Protein AF-0000000075809818 (afdb_homodimer)

Foldseek 3Di:
DPPPDDDPDDDDQLVVLQQPDDDPQAKHFDDWDQDPVGDTDTDIDDFPQAWQLVVCVPPNADDPVLLLQALLLVLVRLVSQVVQQKFQQEDDRNQWGDHPSGTHGDDSPVMHRHDDPDQFFDQDADYDQLQFALCRLVNHGHRSQLRSLSSSLQRSLCNQGVDGQADSVDNVRRSVSLQVFGDDDVVSCDDPQNVVLSRLSSPRPSVSRDGSVVSSPRPSNVPD/DPPPDDDPDDDDQLVVLQQPDDDPQAKHFDDWDQDPVGDTDTDIDDQPQAWQLVVCVPPNADDPVLLLQALLLVLVRLVSQVVQQKFQQEDDRNQWGDHPSGTHGDDSPVMHRHDDPDQFFDQDADYDQLQFALCRLVNHGHRSQLRSLSSSLQSSLCNQGVDGQADSVDNVRRSVSLQVFGDDDPVSCDDPQNVVLSRLSSPNPSVSRDGSVVSSPRPSNVPD

Structure (mmCIF, N/CA/C/O backbone):
data_AF-0000000075809818-model_v1
#
loop_
_entity.id
_entity.type
_entity.pdbx_description
1 polymer 'Testis-specific serine/threonine-protein kinase 3 isoform X2'
#
loop_
_atom_site.group_PDB
_atom_site.id
_atom_site.type_symbol
_atom_site.label_atom_id
_atom_site.label_alt_id
_atom_site.label_comp_id
_atom_site.label_asym_id
_atom_site.label_entity_id
_atom_site.label_seq_id
_atom_site.pdbx_PDB_ins_code
_atom_site.Cartn_x
_atom_site.Cartn_y
_atom_site.Cartn_z
_atom_site.occupancy
_atom_site.B_iso_or_equiv
_atom_site.auth_seq_id
_atom_site.auth_comp_id
_atom_site.auth_asym_id
_atom_site.auth_atom_id
_atom_site.pdbx_PDB_model_num
ATOM 1 N N . MET A 1 1 ? -6.57 -14.914 -35.719 1 23.2 1 MET A N 1
ATOM 2 C CA . MET A 1 1 ? -6.367 -13.539 -35.25 1 23.2 1 MET A CA 1
ATOM 3 C C . MET A 1 1 ? -7.07 -13.312 -33.906 1 23.2 1 MET A C 1
ATOM 5 O O . MET A 1 1 ? -8.297 -13.258 -33.875 1 23.2 1 MET A O 1
ATOM 9 N N . VAL A 1 2 ? -6.625 -13.93 -32.875 1 33.94 2 VAL A N 1
ATOM 10 C CA . VAL A 1 2 ? -7.414 -13.977 -31.656 1 33.94 2 VAL A CA 1
ATOM 11 C C . VAL A 1 2 ? -7.848 -12.562 -31.266 1 33.94 2 VAL A C 1
ATOM 13 O O . VAL A 1 2 ? -7.016 -11.664 -31.156 1 33.94 2 VAL A O 1
ATOM 16 N N . ARG A 1 3 ? -9 -12.102 -31.594 1 35.56 3 ARG A N 1
ATOM 17 C CA . ARG A 1 3 ? -9.672 -10.828 -31.359 1 35.56 3 ARG A CA 1
ATOM 18 C C . ARG A 1 3 ? -9.523 -10.383 -29.906 1 35.56 3 ARG A C 1
ATOM 20 O O . ARG A 1 3 ? -10.102 -10.984 -29 1 35.56 3 ARG A O 1
ATOM 27 N N . THR A 1 4 ? -8.352 -9.867 -29.625 1 44.62 4 THR A N 1
ATOM 28 C CA . THR A 1 4 ? -8.148 -9.352 -28.266 1 44.62 4 THR A CA 1
ATOM 29 C C . THR A 1 4 ? -9.188 -8.289 -27.922 1 44.62 4 THR A C 1
ATOM 31 O O . THR A 1 4 ? -9.273 -7.262 -28.609 1 44.62 4 THR A O 1
ATOM 34 N N . GLU A 1 5 ? -10.352 -8.711 -27.562 1 50.56 5 GLU A N 1
ATOM 35 C CA . GLU A 1 5 ? -11.352 -7.75 -27.094 1 50.56 5 GLU A CA 1
ATOM 36 C C . GLU A 1 5 ? -10.789 -6.844 -26.016 1 50.56 5 GLU A C 1
ATOM 38 O O . GLU A 1 5 ? -9.953 -7.27 -25.203 1 50.56 5 GLU A O 1
ATOM 43 N N . PHE A 1 6 ? -10.727 -5.543 -26.422 1 48.75 6 PHE A N 1
ATOM 44 C CA . PHE A 1 6 ? -10.242 -4.508 -25.516 1 48.75 6 PHE A CA 1
ATOM 45 C C . PHE A 1 6 ? -11.375 -3.975 -24.656 1 48.75 6 PHE A C 1
ATOM 47 O O . PHE A 1 6 ? -12.531 -3.932 -25.078 1 48.75 6 PHE A O 1
ATOM 54 N N . ILE A 1 7 ? -11.203 -4.203 -23.422 1 50.91 7 ILE A N 1
ATOM 55 C CA . ILE A 1 7 ? -12.156 -3.529 -22.547 1 50.91 7 ILE A CA 1
ATOM 56 C C . ILE A 1 7 ? -11.594 -2.168 -22.125 1 50.91 7 ILE A C 1
ATOM 58 O O . ILE A 1 7 ? -10.383 -1.966 -22.109 1 50.91 7 ILE A O 1
ATOM 62 N N . GLN A 1 8 ? -12.492 -1.258 -22.344 1 47.66 8 GLN A N 1
ATOM 63 C CA . GLN A 1 8 ? -12.148 0.049 -21.781 1 47.66 8 GLN A CA 1
ATOM 64 C C . GLN A 1 8 ? -12.117 0.012 -20.266 1 47.66 8 GLN A C 1
ATOM 66 O O . GLN A 1 8 ? -13.094 -0.404 -19.625 1 47.66 8 GLN A O 1
ATOM 71 N N . ARG A 1 9 ? -11.039 -0.321 -19.812 1 52.44 9 ARG A N 1
ATOM 72 C CA . ARG A 1 9 ? -11.031 -0.136 -18.375 1 52.44 9 ARG A CA 1
ATOM 73 C C . ARG A 1 9 ? -10.445 1.218 -17.984 1 52.44 9 ARG A C 1
ATOM 75 O O . ARG A 1 9 ? -9.594 1.753 -18.703 1 52.44 9 ARG A O 1
ATOM 82 N N . PHE A 1 10 ? -11.164 1.821 -17.109 1 46.53 10 PHE A N 1
ATOM 83 C CA . PHE A 1 10 ? -10.805 3.145 -16.609 1 46.53 10 PHE A CA 1
ATOM 84 C C . PHE A 1 10 ? -9.32 3.201 -16.266 1 46.53 10 PHE A C 1
ATOM 86 O O . PHE A 1 10 ? -8.703 2.17 -15.984 1 46.53 10 PHE A O 1
ATOM 93 N N . LEU A 1 11 ? -8.742 4.426 -16.375 1 53.78 11 LEU A N 1
ATOM 94 C CA . LEU A 1 11 ? -7.414 4.934 -16.047 1 53.78 11 LEU A CA 1
ATOM 95 C C . LEU A 1 11 ? -6.867 4.254 -14.797 1 53.78 11 LEU A C 1
ATOM 97 O O . LEU A 1 11 ? -7.633 3.797 -13.945 1 53.78 11 LEU A O 1
ATOM 101 N N . PRO A 1 12 ? -5.469 4.102 -14.914 1 61.84 12 PRO A N 1
ATOM 102 C CA . PRO A 1 12 ? -4.898 3.865 -13.586 1 61.84 12 PRO A CA 1
ATOM 103 C C . PRO A 1 12 ? -5.543 4.73 -12.5 1 61.84 12 PRO A C 1
ATOM 105 O O . PRO A 1 12 ? -5.859 5.898 -12.75 1 61.84 12 PRO A O 1
ATOM 108 N N . ARG A 1 13 ? -5.906 4.039 -11.562 1 65.69 13 ARG A N 1
ATOM 109 C CA . ARG A 1 13 ? -6.625 4.652 -10.453 1 65.69 13 ARG A CA 1
ATOM 110 C C . ARG A 1 13 ? -6.027 6.008 -10.094 1 65.69 13 ARG A C 1
ATOM 112 O O . ARG A 1 13 ? -6.758 6.973 -9.867 1 65.69 13 ARG A O 1
ATOM 119 N N . GLU A 1 14 ? -4.719 6.055 -10.172 1 67.25 14 GLU A N 1
ATOM 120 C CA . GLU A 1 14 ? -4.039 7.281 -9.766 1 67.25 14 GLU A CA 1
ATOM 121 C C . GLU A 1 14 ? -4.34 8.422 -10.734 1 67.25 14 GLU A C 1
ATOM 123 O O . GLU A 1 14 ? -4.562 9.555 -10.312 1 67.25 14 GLU A O 1
ATOM 128 N N . LEU A 1 15 ? -4.352 8.078 -11.961 1 65.38 15 LEU A N 1
ATOM 129 C CA . LEU A 1 15 ? -4.578 9.133 -12.953 1 65.38 15 LEU A CA 1
ATOM 130 C C . LEU A 1 15 ? -6.02 9.617 -12.906 1 65.38 15 LEU A C 1
ATOM 132 O O . LEU A 1 15 ? -6.281 10.812 -13.062 1 65.38 15 LEU A O 1
ATOM 136 N N . GLN A 1 16 ? -6.867 8.727 -12.688 1 67.81 16 GLN A N 1
ATOM 137 C CA . GLN A 1 16 ? -8.266 9.117 -12.578 1 67.81 16 GLN A CA 1
ATOM 138 C C . GLN A 1 16 ? -8.484 10.062 -11.398 1 67.81 16 GLN A C 1
ATOM 140 O O . GLN A 1 16 ? -9.242 11.031 -11.508 1 67.81 16 GLN A O 1
ATOM 145 N N . ILE A 1 17 ? -7.75 9.781 -10.406 1 75.56 17 ILE A N 1
ATOM 146 C CA . ILE A 1 17 ? -7.926 10.531 -9.164 1 75.56 17 ILE A CA 1
ATOM 147 C C . ILE A 1 17 ? -7.328 11.93 -9.32 1 75.56 17 ILE A C 1
ATOM 149 O O . ILE A 1 17 ? -7.996 12.93 -9.062 1 75.56 17 ILE A O 1
ATOM 153 N N . VAL A 1 18 ? -6.141 12.031 -9.844 1 71.5 18 VAL A N 1
ATOM 154 C CA . VAL A 1 18 ? -5.438 13.305 -9.859 1 71.5 18 VAL A CA 1
ATOM 155 C C . VAL A 1 18 ? -6.086 14.242 -10.883 1 71.5 18 VAL A C 1
ATOM 157 O O . VAL A 1 18 ? -6.09 15.461 -10.703 1 71.5 18 VAL A O 1
ATOM 160 N N . ARG A 1 19 ? -6.633 13.641 -11.828 1 70.06 19 ARG A N 1
ATOM 161 C CA . ARG A 1 19 ? -7.246 14.477 -12.859 1 70.06 19 ARG A CA 1
ATOM 162 C C . ARG A 1 19 ? -8.586 15.023 -12.383 1 70.06 19 ARG A C 1
ATOM 164 O O . ARG A 1 19 ? -9.07 16.031 -12.906 1 70.06 19 ARG A O 1
ATOM 171 N N . THR A 1 20 ? -9.102 14.406 -11.438 1 73.94 20 THR A N 1
ATOM 172 C CA . THR A 1 20 ? -10.414 14.844 -10.984 1 73.94 20 THR A CA 1
ATOM 173 C C . THR A 1 20 ? -10.297 15.82 -9.82 1 73.94 20 THR A C 1
ATOM 175 O O . THR A 1 20 ? -11.25 16.531 -9.5 1 73.94 20 THR A O 1
ATOM 178 N N . LEU A 1 21 ? -9.18 15.844 -9.266 1 84.12 21 LEU A N 1
ATOM 179 C CA . LEU A 1 21 ? -9.023 16.688 -8.086 1 84.12 21 LEU A CA 1
ATOM 180 C C . LEU A 1 21 ? -8.562 18.094 -8.469 1 84.12 21 LEU A C 1
ATOM 182 O O . LEU A 1 21 ? -7.598 18.234 -9.227 1 84.12 21 LEU A O 1
ATOM 186 N N . ASP A 1 22 ? -9.383 19.094 -8.078 1 88 22 ASP A N 1
ATOM 187 C CA . ASP A 1 22 ? -9.078 20.5 -8.289 1 88 22 ASP A CA 1
ATOM 188 C C . ASP A 1 22 ? -9.273 21.297 -7.004 1 88 22 ASP A C 1
ATOM 190 O O . ASP A 1 22 ? -10.398 21.703 -6.684 1 88 22 ASP A O 1
ATOM 194 N N . HIS A 1 23 ? -8.219 21.484 -6.363 1 93.19 23 HIS A N 1
ATOM 195 C CA . HIS A 1 23 ? -8.25 22.188 -5.082 1 93.19 23 HIS A CA 1
ATOM 196 C C . HIS A 1 23 ? -6.965 22.969 -4.852 1 93.19 23 HIS A C 1
ATOM 198 O O . HIS A 1 23 ? -5.875 22.5 -5.188 1 93.19 23 HIS A O 1
ATOM 204 N N . LYS A 1 24 ? -7.043 24.094 -4.191 1 93.31 24 LYS A N 1
ATOM 205 C CA . LYS A 1 24 ? -5.918 25 -4.012 1 93.31 24 LYS A CA 1
ATOM 206 C C . LYS A 1 24 ? -4.812 24.359 -3.18 1 93.31 24 LYS A C 1
ATOM 208 O O . LYS A 1 24 ? -3.639 24.703 -3.32 1 93.31 24 LYS A O 1
ATOM 213 N N . ASN A 1 25 ? -5.16 23.406 -2.311 1 95.62 25 ASN A N 1
ATOM 214 C CA . ASN A 1 25 ? -4.184 22.781 -1.424 1 95.62 25 ASN A CA 1
ATOM 215 C C . ASN A 1 25 ? -3.781 21.406 -1.922 1 95.62 25 ASN A C 1
ATOM 217 O O . ASN A 1 25 ? -3.266 20.594 -1.153 1 95.62 25 ASN A O 1
ATOM 221 N N . ILE A 1 26 ? -4.059 21.094 -3.123 1 92.5 26 ILE A N 1
ATOM 222 C CA . ILE A 1 26 ? -3.611 19.875 -3.797 1 92.5 26 ILE A CA 1
ATOM 223 C C . ILE A 1 26 ? -2.793 20.25 -5.031 1 92.5 26 ILE A C 1
ATOM 225 O O . ILE A 1 26 ? -3.182 21.125 -5.805 1 92.5 26 ILE A O 1
ATOM 229 N N . ILE A 1 27 ? -1.669 19.578 -5.105 1 85.25 27 ILE A N 1
ATOM 230 C CA . ILE A 1 27 ? -0.794 19.859 -6.238 1 85.25 27 ILE A CA 1
ATOM 231 C C . ILE A 1 27 ? -1.551 19.625 -7.547 1 85.25 27 ILE A C 1
ATOM 233 O O . ILE A 1 27 ? -2.277 18.641 -7.684 1 85.25 27 ILE A O 1
ATOM 237 N N . GLN A 1 28 ? -1.445 20.516 -8.398 1 77.44 28 GLN A N 1
ATOM 238 C CA . GLN A 1 28 ? -2.168 20.453 -9.664 1 77.44 28 GLN A CA 1
ATOM 239 C C . GLN A 1 28 ? -1.342 19.734 -10.734 1 77.44 28 GLN A C 1
ATOM 241 O O . GLN A 1 28 ? -0.135 19.969 -10.844 1 77.44 28 GLN A O 1
ATOM 246 N N . VAL A 1 29 ? -2.039 18.734 -11.297 1 69.81 29 VAL A N 1
ATOM 247 C CA . VAL A 1 29 ? -1.48 18.125 -12.492 1 69.81 29 VAL A CA 1
ATOM 248 C C . VAL A 1 29 ? -2.072 18.781 -13.742 1 69.81 29 VAL A C 1
ATOM 250 O O . VAL A 1 29 ? -3.287 18.766 -13.945 1 69.81 29 VAL A O 1
ATOM 253 N N . TYR A 1 30 ? -1.343 19.438 -14.469 1 63.91 30 TYR A N 1
ATOM 254 C CA . TYR A 1 30 ? -1.844 20.234 -15.586 1 63.91 30 TYR A CA 1
ATOM 255 C C . TYR A 1 30 ? -2.053 19.375 -16.828 1 63.91 30 TYR A C 1
ATOM 257 O O . TYR A 1 30 ? -3.139 19.359 -17.406 1 63.91 30 TYR A O 1
ATOM 265 N N . GLU A 1 31 ? -0.996 18.891 -17.422 1 62.66 31 GLU A N 1
ATOM 266 C CA . GLU A 1 31 ? -1.158 18.125 -18.656 1 62.66 31 GLU A CA 1
ATOM 267 C C . GLU A 1 31 ? -0.234 16.906 -18.688 1 62.66 31 GLU A C 1
ATOM 269 O O . GLU A 1 31 ? 0.794 16.891 -18 1 62.66 31 GLU A O 1
ATOM 274 N N . MET A 1 32 ? -0.907 15.914 -19.25 1 62.84 32 MET A N 1
ATOM 275 C CA . MET A 1 32 ? -0.076 14.766 -19.609 1 62.84 32 MET A CA 1
ATOM 276 C C . MET A 1 32 ? 0.506 14.93 -21 1 62.84 32 MET A C 1
ATOM 278 O O . MET A 1 32 ? -0.205 15.305 -21.938 1 62.84 32 MET A O 1
ATOM 282 N N . LEU A 1 33 ? 1.806 15.016 -20.953 1 63.53 33 LEU A N 1
ATOM 283 C CA . LEU A 1 33 ? 2.479 15.125 -22.25 1 63.53 33 LEU A CA 1
ATOM 284 C C . LEU A 1 33 ? 3.166 13.812 -22.609 1 63.53 33 LEU A C 1
ATOM 286 O O . LEU A 1 33 ? 3.627 13.086 -21.734 1 63.53 33 LEU A O 1
ATOM 290 N N . GLU A 1 34 ? 2.986 13.453 -23.875 1 61.25 34 GLU A N 1
ATOM 291 C CA . GLU A 1 34 ? 3.709 12.297 -24.391 1 61.25 34 GLU A CA 1
ATOM 292 C C . GLU A 1 34 ? 4.871 12.719 -25.281 1 61.25 34 GLU A C 1
ATOM 294 O O . GLU A 1 34 ? 4.699 13.539 -26.188 1 61.25 34 GLU A O 1
ATOM 299 N N . SER A 1 35 ? 6.016 12.32 -24.75 1 63.16 35 SER A N 1
ATOM 300 C CA . SER A 1 35 ? 7.176 12.594 -25.594 1 63.16 35 SER A CA 1
ATOM 301 C C . SER A 1 35 ? 7.148 11.75 -26.859 1 63.16 35 SER A C 1
ATOM 303 O O . SER A 1 35 ? 6.328 10.836 -26.984 1 63.16 35 SER A O 1
ATOM 305 N N . ALA A 1 36 ? 8.039 12.227 -27.797 1 63.5 36 ALA A N 1
ATOM 306 C CA . ALA A 1 36 ? 8.141 11.539 -29.094 1 63.5 36 ALA A CA 1
ATOM 307 C C . ALA A 1 36 ? 8.523 10.07 -28.891 1 63.5 36 ALA A C 1
ATOM 309 O O . ALA A 1 36 ? 8.117 9.211 -29.672 1 63.5 36 ALA A O 1
ATOM 310 N N . ASP A 1 37 ? 9.219 9.883 -27.844 1 60.34 37 ASP A N 1
ATOM 311 C CA . ASP A 1 37 ? 9.688 8.523 -27.594 1 60.34 37 ASP A CA 1
ATOM 312 C C . ASP A 1 37 ? 8.688 7.738 -26.75 1 60.34 37 ASP A C 1
ATOM 314 O O . ASP A 1 37 ? 8.992 6.645 -26.266 1 60.34 37 ASP A O 1
ATOM 318 N N . GLY A 1 38 ? 7.578 8.336 -26.5 1 56.94 38 GLY A N 1
ATOM 319 C CA . GLY A 1 38 ? 6.496 7.598 -25.859 1 56.94 38 GLY A CA 1
ATOM 320 C C . GLY A 1 38 ? 6.477 7.738 -24.359 1 56.94 38 GLY A C 1
ATOM 321 O O . GLY A 1 38 ? 5.672 7.094 -23.672 1 56.94 38 GLY A O 1
ATOM 322 N N . LYS A 1 39 ? 7.363 8.641 -23.906 1 59.41 39 LYS A N 1
ATOM 323 C CA . LYS A 1 39 ? 7.363 8.875 -22.469 1 59.41 39 LYS A CA 1
ATOM 324 C C . LYS A 1 39 ? 6.277 9.875 -22.078 1 59.41 39 LYS A C 1
ATOM 326 O O . LYS A 1 39 ? 6.047 10.859 -22.797 1 59.41 39 LYS A O 1
ATOM 331 N N . ILE A 1 40 ? 5.461 9.43 -21.109 1 60.81 40 ILE A N 1
ATOM 332 C CA . ILE A 1 40 ? 4.395 10.312 -20.641 1 60.81 40 ILE A CA 1
ATOM 333 C C . ILE A 1 40 ? 4.895 11.141 -19.469 1 60.81 40 ILE A C 1
ATOM 335 O O . ILE A 1 40 ? 5.5 10.609 -18.531 1 60.81 40 ILE A O 1
ATOM 339 N N . TYR A 1 41 ? 4.793 12.453 -19.656 1 63.28 41 TYR A N 1
ATOM 340 C CA . TYR A 1 41 ? 5.191 13.398 -18.609 1 63.28 41 TYR A CA 1
ATOM 341 C C . TYR A 1 41 ? 3.979 14.141 -18.062 1 63.28 41 TYR A C 1
ATOM 343 O O . TYR A 1 41 ? 3.014 14.391 -18.781 1 63.28 41 TYR A O 1
ATOM 351 N N . LEU A 1 42 ? 4.066 14.203 -16.656 1 66.31 42 LEU A N 1
ATOM 352 C CA . LEU A 1 42 ? 3.064 15.047 -16.016 1 66.31 42 LEU A CA 1
ATOM 353 C C . LEU A 1 42 ? 3.633 16.438 -15.719 1 66.31 42 LEU A C 1
ATOM 355 O O . LEU A 1 42 ? 4.77 16.547 -15.25 1 66.31 42 LEU A O 1
ATOM 359 N N . VAL A 1 43 ? 3.031 17.391 -16.25 1 68.31 43 VAL A N 1
ATOM 360 C CA . VAL A 1 43 ? 3.361 18.766 -15.883 1 68.31 43 VAL A CA 1
ATOM 361 C C . VAL A 1 43 ? 2.629 19.141 -14.602 1 68.31 43 VAL A C 1
ATOM 363 O O . VAL A 1 43 ? 1.398 19.094 -14.539 1 68.31 43 VAL A O 1
ATOM 366 N N . MET A 1 44 ? 3.496 19.297 -13.516 1 73.44 44 MET A N 1
ATOM 367 C CA . MET A 1 44 ? 2.871 19.594 -12.227 1 73.44 44 MET A CA 1
ATOM 368 C C . MET A 1 44 ? 3.404 20.906 -11.648 1 73.44 44 MET A C 1
ATOM 370 O O . MET A 1 44 ? 4.449 21.391 -12.07 1 73.44 44 MET A O 1
ATOM 374 N N . GLU A 1 45 ? 2.666 21.422 -10.727 1 73.38 45 GLU A N 1
ATOM 375 C CA . GLU A 1 45 ? 3.039 22.625 -9.984 1 73.38 45 GLU A CA 1
ATOM 376 C C . GLU A 1 45 ? 4.332 22.406 -9.203 1 73.38 45 GLU A C 1
ATOM 378 O O . GLU A 1 45 ? 4.578 21.312 -8.688 1 73.38 45 GLU A O 1
ATOM 383 N N . LEU A 1 46 ? 5.246 23.391 -9.375 1 69.31 46 LEU A N 1
ATOM 384 C CA . LEU A 1 46 ? 6.477 23.344 -8.594 1 69.31 46 LEU A CA 1
ATOM 385 C C . LEU A 1 46 ? 6.27 23.984 -7.219 1 69.31 46 LEU A C 1
ATOM 387 O O . LEU A 1 46 ? 5.691 25.062 -7.109 1 69.31 46 LEU A O 1
ATOM 391 N N . ALA A 1 47 ? 6.621 23.188 -6.16 1 72.69 47 ALA A N 1
ATOM 392 C CA . ALA A 1 47 ? 6.633 23.75 -4.809 1 72.69 47 ALA A CA 1
ATOM 393 C C . ALA A 1 47 ? 8.055 24.062 -4.355 1 72.69 47 ALA A C 1
ATOM 395 O O . ALA A 1 47 ? 8.836 23.141 -4.066 1 72.69 47 ALA A O 1
ATOM 396 N N . GLU A 1 48 ? 8.383 25.297 -4.246 1 76.75 48 GLU A N 1
ATOM 397 C CA . GLU A 1 48 ? 9.75 25.75 -4.035 1 76.75 48 GLU A CA 1
ATOM 398 C C . GLU A 1 48 ? 10.133 25.688 -2.559 1 76.75 48 GLU A C 1
ATOM 400 O O . GLU A 1 48 ? 11.32 25.656 -2.219 1 76.75 48 GLU A O 1
ATOM 405 N N . GLY A 1 49 ? 9.211 25.656 -1.656 1 84.38 49 GLY A N 1
ATOM 406 C CA . GLY A 1 49 ? 9.492 25.766 -0.234 1 84.38 49 GLY A CA 1
ATOM 407 C C . GLY A 1 49 ? 9.805 24.422 0.408 1 84.38 49 GLY A C 1
ATOM 408 O O . GLY A 1 49 ? 10.023 24.344 1.619 1 84.38 49 GLY A O 1
ATOM 409 N N . GLY A 1 50 ? 9.867 23.359 -0.315 1 88.62 50 GLY A N 1
ATOM 410 C CA . GLY A 1 50 ? 10.086 22.047 0.261 1 88.62 50 GLY A CA 1
ATOM 411 C C . GLY A 1 50 ? 8.844 21.453 0.883 1 88.62 50 GLY A C 1
ATOM 412 O O . GLY A 1 50 ? 7.723 21.859 0.556 1 88.62 50 GLY A O 1
ATOM 413 N N . ASP A 1 51 ? 9.109 20.406 1.755 1 94.12 51 ASP A N 1
ATOM 414 C CA . ASP A 1 51 ? 7.98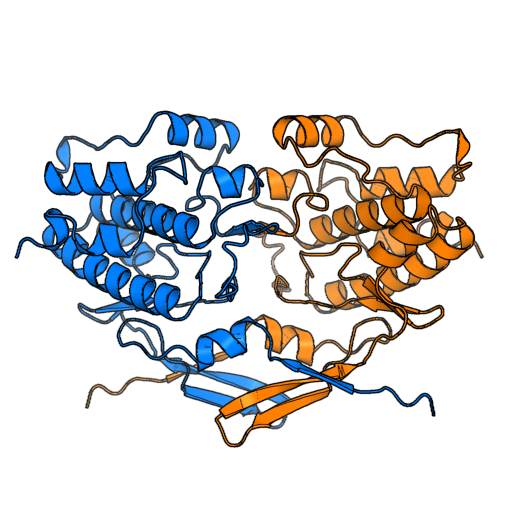8 19.75 2.416 1 94.12 51 ASP A CA 1
ATOM 415 C C . ASP A 1 51 ? 8.047 19.953 3.93 1 94.12 51 ASP A C 1
ATOM 417 O O . ASP A 1 51 ? 9.016 20.516 4.445 1 94.12 51 ASP A O 1
ATOM 421 N N . VAL A 1 52 ? 7.047 19.578 4.59 1 96.31 52 VAL A N 1
ATOM 422 C CA . VAL A 1 52 ? 6.934 19.75 6.035 1 96.31 52 VAL A CA 1
ATOM 423 C C . VAL A 1 52 ? 8.078 19.016 6.734 1 96.31 52 VAL A C 1
ATOM 425 O O . VAL A 1 52 ? 8.594 19.5 7.75 1 96.31 52 VAL A O 1
ATOM 428 N N . PHE A 1 53 ? 8.461 17.906 6.215 1 95.81 53 PHE A N 1
ATOM 429 C CA . PHE A 1 53 ? 9.547 17.141 6.82 1 95.81 53 PHE A CA 1
ATOM 430 C C . PHE A 1 53 ? 10.828 17.953 6.852 1 95.81 53 PHE A C 1
ATOM 432 O O . PHE A 1 53 ? 11.469 18.078 7.902 1 95.81 53 PHE A O 1
ATOM 439 N N . ASP A 1 54 ? 11.156 18.5 5.758 1 94.12 54 ASP A N 1
ATOM 440 C CA . ASP A 1 54 ? 12.359 19.312 5.656 1 94.12 54 ASP A CA 1
ATOM 441 C C . ASP A 1 54 ? 12.258 20.547 6.559 1 94.12 54 ASP A C 1
ATOM 443 O O . ASP A 1 54 ? 13.242 20.953 7.176 1 94.12 54 ASP A O 1
ATOM 447 N N . CYS A 1 55 ? 11.164 21.094 6.57 1 94.75 55 CYS A N 1
ATOM 448 C CA . CYS A 1 55 ? 10.93 22.297 7.371 1 94.75 55 CYS A CA 1
ATOM 449 C C . CYS A 1 55 ? 11.203 22.031 8.844 1 94.75 55 CYS A C 1
ATOM 451 O O . CYS A 1 55 ? 11.961 22.766 9.484 1 94.75 55 CYS A O 1
ATOM 453 N N . VAL A 1 56 ? 10.688 20.969 9.32 1 96 56 VAL A N 1
ATOM 454 C CA . VAL A 1 56 ? 10.812 20.641 10.734 1 96 56 VAL A CA 1
ATOM 455 C C . VAL A 1 56 ? 12.219 20.125 11.023 1 96 56 VAL A C 1
ATOM 457 O O . VAL A 1 56 ? 12.781 20.391 12.086 1 96 56 VAL A O 1
ATOM 460 N N . LEU A 1 57 ? 12.719 19.344 10.133 1 94.25 57 LEU A N 1
ATOM 461 C CA . LEU A 1 57 ? 14.07 18.828 10.281 1 94.25 57 LEU A CA 1
ATOM 462 C C . LEU A 1 57 ? 15.078 19.969 10.414 1 94.25 57 LEU A C 1
ATOM 464 O O . LEU A 1 57 ? 15.984 19.906 11.242 1 94.25 57 LEU A O 1
ATOM 468 N N . ASN A 1 58 ? 14.883 21.016 9.719 1 94.38 58 ASN A N 1
ATOM 469 C CA . ASN A 1 58 ? 15.828 22.125 9.688 1 94.38 58 ASN A CA 1
ATOM 470 C C . ASN A 1 58 ? 15.492 23.172 10.742 1 94.38 58 ASN A C 1
ATOM 472 O O . ASN A 1 58 ? 16.391 23.781 11.32 1 94.38 58 ASN A O 1
ATOM 476 N N . GLY A 1 59 ? 14.297 23.406 11.047 1 95.62 59 GLY A N 1
ATOM 477 C CA . GLY A 1 59 ? 13.891 24.531 11.875 1 95.62 59 GLY A CA 1
ATOM 478 C C . GLY A 1 59 ? 13.391 24.109 13.242 1 95.62 59 GLY A C 1
ATOM 479 O O . GLY A 1 59 ? 13.227 24.953 14.133 1 95.62 59 GLY A O 1
ATOM 480 N N . GLY A 1 60 ? 13.125 22.797 13.391 1 96.12 60 GLY A N 1
ATOM 481 C CA . GLY A 1 60 ? 12.516 22.359 14.633 1 96.12 60 GLY A CA 1
ATOM 482 C C . GLY A 1 60 ? 11.008 22.484 14.648 1 96.12 60 GLY A C 1
ATOM 483 O O . GLY A 1 60 ? 10.383 22.609 13.586 1 96.12 60 GLY A O 1
ATOM 484 N N . PRO A 1 61 ? 10.461 22.406 15.898 1 97.69 61 PRO A N 1
ATOM 485 C CA . PRO A 1 61 ? 9.008 22.516 16.016 1 97.69 61 PRO A CA 1
ATOM 486 C C . PRO A 1 61 ? 8.469 23.859 15.516 1 97.69 61 PRO A C 1
ATOM 488 O O . PRO A 1 61 ? 9.109 24.891 15.711 1 97.69 61 PRO A O 1
ATOM 491 N N . LEU A 1 62 ? 7.352 23.797 14.898 1 97.44 62 LEU A N 1
ATOM 492 C CA . LEU A 1 62 ? 6.691 25.016 14.453 1 97.44 62 LEU A CA 1
ATOM 493 C C . LEU A 1 62 ? 5.918 25.656 15.602 1 97.44 62 LEU A C 1
ATOM 495 O O . LEU A 1 62 ? 5.391 24.969 16.469 1 97.44 62 LEU A O 1
ATOM 499 N N . PRO A 1 63 ? 5.891 27.047 15.492 1 97 63 PRO A N 1
ATOM 500 C CA . PRO A 1 63 ? 4.914 27.672 16.391 1 97 63 PRO A CA 1
ATOM 501 C C . PRO A 1 63 ? 3.494 27.156 16.156 1 97 63 PRO A C 1
ATOM 503 O O . PRO A 1 63 ? 3.105 26.875 15.023 1 97 63 PRO A O 1
ATOM 506 N N . GLU A 1 64 ? 2.816 27.016 17.234 1 97.81 64 GLU A N 1
ATOM 507 C CA . GLU A 1 64 ? 1.479 26.422 17.172 1 97.81 64 GLU A CA 1
ATOM 508 C C . GLU A 1 64 ? 0.605 27.156 16.172 1 97.81 64 GLU A C 1
ATOM 510 O O . GLU A 1 64 ? -0.188 26.547 15.453 1 97.81 64 GLU A O 1
ATOM 515 N N . SER A 1 65 ? 0.779 28.484 16.109 1 97.12 65 SER A N 1
ATOM 516 C CA . SER A 1 65 ? -0.027 29.266 15.18 1 97.12 65 SER A CA 1
ATOM 517 C C . SER A 1 65 ? 0.273 28.891 13.734 1 97.12 65 SER A C 1
ATOM 519 O O . SER A 1 65 ? -0.638 28.797 12.906 1 97.12 65 SER A O 1
ATOM 521 N N . ARG A 1 66 ? 1.467 28.641 13.43 1 97.19 66 ARG A N 1
ATOM 522 C CA . ARG A 1 66 ? 1.852 28.234 12.078 1 97.19 66 ARG A CA 1
ATOM 523 C C . ARG A 1 66 ? 1.373 26.812 11.781 1 97.19 66 ARG A C 1
ATOM 525 O O . ARG A 1 66 ? 0.854 26.547 10.695 1 97.19 66 ARG A O 1
ATOM 532 N N . ALA A 1 67 ? 1.561 25.953 12.727 1 98.25 67 ALA A N 1
ATOM 533 C CA . ALA A 1 67 ? 1.065 24.594 12.578 1 98.25 67 ALA A CA 1
ATOM 534 C C . ALA A 1 67 ? -0.44 24.578 12.328 1 98.25 67 ALA A C 1
ATOM 536 O O . ALA A 1 67 ? -0.932 23.828 11.484 1 98.25 67 ALA A O 1
ATOM 537 N N . LYS A 1 68 ? -1.066 25.438 13.062 1 98.5 68 LYS A N 1
ATOM 538 C CA . LYS A 1 68 ? -2.516 25.547 12.922 1 98.5 68 LYS A CA 1
ATOM 539 C C . LYS A 1 68 ? -2.902 25.984 11.516 1 98.5 68 LYS A C 1
ATOM 541 O O . LYS A 1 68 ? -3.812 25.406 10.914 1 98.5 68 LYS A O 1
ATOM 546 N N . ALA A 1 69 ? -2.256 26.953 11.047 1 98.06 69 ALA A N 1
ATOM 547 C CA . ALA A 1 69 ? -2.553 27.469 9.711 1 98.06 69 ALA A CA 1
ATOM 548 C C . ALA A 1 69 ? -2.328 26.406 8.641 1 98.06 69 ALA A C 1
ATOM 550 O O . ALA A 1 69 ? -3.156 26.234 7.746 1 98.06 69 ALA A O 1
ATOM 551 N N . LEU A 1 70 ? -1.266 25.719 8.719 1 98.19 70 LEU A N 1
ATOM 552 C CA . LEU A 1 70 ? -0.942 24.672 7.754 1 98.19 70 LEU A CA 1
ATOM 553 C C . LEU A 1 70 ? -1.909 23.5 7.879 1 98.19 70 LEU A C 1
ATOM 555 O O . LEU A 1 70 ? -2.393 22.984 6.871 1 98.19 70 LEU A O 1
ATOM 559 N N . PHE A 1 71 ? -2.205 23.156 9.102 1 98.75 71 PHE A N 1
ATOM 560 C CA . PHE A 1 71 ? -3.086 22.016 9.328 1 98.75 71 PHE A CA 1
ATOM 561 C C . PHE A 1 71 ? -4.492 22.312 8.82 1 98.75 71 PHE A C 1
ATOM 563 O O . PHE A 1 71 ? -5.168 21.422 8.297 1 98.75 71 PHE A O 1
ATOM 570 N N . ARG A 1 72 ? -4.93 23.5 8.984 1 98.56 72 ARG A N 1
ATOM 571 C CA . ARG A 1 72 ? -6.227 23.891 8.445 1 98.56 72 ARG A CA 1
ATOM 572 C C . ARG A 1 72 ? -6.293 23.672 6.941 1 98.56 72 ARG A C 1
ATOM 574 O O . ARG A 1 72 ? -7.305 23.188 6.426 1 98.56 72 ARG A O 1
ATOM 581 N N . GLN A 1 73 ? -5.27 24 6.297 1 98.44 73 GLN A N 1
ATOM 582 C CA . GLN A 1 73 ? -5.211 23.812 4.855 1 98.44 73 GLN A CA 1
ATOM 583 C C . GLN A 1 73 ? -5.227 22.328 4.504 1 98.44 73 GLN A C 1
ATOM 585 O O . GLN A 1 73 ? -5.879 21.906 3.543 1 98.44 73 GLN A O 1
ATOM 590 N N . MET A 1 74 ? -4.547 21.531 5.301 1 98.69 74 MET A N 1
ATOM 591 C CA . MET A 1 74 ? -4.57 20.094 5.113 1 98.69 74 MET A CA 1
ATOM 592 C C . MET A 1 74 ? -5.98 19.531 5.305 1 98.69 74 MET A C 1
ATOM 594 O O . MET A 1 74 ? -6.434 18.703 4.523 1 98.69 74 MET A O 1
ATOM 598 N N . VAL A 1 75 ? -6.598 20.047 6.324 1 98.81 75 VAL A N 1
ATOM 599 C CA . VAL A 1 75 ? -7.965 19.625 6.609 1 98.81 75 VAL A CA 1
ATOM 600 C C . VAL A 1 75 ? -8.867 19.953 5.43 1 98.81 75 VAL A C 1
ATOM 602 O O . VAL A 1 75 ? -9.672 19.125 5 1 98.81 75 VAL A O 1
ATOM 605 N N . GLU A 1 76 ? -8.719 21.078 4.906 1 98.25 76 GLU A N 1
ATOM 606 C CA . GLU A 1 76 ? -9.531 21.5 3.766 1 98.25 76 GLU A CA 1
ATOM 607 C C . GLU A 1 76 ? -9.281 20.609 2.557 1 98.25 76 GLU A C 1
ATOM 609 O O . GLU A 1 76 ? -10.227 20.203 1.877 1 98.25 76 GLU A O 1
ATOM 614 N N . ALA A 1 77 ? -8.07 20.328 2.318 1 98.06 77 ALA A N 1
ATOM 615 C CA . ALA A 1 77 ? -7.703 19.5 1.176 1 98.06 77 ALA A CA 1
ATOM 616 C C . ALA A 1 77 ? -8.266 18.078 1.321 1 98.06 77 ALA A C 1
ATOM 618 O O . ALA A 1 77 ? -8.844 17.547 0.377 1 98.06 77 ALA A O 1
ATOM 619 N N . ILE A 1 78 ? -8.125 17.516 2.486 1 98.5 78 ILE A N 1
ATOM 620 C CA . ILE A 1 78 ? -8.562 16.141 2.709 1 98.5 78 ILE A CA 1
ATOM 621 C C . ILE A 1 78 ? -10.086 16.078 2.746 1 98.5 78 ILE A C 1
ATOM 623 O O . ILE A 1 78 ? -10.688 15.109 2.279 1 98.5 78 ILE A O 1
ATOM 627 N N . ARG A 1 79 ? -10.656 17.094 3.299 1 98.12 79 ARG A N 1
ATOM 628 C CA . ARG A 1 79 ? -12.109 17.172 3.244 1 98.12 79 ARG A CA 1
ATOM 629 C C . ARG A 1 79 ? -12.609 17.172 1.802 1 98.12 79 ARG A C 1
ATOM 631 O O . ARG A 1 79 ? -13.57 16.484 1.473 1 98.12 79 ARG A O 1
ATOM 638 N N . TYR A 1 80 ? -12.008 17.938 0.958 1 97.5 80 TYR A N 1
ATOM 639 C CA . TYR A 1 80 ? -12.328 17.953 -0.465 1 97.5 80 TYR A CA 1
ATOM 640 C C . TYR A 1 80 ? -12.156 16.578 -1.084 1 97.5 80 TYR A C 1
ATOM 642 O O . TYR A 1 80 ? -13.047 16.094 -1.782 1 97.5 80 TYR A O 1
ATOM 650 N N . CYS A 1 81 ? -11.031 15.922 -0.816 1 96 81 CYS A N 1
ATOM 651 C CA . CYS A 1 81 ? -10.758 14.586 -1.348 1 96 81 CYS A CA 1
ATOM 652 C C . CYS A 1 81 ? -11.836 13.602 -0.91 1 96 81 CYS A C 1
ATOM 654 O O . CYS A 1 81 ? -12.406 12.891 -1.738 1 96 81 CYS A O 1
ATOM 656 N N . HIS A 1 82 ? -12.086 13.586 0.384 1 95.88 82 HIS A N 1
ATOM 657 C CA . HIS A 1 82 ? -13.086 12.68 0.917 1 95.88 82 HIS A CA 1
ATOM 658 C C . HIS A 1 82 ? -14.461 12.961 0.323 1 95.88 82 HIS A C 1
ATOM 660 O O . HIS A 1 82 ? -15.234 12.039 0.051 1 95.88 82 HIS A O 1
ATOM 666 N N . GLY A 1 83 ? -14.727 14.203 0.125 1 94.06 83 GLY A N 1
ATOM 667 C CA . GLY A 1 83 ? -15.969 14.594 -0.521 1 94.06 83 GLY A CA 1
ATOM 668 C C . GLY A 1 83 ? -16.094 14.078 -1.943 1 94.06 83 GLY A C 1
ATOM 669 O O . GLY A 1 83 ? -17.188 13.812 -2.422 1 94.06 83 GLY A O 1
ATOM 670 N N . CYS A 1 84 ? -14.992 13.938 -2.613 1 91.5 84 CYS A N 1
ATOM 671 C CA . CYS A 1 84 ? -14.938 13.406 -3.971 1 91.5 84 CYS A CA 1
ATOM 672 C C . CYS A 1 84 ? -14.891 11.883 -3.963 1 91.5 84 CYS A C 1
ATOM 674 O O . CYS A 1 84 ? -14.766 11.258 -5.016 1 91.5 84 CYS A O 1
ATOM 676 N N . GLY A 1 85 ? -14.906 11.336 -2.752 1 91.44 85 GLY A N 1
ATOM 677 C CA . GLY A 1 85 ? -14.844 9.891 -2.637 1 91.44 85 GLY A CA 1
ATOM 678 C C . GLY A 1 85 ? -13.438 9.344 -2.801 1 91.44 85 GLY A C 1
ATOM 679 O O . GLY A 1 85 ? -13.25 8.234 -3.303 1 91.44 85 GLY A O 1
ATOM 680 N N . VAL A 1 86 ? -12.438 10.133 -2.473 1 92.75 86 VAL A N 1
ATOM 681 C CA . VAL A 1 86 ? -11.039 9.734 -2.625 1 92.75 86 VAL A CA 1
ATOM 682 C C . VAL A 1 86 ? -10.359 9.703 -1.259 1 92.75 86 VAL A C 1
ATOM 684 O O . VAL A 1 86 ? -10.461 10.664 -0.488 1 92.75 86 VAL A O 1
ATOM 687 N N . ALA A 1 87 ? -9.727 8.602 -0.913 1 95.44 87 ALA A N 1
ATOM 688 C CA . ALA A 1 87 ? -8.805 8.531 0.221 1 95.44 87 ALA A CA 1
ATOM 689 C C . ALA A 1 87 ? -7.355 8.602 -0.246 1 95.44 87 ALA A C 1
ATOM 691 O O . ALA A 1 87 ? -6.984 7.961 -1.233 1 95.44 87 ALA A O 1
ATOM 692 N N . HIS A 1 88 ? -6.504 9.352 0.363 1 95.19 88 HIS A N 1
ATOM 693 C CA . HIS A 1 88 ? -5.117 9.562 -0.036 1 95.19 88 HIS A CA 1
ATOM 694 C C . HIS A 1 88 ? -4.258 8.336 0.281 1 95.19 88 HIS A C 1
ATOM 696 O O . HIS A 1 88 ? -3.518 7.855 -0.578 1 95.19 88 HIS A O 1
ATOM 702 N N . ARG A 1 89 ? -4.293 7.848 1.554 1 96.75 89 ARG A N 1
ATOM 703 C CA . ARG A 1 89 ? -3.752 6.594 2.066 1 96.75 89 ARG A CA 1
ATOM 704 C C . ARG A 1 89 ? -2.236 6.672 2.217 1 96.75 89 ARG A C 1
ATOM 706 O O . ARG A 1 89 ? -1.59 5.68 2.559 1 96.75 89 ARG A O 1
ATOM 713 N N . ASP A 1 90 ? -1.62 7.871 2.045 1 96 90 ASP A N 1
ATOM 714 C CA . ASP A 1 90 ? -0.187 8.016 2.283 1 96 90 ASP A CA 1
ATOM 715 C C . ASP A 1 90 ? 0.16 9.438 2.707 1 96 90 ASP A C 1
ATOM 717 O O . ASP A 1 90 ? 1.103 10.039 2.182 1 96 90 ASP A O 1
ATOM 721 N N . LEU A 1 91 ? -0.606 9.977 3.57 1 97.94 91 LEU A N 1
ATOM 722 C CA . LEU A 1 91 ? -0.288 11.273 4.145 1 97.94 91 LEU A CA 1
ATOM 723 C C . LEU A 1 91 ? 0.912 11.18 5.082 1 97.94 91 LEU A C 1
ATOM 725 O O . LEU A 1 91 ? 0.955 10.305 5.953 1 97.94 91 LEU A O 1
ATOM 729 N N . LYS A 1 92 ? 1.848 11.953 4.82 1 97.94 92 LYS A N 1
ATOM 730 C CA . LYS A 1 92 ? 3.076 12.094 5.598 1 97.94 92 LYS A CA 1
ATOM 731 C C . LYS A 1 92 ? 3.729 13.453 5.352 1 97.94 92 LYS A C 1
ATOM 733 O O . LYS A 1 92 ? 3.33 14.18 4.445 1 97.94 92 LYS A O 1
ATOM 738 N N . CYS A 1 93 ? 4.68 13.781 6.113 1 97.81 93 CYS A N 1
ATOM 739 C CA . CYS A 1 93 ? 5.309 15.102 6.035 1 97.81 93 CYS A CA 1
ATOM 740 C C . CYS A 1 93 ? 5.922 15.328 4.66 1 97.81 93 CYS A C 1
ATOM 742 O O . CYS A 1 93 ? 5.84 16.422 4.113 1 97.81 93 CYS A O 1
ATOM 744 N N . GLU A 1 94 ? 6.457 14.273 4.039 1 95.25 94 GLU A N 1
ATOM 745 C CA . GLU A 1 94 ? 7.133 14.344 2.748 1 95.25 94 GLU A CA 1
ATOM 746 C C . GLU A 1 94 ? 6.145 14.625 1.62 1 95.25 94 GLU A C 1
ATOM 748 O O . GLU A 1 94 ? 6.531 15.125 0.56 1 95.25 94 GLU A O 1
ATOM 753 N N . ASN A 1 95 ? 4.895 14.32 1.91 1 93.75 95 ASN A N 1
ATOM 754 C CA . ASN A 1 95 ? 3.877 14.523 0.883 1 93.75 95 ASN A CA 1
ATOM 755 C C . ASN A 1 95 ? 3.072 15.797 1.128 1 93.75 95 ASN A C 1
ATOM 757 O O . ASN A 1 95 ? 2.02 15.992 0.522 1 93.75 95 ASN A O 1
ATOM 761 N N . ALA A 1 96 ? 3.498 16.625 2.062 1 96.5 96 ALA A N 1
ATOM 762 C CA . ALA A 1 96 ? 2.957 17.969 2.33 1 96.5 96 ALA A CA 1
ATOM 763 C C . ALA A 1 96 ? 3.963 19.047 1.961 1 96.5 96 ALA A C 1
ATOM 765 O O . ALA A 1 96 ? 4.812 19.422 2.775 1 96.5 96 ALA A O 1
ATOM 766 N N . LEU A 1 97 ? 3.742 19.594 0.771 1 94.19 97 LEU A N 1
ATOM 767 C CA . LEU A 1 97 ? 4.672 20.594 0.249 1 94.19 97 LEU A CA 1
ATOM 768 C C . LEU A 1 97 ? 4.324 21.984 0.767 1 94.19 97 LEU A C 1
ATOM 770 O O . LEU A 1 97 ? 3.162 22.266 1.073 1 94.19 97 LEU A O 1
ATOM 774 N N . LEU A 1 98 ? 5.387 22.766 0.854 1 93.69 98 LEU A N 1
ATOM 775 C CA . LEU A 1 98 ? 5.207 24.141 1.331 1 93.69 98 LEU A CA 1
ATOM 776 C C . LEU A 1 98 ? 5.555 25.141 0.239 1 93.69 98 LEU A C 1
ATOM 778 O O . LEU A 1 98 ? 6.566 25 -0.451 1 93.69 98 LEU A O 1
ATOM 782 N N . GLN A 1 99 ? 4.633 25.984 0.053 1 90.44 99 GLN A N 1
ATOM 783 C CA . GLN A 1 99 ? 4.809 27.141 -0.822 1 90.44 99 GLN A CA 1
ATOM 784 C C . GLN A 1 99 ? 4.457 28.438 -0.099 1 90.44 99 GLN A C 1
ATOM 786 O O . GLN A 1 99 ? 3.326 28.922 -0.188 1 90.44 99 GLN A O 1
ATOM 791 N N . GLY A 1 100 ? 5.5 29.109 0.496 1 87.94 100 GLY A N 1
ATOM 792 C CA . GLY A 1 100 ? 5.188 30.219 1.389 1 87.94 100 GLY A CA 1
ATOM 793 C C . GLY A 1 100 ? 4.367 29.797 2.594 1 87.94 100 GLY A C 1
ATOM 794 O O . GLY A 1 100 ? 4.789 28.938 3.375 1 87.94 100 GLY A O 1
ATOM 795 N N . PHE A 1 101 ? 3.188 30.312 2.617 1 91.88 101 PHE A N 1
ATOM 796 C CA . PHE A 1 101 ? 2.311 30.016 3.744 1 91.88 101 PHE A CA 1
ATOM 797 C C . PHE A 1 101 ? 1.283 28.953 3.361 1 91.88 101 PHE A C 1
ATOM 799 O O . PHE A 1 101 ? 0.411 28.609 4.164 1 91.88 101 PHE A O 1
ATOM 806 N N . ASN A 1 102 ? 1.505 28.438 2.215 1 94.38 102 ASN A N 1
ATOM 807 C CA . ASN A 1 102 ? 0.527 27.469 1.718 1 94.38 102 ASN A CA 1
ATOM 808 C C . ASN A 1 102 ? 1.059 26.047 1.789 1 94.38 102 ASN A C 1
ATOM 810 O O . ASN A 1 102 ? 2.258 25.812 1.62 1 94.38 102 ASN A O 1
ATOM 814 N N . LEU A 1 103 ? 0.158 25.188 2.049 1 96.25 103 LEU A N 1
ATOM 815 C CA . LEU A 1 103 ? 0.438 23.766 2.021 1 96.25 103 LEU A CA 1
ATOM 816 C C . LEU A 1 103 ? -0.227 23.094 0.818 1 96.25 103 LEU A C 1
ATOM 818 O O . LEU A 1 103 ? -1.382 23.391 0.503 1 96.25 103 LEU A O 1
ATOM 822 N N . LYS A 1 104 ? 0.502 22.25 0.108 1 93.62 104 LYS A N 1
ATOM 823 C CA . LYS A 1 104 ? -0.026 21.484 -1.019 1 93.62 104 LYS A CA 1
ATOM 824 C C . LYS A 1 104 ? 0.243 19.984 -0.846 1 93.62 104 LYS A C 1
ATOM 826 O O . LYS A 1 104 ? 1.396 19.578 -0.708 1 93.62 104 LYS A O 1
ATOM 831 N N . LEU A 1 105 ? -0.837 19.266 -0.844 1 94.25 105 LEU A N 1
ATOM 832 C CA . LEU A 1 105 ? -0.69 17.812 -0.78 1 94.25 105 LEU A CA 1
ATOM 833 C C . LEU A 1 105 ? -0.282 17.25 -2.137 1 94.25 105 LEU A C 1
ATOM 835 O O . LEU A 1 105 ? -0.755 17.719 -3.176 1 94.25 105 LEU A O 1
ATOM 839 N N . THR A 1 106 ? 0.581 16.281 -2.094 1 89.06 106 THR A N 1
ATOM 840 C CA . THR A 1 106 ? 1.042 15.633 -3.318 1 89.06 106 THR A CA 1
ATOM 841 C C . THR A 1 106 ? 1.115 14.117 -3.139 1 89.06 106 THR A C 1
ATOM 843 O O . THR A 1 106 ? 0.757 13.602 -2.08 1 89.06 106 THR A O 1
ATOM 846 N N . ASP A 1 107 ? 1.442 13.453 -4.234 1 85 107 ASP A N 1
ATOM 847 C CA . ASP A 1 107 ? 1.679 12.016 -4.285 1 85 107 ASP A CA 1
ATOM 848 C C . ASP A 1 107 ? 0.407 11.234 -3.955 1 85 107 ASP A C 1
ATOM 850 O O . ASP A 1 107 ? 0.248 10.75 -2.834 1 85 107 ASP A O 1
ATOM 854 N N . PHE A 1 108 ? -0.364 10.992 -4.93 1 87.94 108 PHE A N 1
ATOM 855 C CA . PHE A 1 108 ? -1.589 10.219 -4.797 1 87.94 108 PHE A CA 1
ATOM 856 C C . PHE A 1 108 ? -1.387 8.797 -5.316 1 87.94 108 PHE A C 1
ATOM 858 O O . PHE A 1 108 ? -2.314 8.195 -5.859 1 87.94 108 PHE A O 1
ATOM 865 N N . GLY A 1 109 ? -0.24 8.32 -5.156 1 82.88 109 GLY A N 1
ATOM 866 C CA . GLY A 1 109 ? 0.129 7.008 -5.66 1 82.88 109 GLY A CA 1
ATOM 867 C C . GLY A 1 109 ? -0.616 5.875 -4.977 1 82.88 109 GLY A C 1
ATOM 868 O O . GLY A 1 109 ? -0.843 4.82 -5.578 1 82.88 109 GLY A O 1
ATOM 869 N N . PHE A 1 110 ? -1.03 6.074 -3.744 1 89.06 110 PHE A N 1
ATOM 870 C CA . PHE A 1 110 ? -1.731 5.051 -2.982 1 89.06 110 PHE A CA 1
ATOM 871 C C . PHE A 1 110 ? -3.215 5.379 -2.867 1 89.06 110 PHE A C 1
ATOM 873 O O . PHE A 1 110 ? -3.975 4.641 -2.236 1 89.06 110 PHE A O 1
ATOM 880 N N . ALA A 1 111 ? -3.59 6.449 -3.521 1 90.75 111 ALA A 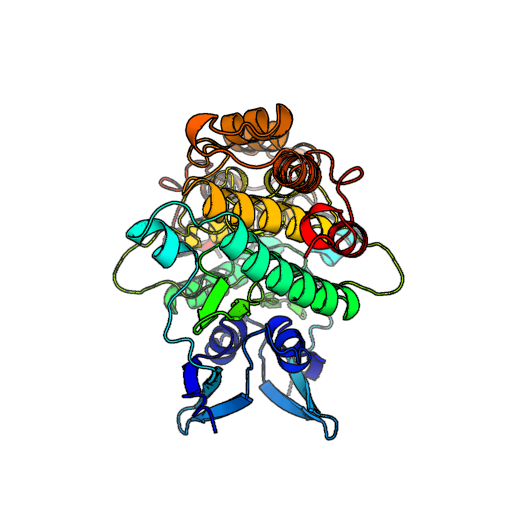N 1
ATOM 881 C CA . ALA A 1 111 ? -4.969 6.906 -3.379 1 90.75 111 ALA A CA 1
ATOM 882 C C . ALA A 1 111 ? -5.949 5.883 -3.949 1 90.75 111 ALA A C 1
ATOM 884 O O . ALA A 1 111 ? -5.602 5.125 -4.859 1 90.75 111 ALA A O 1
ATOM 885 N N . LYS A 1 112 ? -7.078 5.906 -3.359 1 88.88 112 LYS A N 1
ATOM 886 C CA . LYS A 1 112 ? -8.125 4.988 -3.787 1 88.88 112 LYS A CA 1
ATOM 887 C C . LYS A 1 112 ? -9.477 5.699 -3.895 1 88.88 112 LYS A C 1
ATOM 889 O O . LYS A 1 112 ? -9.789 6.566 -3.076 1 88.88 112 LYS A O 1
ATOM 894 N N . VAL A 1 113 ? -10.211 5.32 -4.91 1 86.81 113 VAL A N 1
ATOM 895 C CA . VAL A 1 113 ? -11.586 5.785 -5.039 1 86.81 113 VAL A CA 1
ATOM 896 C C . VAL A 1 113 ? -12.516 4.883 -4.227 1 86.81 113 VAL A C 1
ATOM 898 O O . VAL A 1 113 ? -12.453 3.656 -4.348 1 86.81 113 VAL A O 1
ATOM 901 N N . LEU A 1 114 ? -13.219 5.492 -3.373 1 86.31 114 LEU A N 1
ATOM 902 C CA . LEU A 1 114 ? -14.148 4.762 -2.52 1 86.31 114 LEU A CA 1
ATOM 903 C C . LEU A 1 114 ? -15.547 4.758 -3.121 1 86.31 114 LEU A C 1
ATOM 905 O O . LEU A 1 114 ? -16 5.773 -3.66 1 86.31 114 LEU A O 1
ATOM 909 N N . PRO A 1 115 ? -16.156 3.594 -3.082 1 76.25 115 PRO A N 1
ATOM 910 C CA . PRO A 1 115 ? -17.531 3.555 -3.607 1 76.25 115 PRO A CA 1
ATOM 911 C C . PRO A 1 115 ? -18.484 4.434 -2.811 1 76.25 115 PRO A C 1
ATOM 913 O O . PRO A 1 115 ? -18.344 4.574 -1.594 1 76.25 115 PRO A O 1
ATOM 916 N N . LYS A 1 116 ? -19.484 5.148 -3.48 1 70.19 116 LYS A N 1
ATOM 917 C CA . LYS A 1 116 ? -20.453 6.0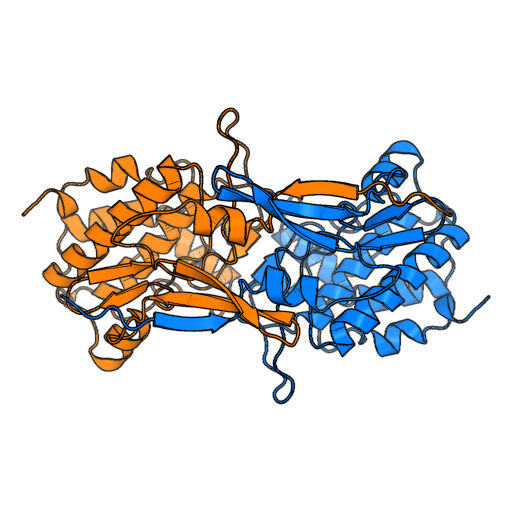62 -2.877 1 70.19 116 LYS A CA 1
ATOM 918 C C . LYS A 1 116 ? -21.453 5.309 -2.014 1 70.19 116 LYS A C 1
ATOM 920 O O . LYS A 1 116 ? -21.891 5.812 -0.977 1 70.19 116 LYS A O 1
ATOM 925 N N . SER A 1 117 ? -21.938 4.352 -2.457 1 59.19 117 SER A N 1
ATOM 926 C CA . SER A 1 117 ? -23.094 3.725 -1.831 1 59.19 117 SER A CA 1
ATOM 927 C C . SER A 1 117 ? -22.703 3.006 -0.542 1 59.19 117 SER A C 1
ATOM 929 O O . SER A 1 117 ? -23.406 3.111 0.468 1 59.19 117 SER A O 1
ATOM 931 N N . ARG A 1 118 ? -21.812 2 -0.645 1 60.66 118 ARG A N 1
ATOM 932 C CA . ARG A 1 118 ? -21.562 1.156 0.521 1 60.66 118 ARG A CA 1
ATOM 933 C C . ARG A 1 118 ? -20.188 1.43 1.119 1 60.66 118 ARG A C 1
ATOM 935 O O . ARG A 1 118 ? -19.234 1.665 0.389 1 60.66 118 ARG A O 1
ATOM 942 N N . ARG A 1 119 ? -20.469 1.78 2.486 1 64.88 119 ARG A N 1
ATOM 943 C CA . ARG A 1 119 ? -19.219 1.854 3.242 1 64.88 119 ARG A CA 1
ATOM 944 C C . ARG A 1 119 ? -18.422 0.565 3.102 1 64.88 119 ARG A C 1
ATOM 946 O O . ARG A 1 119 ? -18.734 -0.438 3.746 1 64.88 119 ARG A O 1
ATOM 953 N N . GLU A 1 120 ? -17.641 0.471 2.078 1 79.88 120 GLU A N 1
ATOM 954 C CA . GLU A 1 120 ? -16.797 -0.713 1.907 1 79.88 120 GLU A CA 1
ATOM 955 C C . GLU A 1 120 ? -15.422 -0.504 2.518 1 79.88 120 GLU A C 1
ATOM 957 O O . GLU A 1 120 ? -14.773 0.516 2.268 1 79.88 120 GLU A O 1
ATOM 962 N N . LEU A 1 121 ? -15.141 -1.402 3.467 1 89.38 121 LEU A N 1
ATOM 963 C CA . LEU A 1 121 ? -13.82 -1.389 4.086 1 89.38 121 LEU A CA 1
ATOM 964 C C . LEU A 1 121 ? -12.75 -1.869 3.107 1 89.38 121 LEU A C 1
ATOM 966 O O . LEU A 1 121 ? -13.023 -2.719 2.256 1 89.38 121 LEU A O 1
ATOM 970 N N . SER A 1 122 ? -11.672 -1.156 3.162 1 90.5 122 SER A N 1
ATOM 971 C CA . SER A 1 122 ? -10.547 -1.553 2.318 1 90.5 122 SER A CA 1
ATOM 972 C C . SER A 1 122 ? -9.945 -2.873 2.785 1 90.5 122 SER A C 1
ATOM 974 O O . SER A 1 122 ? -9.734 -3.076 3.982 1 90.5 122 SER A O 1
ATOM 976 N N . GLN A 1 123 ? -9.68 -3.732 1.8 1 87.19 123 GLN A N 1
ATOM 977 C CA . GLN A 1 123 ? -9.086 -5.031 2.092 1 87.19 123 GLN A CA 1
ATOM 978 C C . GLN A 1 123 ? -7.582 -5.02 1.818 1 87.19 123 GLN A C 1
ATOM 980 O O . GLN A 1 123 ? -6.871 -5.961 2.178 1 87.19 123 GLN A O 1
ATOM 985 N N . THR A 1 124 ? -7.16 -3.998 1.169 1 89.94 124 THR A N 1
ATOM 986 C CA . THR A 1 124 ? -5.734 -3.799 0.93 1 89.94 124 THR A CA 1
ATOM 987 C C . THR A 1 124 ? -5.164 -2.771 1.903 1 89.94 124 THR A C 1
ATOM 989 O O . THR A 1 124 ? -5.906 -1.987 2.494 1 89.94 124 THR A O 1
ATOM 992 N N . PHE A 1 125 ? -3.871 -2.869 2.117 1 92.44 125 PHE A N 1
ATOM 993 C CA . PHE A 1 125 ? -3.205 -1.9 2.979 1 92.44 125 PHE A CA 1
ATOM 994 C C . PHE A 1 125 ? -2.033 -1.249 2.256 1 92.44 125 PHE A C 1
ATOM 996 O O . PHE A 1 125 ? -1.467 -1.832 1.328 1 92.44 125 PHE A O 1
ATOM 1003 N N . CYS A 1 126 ? -1.8 -0.024 2.68 1 94.88 126 CYS A N 1
ATOM 1004 C CA . CYS A 1 126 ? -0.627 0.672 2.164 1 94.88 126 CYS A CA 1
ATOM 1005 C C . CYS A 1 126 ? -0.304 1.898 3.01 1 94.88 126 CYS A C 1
ATOM 1007 O O . CYS A 1 126 ? -1.074 2.264 3.9 1 94.88 126 CYS A O 1
ATOM 1009 N N . GLY A 1 127 ? 0.882 2.379 2.826 1 94.31 127 GLY A N 1
ATOM 1010 C CA . GLY A 1 127 ? 1.28 3.625 3.463 1 94.31 127 GLY A CA 1
ATOM 1011 C C . GLY A 1 127 ? 2.729 3.627 3.916 1 94.31 127 GLY A C 1
ATOM 1012 O O . GLY A 1 127 ? 3.52 2.785 3.488 1 94.31 127 GLY A O 1
ATOM 1013 N N . SER A 1 128 ? 3.031 4.691 4.625 1 95.69 128 SER A N 1
ATOM 1014 C CA . SER A 1 128 ? 4.312 4.809 5.312 1 95.69 128 SER A CA 1
ATOM 1015 C C . SER A 1 128 ? 4.191 4.402 6.777 1 95.69 128 SER A C 1
ATOM 1017 O O . SER A 1 128 ? 3.369 4.953 7.516 1 95.69 128 SER A O 1
ATOM 1019 N N . THR A 1 129 ? 5.016 3.619 7.207 1 94 129 THR A N 1
ATOM 1020 C CA . THR A 1 129 ? 4.887 2.928 8.484 1 94 129 THR A CA 1
ATOM 1021 C C . THR A 1 129 ? 4.688 3.926 9.625 1 94 129 THR A C 1
ATOM 1023 O O . THR A 1 129 ? 3.748 3.799 10.414 1 94 129 THR A O 1
ATOM 1026 N N . ALA A 1 130 ? 5.516 4.949 9.625 1 95.81 130 ALA A N 1
ATOM 1027 C CA . ALA A 1 130 ? 5.523 5.895 10.734 1 95.81 130 ALA A CA 1
ATOM 1028 C C . ALA A 1 130 ? 4.195 6.645 10.828 1 95.81 130 ALA A C 1
ATOM 1030 O O . ALA A 1 130 ? 3.85 7.176 11.891 1 95.81 130 ALA A O 1
ATOM 1031 N N . TYR A 1 131 ? 3.441 6.633 9.781 1 97.88 131 TYR A N 1
ATOM 1032 C CA . TYR A 1 131 ? 2.236 7.453 9.711 1 97.88 131 TYR A CA 1
ATOM 1033 C C . TYR A 1 131 ? 0.986 6.582 9.672 1 97.88 131 TYR A C 1
ATOM 1035 O O . TYR A 1 131 ? -0.134 7.098 9.625 1 97.88 131 TYR A O 1
ATOM 1043 N N . ALA A 1 132 ? 1.177 5.316 9.688 1 97.06 132 ALA A N 1
ATOM 1044 C CA . ALA A 1 132 ? 0.074 4.391 9.453 1 97.06 132 ALA A CA 1
ATOM 1045 C C . ALA A 1 132 ? -0.74 4.172 10.727 1 97.06 132 ALA A C 1
ATOM 1047 O O . ALA A 1 132 ? -0.177 4.059 11.812 1 97.06 132 ALA A O 1
ATOM 1048 N N . ALA A 1 133 ? -2.008 4.094 10.57 1 97.75 133 ALA A N 1
ATOM 1049 C CA . ALA A 1 133 ? -2.932 3.812 11.672 1 97.75 133 ALA A CA 1
ATOM 1050 C C . ALA A 1 133 ? -2.826 2.357 12.117 1 97.75 133 ALA A C 1
ATOM 1052 O O . ALA A 1 133 ? -2.391 1.495 11.352 1 97.75 133 ALA A O 1
ATOM 1053 N N . PRO A 1 134 ? -3.244 2.109 13.383 1 95.88 134 PRO A N 1
ATOM 1054 C CA . PRO A 1 134 ? -3.129 0.748 13.914 1 95.88 134 PRO A CA 1
ATOM 1055 C C . PRO A 1 134 ? -3.867 -0.282 13.062 1 95.88 134 PRO A C 1
ATOM 1057 O O . PRO A 1 134 ? -3.354 -1.379 12.828 1 95.88 134 PRO A O 1
ATOM 1060 N N . GLU A 1 135 ? -5.09 0.049 12.539 1 95.38 135 GLU A N 1
ATOM 1061 C CA . GLU A 1 135 ? -5.859 -0.912 11.75 1 95.38 135 GLU A CA 1
ATOM 1062 C C . GLU A 1 135 ? -5.156 -1.234 10.438 1 95.38 135 GLU A C 1
ATOM 1064 O O . GLU A 1 135 ? -5.27 -2.35 9.922 1 95.38 135 GLU A O 1
ATOM 1069 N N . VAL A 1 136 ? -4.484 -0.272 9.875 1 94.69 136 VAL A N 1
ATOM 1070 C CA . VAL A 1 136 ? -3.729 -0.484 8.648 1 94.69 136 VAL A CA 1
ATOM 1071 C C . VAL A 1 136 ? -2.52 -1.374 8.93 1 94.69 136 VAL A C 1
ATOM 1073 O O . VAL A 1 136 ? -2.266 -2.336 8.203 1 94.69 136 VAL A O 1
ATOM 1076 N N . LEU A 1 137 ? -1.819 -1.079 10.047 1 90.94 137 LEU A N 1
ATOM 1077 C CA . LEU A 1 137 ? -0.643 -1.851 10.43 1 90.94 137 LEU A CA 1
ATOM 1078 C C . LEU A 1 137 ? -1.023 -3.289 10.766 1 90.94 137 LEU A C 1
ATOM 1080 O O . LEU A 1 137 ? -0.237 -4.211 10.547 1 90.94 137 LEU A O 1
ATOM 1084 N N . GLN A 1 138 ? -2.178 -3.385 11.273 1 89.75 138 GLN A N 1
ATOM 1085 C CA . GLN A 1 138 ? -2.645 -4.711 11.664 1 89.75 138 GLN A CA 1
ATOM 1086 C C . GLN A 1 138 ? -3.209 -5.469 10.461 1 89.75 138 GLN A C 1
ATOM 1088 O O . GLN A 1 138 ? -3.539 -6.652 10.57 1 89.75 138 GLN A O 1
ATOM 1093 N N . GLY A 1 139 ? -3.43 -4.82 9.391 1 87.94 139 GLY A N 1
ATOM 1094 C CA . GLY A 1 139 ? -3.91 -5.465 8.18 1 87.94 139 GLY A CA 1
ATOM 1095 C C . GLY A 1 139 ? -5.371 -5.867 8.258 1 87.94 139 GLY A C 1
ATOM 1096 O O . GLY A 1 139 ? -5.801 -6.797 7.574 1 87.94 139 GLY A O 1
ATOM 1097 N N . ILE A 1 140 ? -6.102 -5.281 9.07 1 89.12 140 ILE A N 1
ATOM 1098 C CA . ILE A 1 140 ? -7.523 -5.598 9.156 1 89.12 140 ILE A CA 1
ATOM 1099 C C . ILE A 1 140 ? -8.32 -4.664 8.242 1 89.12 140 ILE A C 1
ATOM 1101 O O . ILE A 1 140 ? -7.883 -3.543 7.965 1 89.12 140 ILE A O 1
ATOM 1105 N N . PRO A 1 141 ? -9.492 -5.227 7.777 1 90.31 141 PRO A N 1
ATOM 1106 C CA . PRO A 1 141 ? -10.328 -4.328 6.977 1 90.31 141 PRO A CA 1
ATOM 1107 C C . PRO A 1 141 ? -10.57 -2.984 7.664 1 90.31 141 PRO A C 1
ATOM 1109 O O . PRO A 1 141 ? -10.797 -2.936 8.875 1 90.31 141 PRO A O 1
ATOM 1112 N N . HIS A 1 142 ? -10.484 -1.943 6.902 1 94.44 142 HIS A N 1
ATOM 1113 C CA . HIS A 1 142 ? -10.492 -0.635 7.547 1 94.44 142 HIS A CA 1
ATOM 1114 C C . HIS A 1 142 ? -11.094 0.428 6.633 1 94.44 142 HIS A C 1
ATOM 1116 O O . HIS A 1 142 ? -11.203 0.22 5.426 1 94.44 142 HIS A O 1
ATOM 1122 N N . ASP A 1 143 ? -11.516 1.522 7.301 1 95.81 143 ASP A N 1
ATOM 1123 C CA . ASP A 1 143 ? -11.961 2.721 6.594 1 95.81 143 ASP A CA 1
ATOM 1124 C C . ASP A 1 143 ? -10.773 3.609 6.223 1 95.81 143 ASP A C 1
ATOM 1126 O O . ASP A 1 143 ? -10.18 4.254 7.09 1 95.81 143 ASP A O 1
ATOM 1130 N N . SER A 1 144 ? -10.492 3.711 4.922 1 96.44 144 SER A N 1
ATOM 1131 C CA . SER A 1 144 ? -9.32 4.434 4.449 1 96.44 144 SER A CA 1
ATOM 1132 C C . SER A 1 144 ? -9.406 5.914 4.797 1 96.44 144 SER A C 1
ATOM 1134 O O . SER A 1 144 ? -8.375 6.574 4.984 1 96.44 144 SER A O 1
ATOM 1136 N N . LYS A 1 145 ? -10.602 6.453 4.91 1 97.31 145 LYS A N 1
ATOM 1137 C CA . LYS A 1 145 ? -10.758 7.855 5.289 1 97.31 145 LYS A CA 1
ATOM 1138 C C . LYS A 1 145 ? -10.297 8.094 6.723 1 97.31 145 LYS A C 1
ATOM 1140 O O . LYS A 1 145 ? -9.672 9.117 7.02 1 97.31 145 LYS A O 1
ATOM 1145 N N . LYS A 1 146 ? -10.586 7.121 7.523 1 98.25 146 LYS A N 1
ATOM 1146 C CA . LYS A 1 146 ? -10.156 7.234 8.914 1 98.25 146 LYS A CA 1
ATOM 1147 C C . LYS A 1 146 ? -8.641 7.094 9.047 1 98.25 146 LYS A C 1
ATOM 1149 O O . LYS A 1 146 ? -8.031 7.703 9.922 1 98.25 146 LYS A O 1
ATOM 1154 N N . GLY A 1 147 ? -8.078 6.266 8.188 1 98.38 147 GLY A N 1
ATOM 1155 C CA . GLY A 1 147 ? -6.625 6.195 8.117 1 98.38 147 GLY A CA 1
ATOM 1156 C C . GLY A 1 147 ? -5.977 7.52 7.762 1 98.38 147 GLY A C 1
ATOM 1157 O O . GLY A 1 147 ? -4.945 7.883 8.328 1 98.38 147 GLY A O 1
ATOM 1158 N N . ASP A 1 148 ? -6.582 8.227 6.801 1 98.69 148 ASP A N 1
ATOM 1159 C CA . ASP A 1 148 ? -6.105 9.562 6.449 1 98.69 148 ASP A CA 1
ATOM 1160 C C . ASP A 1 148 ? -6.102 10.484 7.668 1 98.69 148 ASP A C 1
ATOM 1162 O O . ASP A 1 148 ? -5.141 11.219 7.891 1 98.69 148 ASP A O 1
ATOM 1166 N N . VAL A 1 149 ? -7.152 10.414 8.438 1 98.88 149 VAL A N 1
ATOM 1167 C CA . VAL A 1 149 ? -7.301 11.266 9.609 1 98.88 149 VAL A CA 1
ATOM 1168 C C . VAL A 1 149 ? -6.195 10.969 10.617 1 98.88 149 VAL A C 1
ATOM 1170 O O . VAL A 1 149 ? -5.586 11.883 11.18 1 98.88 149 VAL A O 1
ATOM 1173 N N . TRP A 1 150 ? -5.945 9.727 10.805 1 98.88 150 TRP A N 1
ATOM 1174 C CA . TRP A 1 150 ? -4.844 9.344 11.68 1 98.88 150 TRP A CA 1
ATOM 1175 C C . TRP A 1 150 ? -3.523 9.922 11.188 1 98.88 150 TRP A C 1
ATOM 1177 O O . TRP A 1 150 ? -2.783 10.547 11.945 1 98.88 150 TRP A O 1
ATOM 1187 N N . SER A 1 151 ? -3.242 9.688 9.938 1 98.88 151 SER A N 1
ATOM 1188 C CA . SER A 1 151 ? -1.985 10.156 9.367 1 98.88 151 SER A CA 1
ATOM 1189 C C . SER A 1 151 ? -1.845 11.672 9.5 1 98.88 151 SER A C 1
ATOM 1191 O O . SER A 1 151 ? -0.747 12.18 9.734 1 98.88 151 SER A O 1
ATOM 1193 N N . MET A 1 152 ? -2.932 12.359 9.367 1 98.88 152 MET A N 1
ATOM 1194 C CA . MET A 1 152 ? -2.93 13.805 9.578 1 98.88 152 MET A CA 1
ATOM 1195 C C . MET A 1 152 ? -2.514 14.148 11.008 1 98.88 152 MET A C 1
ATOM 1197 O O . MET A 1 152 ? -1.799 15.125 11.227 1 98.88 152 MET A O 1
ATOM 1201 N N . GLY A 1 153 ? -3.033 13.359 11.906 1 98.94 153 GLY A N 1
ATOM 1202 C CA . GLY A 1 153 ? -2.637 13.555 13.289 1 98.94 153 GLY A CA 1
ATOM 1203 C C . GLY A 1 153 ? -1.142 13.414 13.508 1 98.94 153 GLY A C 1
ATOM 1204 O O . GLY A 1 153 ? -0.541 14.211 14.234 1 98.94 153 GLY A O 1
ATOM 1205 N N . VAL A 1 154 ? -0.576 12.461 12.859 1 98.88 154 VAL A N 1
ATOM 1206 C CA . VAL A 1 154 ? 0.866 12.266 12.969 1 98.88 154 VAL A CA 1
ATOM 1207 C C . VAL A 1 154 ? 1.599 13.469 12.375 1 98.88 154 VAL A C 1
ATOM 1209 O O . VAL A 1 154 ? 2.561 13.969 12.969 1 98.88 154 VAL A O 1
ATOM 1212 N N . VAL A 1 155 ? 1.175 13.938 11.227 1 98.88 155 VAL A N 1
ATOM 1213 C CA . VAL A 1 155 ? 1.8 15.086 10.586 1 98.88 155 VAL A CA 1
ATOM 1214 C C . VAL A 1 155 ? 1.72 16.297 11.516 1 98.88 155 VAL A C 1
ATOM 1216 O O . VAL A 1 155 ? 2.707 17.016 11.703 1 98.88 155 VAL A O 1
ATOM 1219 N N . LEU A 1 156 ? 0.548 16.531 12.094 1 98.88 156 LEU A N 1
ATOM 1220 C CA . LEU A 1 156 ? 0.38 17.641 13.016 1 98.88 156 LEU A CA 1
ATOM 1221 C C . LEU A 1 156 ? 1.325 17.516 14.211 1 98.88 156 LEU A C 1
ATOM 1223 O O . LEU A 1 156 ? 1.963 18.484 14.609 1 98.88 156 LEU A O 1
ATOM 1227 N N . TYR A 1 157 ? 1.373 16.328 14.742 1 98.88 157 TYR A N 1
ATOM 1228 C CA . TYR A 1 157 ? 2.27 16.078 15.867 1 98.88 157 TYR A CA 1
ATOM 1229 C C . TYR A 1 157 ? 3.711 16.406 15.5 1 98.88 157 TYR A C 1
ATOM 1231 O O . TYR A 1 157 ? 4.422 17.062 16.266 1 98.88 157 TYR A O 1
ATOM 1239 N N . VAL A 1 158 ? 4.129 16 14.359 1 98.62 158 VAL A N 1
ATOM 1240 C CA . VAL A 1 158 ? 5.496 16.25 13.906 1 98.62 158 VAL A CA 1
ATOM 1241 C C . VAL A 1 158 ? 5.727 17.75 13.758 1 98.62 158 VAL A C 1
ATOM 1243 O O . VAL A 1 158 ? 6.785 18.266 14.125 1 98.62 158 VAL A O 1
ATOM 1246 N N . MET A 1 159 ? 4.773 18.469 13.219 1 98.56 159 MET A N 1
ATOM 1247 C CA . MET A 1 159 ? 4.914 19.922 13.094 1 98.56 159 MET A CA 1
ATOM 1248 C C . MET A 1 159 ? 5.137 20.578 14.453 1 98.56 159 MET A C 1
ATOM 1250 O O . MET A 1 159 ? 5.961 21.484 14.586 1 98.56 159 MET A O 1
ATOM 1254 N N . LEU A 1 160 ? 4.441 20.062 15.461 1 98.56 160 LEU A N 1
ATOM 1255 C CA . LEU A 1 160 ? 4.414 20.703 16.766 1 98.56 160 LEU A CA 1
ATOM 1256 C C . LEU A 1 160 ? 5.598 20.25 17.625 1 98.56 160 LEU A C 1
ATOM 1258 O O . LEU A 1 160 ? 6.07 20.984 18.484 1 98.56 160 LEU A O 1
ATOM 1262 N N . CYS A 1 161 ? 6.105 19.016 17.344 1 98 161 CYS A N 1
ATOM 1263 C CA . CYS A 1 161 ? 7.062 18.422 18.281 1 98 161 CYS A CA 1
ATOM 1264 C C . CYS A 1 161 ? 8.383 18.125 17.578 1 98 161 CYS A C 1
ATOM 1266 O O . CYS A 1 161 ? 9.383 17.797 18.234 1 98 161 CYS A O 1
ATOM 1268 N N . ALA A 1 162 ? 8.391 18.141 16.25 1 97.56 162 ALA A N 1
ATOM 1269 C CA . ALA A 1 162 ? 9.562 17.844 15.438 1 97.56 162 ALA A CA 1
ATOM 1270 C C . ALA A 1 162 ? 10.07 16.422 15.711 1 97.56 162 ALA A C 1
ATOM 1272 O O . ALA A 1 162 ? 11.281 16.172 15.719 1 97.56 162 ALA A O 1
ATOM 1273 N N . SER A 1 163 ? 9.148 15.578 16 1 96.62 163 SER A N 1
ATOM 1274 C CA . SER A 1 163 ? 9.406 14.156 16.203 1 96.62 163 SER A CA 1
ATOM 1275 C C . SER A 1 163 ? 8.148 13.328 15.953 1 96.62 163 SER A C 1
ATOM 1277 O O . SER A 1 163 ? 7.035 13.852 15.961 1 96.62 163 SER A O 1
ATOM 1279 N N . LEU A 1 164 ? 8.422 12.047 15.703 1 96.81 164 LEU A N 1
ATOM 1280 C CA . LEU A 1 164 ? 7.293 11.133 15.562 1 96.81 164 LEU A CA 1
ATOM 1281 C C . LEU A 1 164 ? 6.68 10.812 16.922 1 96.81 164 LEU A C 1
ATOM 1283 O O . LEU A 1 164 ? 7.395 10.711 17.922 1 96.81 164 LEU A O 1
ATOM 1287 N N . PRO A 1 165 ? 5.43 10.664 16.891 1 97.75 165 PRO A N 1
ATOM 1288 C CA . PRO A 1 165 ? 4.789 10.359 18.172 1 97.75 165 PRO A CA 1
ATOM 1289 C C . PRO A 1 165 ? 5.059 8.93 18.641 1 97.75 165 PRO A C 1
ATOM 1291 O O . PRO A 1 165 ? 4.984 8.648 19.828 1 97.75 165 PRO A O 1
ATOM 1294 N N . PHE A 1 166 ? 5.297 8.016 17.672 1 96.62 166 PHE A N 1
ATOM 1295 C CA . PHE A 1 166 ? 5.492 6.609 18 1 96.62 166 PHE A CA 1
ATOM 1296 C C . PHE A 1 166 ? 6.766 6.078 17.344 1 96.62 166 PHE A C 1
ATOM 1298 O O . PHE A 1 166 ? 7.164 6.539 16.281 1 96.62 166 PHE A O 1
ATOM 1305 N N . ASP A 1 167 ? 7.375 5.109 18 1 89.94 167 ASP A N 1
ATOM 1306 C CA . ASP A 1 167 ? 8.586 4.484 17.484 1 89.94 167 ASP A CA 1
ATOM 1307 C C . ASP A 1 167 ? 8.266 3.541 16.328 1 89.94 167 ASP A C 1
ATOM 1309 O O . ASP A 1 167 ? 7.691 2.469 16.531 1 89.94 167 ASP A O 1
ATOM 1313 N N . ASP A 1 168 ? 8.68 3.893 15.188 1 85.75 168 ASP A N 1
ATOM 1314 C CA . ASP A 1 168 ? 8.297 3.135 14 1 85.75 168 ASP A CA 1
ATOM 1315 C C . ASP A 1 168 ? 9.352 2.084 13.656 1 85.75 168 ASP A C 1
ATOM 1317 O O . ASP A 1 168 ? 9.289 1.456 12.594 1 85.75 168 ASP A O 1
ATOM 1321 N N . THR A 1 169 ? 10.422 1.877 14.469 1 84.62 169 THR A N 1
ATOM 1322 C CA . THR A 1 169 ? 11.484 0.921 14.188 1 84.62 169 THR A CA 1
ATOM 1323 C C . THR A 1 169 ? 11.117 -0.467 14.703 1 84.62 169 THR A C 1
ATOM 1325 O O . THR A 1 169 ? 11.781 -1.452 14.375 1 84.62 169 THR A O 1
ATOM 1328 N N . ASP A 1 170 ? 10.078 -0.519 15.516 1 83.25 170 ASP A N 1
ATOM 1329 C CA . ASP A 1 170 ? 9.539 -1.734 16.109 1 83.25 170 ASP A CA 1
ATOM 1330 C C . ASP A 1 170 ? 8.008 -1.729 16.078 1 83.25 170 ASP A C 1
ATOM 1332 O O . ASP A 1 170 ? 7.363 -1.146 16.953 1 83.25 170 ASP A O 1
ATOM 1336 N N . ILE A 1 171 ? 7.43 -2.541 15.219 1 83 171 ILE A N 1
ATOM 1337 C CA . ILE A 1 171 ? 6.008 -2.42 14.922 1 83 171 ILE A CA 1
ATOM 1338 C C . ILE A 1 171 ? 5.184 -2.891 16.109 1 83 171 ILE A C 1
ATOM 1340 O O . ILE A 1 171 ? 4.25 -2.207 16.547 1 83 171 ILE A O 1
ATOM 1344 N N . PRO A 1 172 ? 5.531 -4.051 16.688 1 82.25 172 PRO A N 1
ATOM 1345 C CA . PRO A 1 172 ? 4.781 -4.43 17.891 1 82.25 172 PRO A CA 1
ATOM 1346 C C . PRO A 1 172 ? 4.809 -3.348 18.969 1 82.25 172 PRO A C 1
ATOM 1348 O O . PRO A 1 172 ? 3.773 -3.043 19.562 1 82.25 172 PRO A O 1
ATOM 1351 N N . LYS A 1 173 ? 5.902 -2.83 19.141 1 89.25 173 LYS A N 1
ATOM 1352 C CA . LYS A 1 173 ? 6.02 -1.745 20.109 1 89.25 173 LYS A CA 1
ATOM 1353 C C . LYS A 1 173 ? 5.215 -0.526 19.672 1 89.25 173 LYS A C 1
ATOM 1355 O O . LYS A 1 173 ? 4.539 0.108 20.5 1 89.25 173 LYS A O 1
ATOM 1360 N N . MET A 1 174 ? 5.336 -0.22 18.453 1 93.44 174 MET A N 1
ATOM 1361 C CA . MET A 1 174 ? 4.594 0.921 17.922 1 93.44 174 MET A CA 1
ATOM 1362 C C . MET A 1 174 ? 3.094 0.743 18.125 1 93.44 174 MET A C 1
ATOM 1364 O O . MET A 1 174 ? 2.408 1.673 18.547 1 93.44 174 MET A O 1
ATOM 1368 N N . LEU A 1 175 ? 2.605 -0.439 17.844 1 92.06 175 LEU A N 1
ATOM 1369 C CA . LEU A 1 175 ? 1.188 -0.734 18.016 1 92.06 175 LEU A CA 1
ATOM 1370 C C . LEU A 1 175 ? 0.775 -0.577 19.484 1 92.06 175 LEU A C 1
ATOM 1372 O O . LEU A 1 175 ? -0.288 -0.026 19.781 1 92.06 175 LEU A O 1
ATOM 1376 N N . TRP A 1 176 ? 1.602 -1.004 20.312 1 94 176 TRP A N 1
ATOM 1377 C CA . TRP A 1 176 ? 1.354 -0.852 21.734 1 94 176 TRP A CA 1
ATOM 1378 C C . TRP A 1 176 ? 1.293 0.622 22.125 1 94 176 TRP A C 1
ATOM 1380 O O . TRP A 1 176 ? 0.386 1.044 22.844 1 94 176 TRP A O 1
ATOM 1390 N N . GLN A 1 177 ? 2.242 1.398 21.656 1 96.12 177 GLN A N 1
ATOM 1391 C CA . GLN A 1 177 ? 2.266 2.832 21.938 1 96.12 177 GLN A CA 1
ATOM 1392 C C . GLN A 1 177 ? 1.006 3.514 21.406 1 96.12 177 GLN A C 1
ATOM 1394 O O . GLN A 1 177 ? 0.444 4.387 22.078 1 96.12 177 GLN A O 1
ATOM 1399 N N . GLN A 1 178 ? 0.65 3.133 20.219 1 96.62 178 GLN A N 1
ATOM 1400 C CA . GLN A 1 178 ? -0.554 3.705 19.625 1 96.62 178 GLN A CA 1
ATOM 1401 C C . GLN A 1 178 ? -1.777 3.438 20.5 1 96.62 178 GLN A C 1
ATOM 1403 O O . GLN A 1 178 ? -2.635 4.309 20.656 1 96.62 178 GLN A O 1
ATOM 1408 N N . GLN A 1 179 ? -1.838 2.264 21.078 1 95.69 179 GLN A N 1
ATOM 1409 C CA . GLN A 1 179 ? -2.969 1.885 21.922 1 95.69 179 GLN A CA 1
ATOM 1410 C C . GLN A 1 179 ? -2.957 2.656 23.234 1 95.69 179 GLN A C 1
ATOM 1412 O O . GLN A 1 179 ? -4.012 2.984 23.781 1 95.69 179 GLN A O 1
ATOM 1417 N N . LYS A 1 180 ? -1.833 2.934 23.703 1 95.81 180 LYS A N 1
ATOM 1418 C CA . LYS A 1 180 ? -1.691 3.672 24.953 1 95.81 180 LYS A CA 1
ATOM 1419 C C . LYS A 1 180 ? -2.092 5.133 24.781 1 95.81 180 LYS A C 1
ATOM 1421 O O . LYS A 1 180 ? -2.506 5.789 25.734 1 95.81 180 LYS A O 1
ATOM 1426 N N . GLY A 1 181 ? -1.868 5.625 23.609 1 95.69 181 GLY A N 1
ATOM 1427 C CA . GLY A 1 181 ? -2.205 7.012 23.344 1 95.69 181 GLY A CA 1
ATOM 1428 C C . GLY A 1 181 ? -0.988 7.906 23.203 1 95.69 181 GLY A C 1
ATOM 1429 O O . GLY A 1 181 ? 0.129 7.496 23.516 1 95.69 181 GLY A O 1
ATOM 1430 N N . VAL A 1 182 ? -1.236 9.109 22.797 1 96.81 182 VAL A N 1
ATOM 1431 C CA . VAL A 1 182 ? -0.15 10.031 22.5 1 96.81 182 VAL A CA 1
ATOM 1432 C C . VAL A 1 182 ? 0.149 10.891 23.719 1 96.81 182 VAL A C 1
ATOM 1434 O O . VAL A 1 182 ? -0.758 11.227 24.484 1 96.81 182 VAL A O 1
ATOM 1437 N N . SER A 1 183 ? 1.404 11.188 23.859 1 95.44 183 SER A N 1
ATOM 1438 C CA . SER A 1 183 ? 1.857 12.117 24.891 1 95.44 183 SER A CA 1
ATOM 1439 C C . SER A 1 183 ? 2.49 13.359 24.281 1 95.44 183 SER A C 1
ATOM 1441 O O . SER A 1 183 ? 2.9 13.344 23.109 1 95.44 183 SER A O 1
ATOM 1443 N N . PHE A 1 184 ? 2.551 14.367 25.078 1 95.88 184 PHE A N 1
ATOM 1444 C CA . PHE A 1 184 ? 3.07 15.648 24.609 1 95.88 184 PHE A CA 1
ATOM 1445 C C . PHE A 1 184 ? 4.199 16.141 25.5 1 95.88 184 PHE A C 1
ATOM 1447 O O . PHE A 1 184 ? 4.059 16.172 26.719 1 95.88 184 PHE A O 1
ATOM 1454 N N . PRO A 1 185 ? 5.246 16.547 24.875 1 94.75 185 PRO A N 1
ATOM 1455 C CA . PRO A 1 185 ? 6.281 17.172 25.703 1 94.75 185 PRO A CA 1
ATOM 1456 C C . PRO A 1 185 ? 5.809 18.453 26.359 1 94.75 185 PRO A C 1
ATOM 1458 O O . PRO A 1 185 ? 5.348 19.375 25.688 1 94.75 185 PRO A O 1
ATOM 1461 N N . THR A 1 186 ? 6.055 18.547 27.594 1 93.19 186 THR A N 1
ATOM 1462 C CA . THR A 1 186 ? 5.516 19.656 28.375 1 93.19 186 THR A CA 1
ATOM 1463 C C . THR A 1 186 ? 6.223 20.953 28.016 1 93.19 186 THR A C 1
ATOM 1465 O O . THR A 1 186 ? 5.613 22.031 28.047 1 93.19 186 THR A O 1
ATOM 1468 N N . HIS A 1 187 ? 7.43 20.844 27.641 1 94.25 187 HIS A N 1
ATOM 1469 C CA . HIS A 1 187 ? 8.227 22.047 27.422 1 94.25 187 HIS A CA 1
ATOM 1470 C C . HIS A 1 187 ? 7.809 22.766 26.156 1 94.25 187 HIS A C 1
ATOM 1472 O O . HIS A 1 187 ? 8.172 23.922 25.938 1 94.25 187 HIS A O 1
ATOM 1478 N N . LEU A 1 188 ? 7 22.188 25.312 1 94.38 188 LEU A N 1
ATOM 1479 C CA . LEU A 1 188 ? 6.648 22.781 24.031 1 94.38 188 LEU A CA 1
ATOM 1480 C C . LEU A 1 188 ? 5.406 23.656 24.156 1 94.38 188 LEU A C 1
ATOM 1482 O O . LEU A 1 188 ? 5.098 24.422 23.234 1 94.38 188 LEU A O 1
ATOM 1486 N N . GLY A 1 189 ? 4.688 23.516 25.234 1 95.44 189 GLY A N 1
ATOM 1487 C CA . GLY A 1 189 ? 3.578 24.406 25.5 1 95.44 189 GLY A CA 1
ATOM 1488 C C . GLY A 1 189 ? 2.436 24.266 24.516 1 95.44 189 GLY A C 1
ATOM 1489 O O . GLY A 1 189 ? 1.822 25.266 24.125 1 95.44 189 GLY A O 1
ATOM 1490 N N . ILE A 1 190 ? 2.15 23.141 24.109 1 97.44 190 ILE A N 1
ATOM 1491 C CA . ILE A 1 190 ? 1.015 22.906 23.219 1 97.44 190 ILE A CA 1
ATOM 1492 C C . ILE A 1 190 ? -0.288 23.141 23.984 1 97.44 190 ILE A C 1
ATOM 1494 O O . ILE A 1 190 ? -0.469 22.625 25.094 1 97.44 190 ILE A O 1
ATOM 1498 N N . SER A 1 191 ? -1.139 23.969 23.406 1 97.69 191 SER A N 1
ATOM 1499 C CA . SER A 1 191 ? -2.371 24.344 24.078 1 97.69 191 SER A CA 1
ATOM 1500 C C . SER A 1 191 ? -3.248 23.125 24.359 1 97.69 191 SER A C 1
ATOM 1502 O O . SER A 1 191 ? -3.135 22.109 23.672 1 97.69 191 SER A O 1
ATOM 1504 N N . ALA A 1 192 ? -4.082 23.219 25.312 1 97.19 192 ALA A N 1
ATOM 1505 C CA . ALA A 1 192 ? -4.992 22.141 25.672 1 97.19 192 ALA A CA 1
ATOM 1506 C C . ALA A 1 192 ? -5.914 21.781 24.516 1 97.19 192 ALA A C 1
ATOM 1508 O O . ALA A 1 192 ? -6.215 20.609 24.297 1 97.19 192 ALA A O 1
ATOM 1509 N N . GLU A 1 193 ? -6.336 22.75 23.797 1 97.62 193 GLU A N 1
ATOM 1510 C CA . GLU A 1 193 ? -7.23 22.516 22.672 1 97.62 193 GLU A CA 1
ATOM 1511 C C . GLU A 1 193 ? -6.52 21.75 21.547 1 97.62 193 GLU A C 1
ATOM 1513 O O . GLU A 1 193 ? -7.105 20.859 20.938 1 97.62 193 GLU A O 1
ATOM 1518 N N . CYS A 1 194 ? -5.34 22.125 21.328 1 98.31 194 CYS A N 1
ATOM 1519 C CA . CYS A 1 194 ? -4.559 21.438 20.312 1 98.31 194 CYS A CA 1
ATOM 1520 C C . CYS A 1 194 ? -4.285 19.984 20.734 1 98.31 194 CYS A C 1
ATOM 1522 O O . CYS A 1 194 ? -4.371 19.078 19.922 1 98.31 194 CYS A O 1
ATOM 1524 N N . GLN A 1 195 ? -3.959 19.812 22.016 1 98.44 195 GLN A N 1
ATOM 1525 C CA . GLN A 1 195 ? -3.748 18.469 22.531 1 98.44 195 GLN A CA 1
ATOM 1526 C C . GLN A 1 195 ? -5.012 17.625 22.406 1 98.44 195 GLN A C 1
ATOM 1528 O O . GLN A 1 195 ? -4.941 16.438 22.078 1 98.44 195 GLN A O 1
ATOM 1533 N N . ASP A 1 196 ? -6.074 18.219 22.688 1 98.38 196 ASP A N 1
ATOM 1534 C CA . ASP A 1 196 ? -7.352 17.516 22.562 1 98.38 196 ASP A CA 1
ATOM 1535 C C . ASP A 1 196 ? -7.578 17.062 21.125 1 98.38 196 ASP A C 1
ATOM 1537 O O . ASP A 1 196 ? -7.969 15.914 20.891 1 98.38 196 ASP A O 1
ATOM 1541 N N . LEU A 1 197 ? -7.379 17.938 20.156 1 98.69 197 LEU A N 1
ATOM 1542 C CA . LEU A 1 197 ? -7.531 17.562 18.75 1 98.69 197 LEU A CA 1
ATOM 1543 C C . LEU A 1 197 ? -6.602 16.406 18.391 1 98.69 197 LEU A C 1
ATOM 1545 O O . LEU A 1 197 ? -7.027 15.43 17.766 1 98.69 197 LEU A O 1
ATOM 1549 N N . LEU A 1 198 ? -5.391 16.469 18.828 1 98.81 198 LEU A N 1
ATOM 1550 C CA . LEU A 1 198 ? -4.41 15.438 18.516 1 98.81 198 LEU A CA 1
ATOM 1551 C C . LEU A 1 198 ? -4.844 14.094 19.094 1 98.81 198 LEU A C 1
ATOM 1553 O O . LEU A 1 198 ? -4.73 13.062 18.422 1 98.81 198 LEU A O 1
ATOM 1557 N N . LYS A 1 199 ? -5.316 14.133 20.297 1 98.69 199 LYS A N 1
ATOM 1558 C CA . LYS A 1 199 ? -5.785 12.898 20.906 1 98.69 199 LYS A CA 1
ATOM 1559 C C . LYS A 1 199 ? -6.938 12.289 20.125 1 98.69 199 LYS A C 1
ATOM 1561 O O . LYS A 1 199 ? -7.031 11.07 19.984 1 98.69 199 LYS A O 1
ATOM 1566 N N . ARG A 1 200 ? -7.781 13.117 19.609 1 98.69 200 ARG A N 1
ATOM 1567 C CA . ARG A 1 200 ? -8.914 12.633 18.812 1 98.69 200 ARG A CA 1
ATOM 1568 C C . ARG A 1 200 ? -8.445 12.086 17.469 1 98.69 200 ARG A C 1
ATOM 1570 O O . ARG A 1 200 ? -8.914 11.039 17.031 1 98.69 200 ARG A O 1
ATOM 1577 N N . LEU A 1 201 ? -7.543 12.789 16.828 1 98.88 201 LEU A N 1
ATOM 1578 C CA . LEU A 1 201 ? -7.012 12.352 15.539 1 98.88 201 LEU A CA 1
ATOM 1579 C C . LEU A 1 201 ? -6.312 11 15.68 1 98.88 201 LEU A C 1
ATOM 1581 O O . LEU A 1 201 ? -6.406 10.156 14.789 1 98.88 201 LEU A O 1
ATOM 1585 N N . LEU A 1 202 ? -5.637 10.844 16.812 1 98.81 202 LEU A N 1
ATOM 1586 C CA . LEU A 1 202 ? -4.805 9.664 17.031 1 98.81 202 LEU A CA 1
ATOM 1587 C C . LEU A 1 202 ? -5.508 8.664 17.938 1 98.81 202 LEU A C 1
ATOM 1589 O O . LEU A 1 202 ? -4.859 7.977 18.734 1 98.81 202 LEU A O 1
ATOM 1593 N N . GLU A 1 203 ? -6.793 8.695 17.875 1 98.62 203 GLU A N 1
ATOM 1594 C CA . GLU A 1 203 ? -7.602 7.664 18.516 1 98.62 203 GLU A CA 1
ATOM 1595 C C . GLU A 1 203 ? -7.387 6.309 17.844 1 98.62 203 GLU A C 1
ATOM 1597 O O . GLU A 1 203 ? -7.633 6.152 16.656 1 98.62 203 GLU A O 1
ATOM 1602 N N . PRO A 1 204 ? -6.926 5.305 18.594 1 97.94 204 PRO A N 1
ATOM 1603 C CA . PRO A 1 204 ? -6.555 4.027 17.984 1 97.94 204 PRO A CA 1
ATOM 1604 C C . PRO A 1 204 ? -7.754 3.271 17.422 1 97.94 204 PRO A C 1
ATOM 1606 O O . PRO A 1 204 ? -7.609 2.512 16.469 1 97.94 204 PRO A O 1
ATOM 1609 N N . ASP A 1 205 ? -8.922 3.41 17.969 1 97.38 205 ASP A N 1
ATOM 1610 C CA . ASP A 1 205 ? -10.141 2.809 17.422 1 97.38 205 ASP A CA 1
ATOM 1611 C C . ASP A 1 205 ? -10.711 3.648 16.281 1 97.38 205 ASP A C 1
ATOM 1613 O O . ASP A 1 205 ? -11.258 4.73 16.516 1 97.38 205 ASP A O 1
ATOM 1617 N N . MET A 1 206 ? -10.641 3.1 15.102 1 96.38 206 MET A N 1
ATOM 1618 C CA . MET A 1 206 ? -11.023 3.879 13.93 1 96.38 206 MET A CA 1
ATOM 1619 C C . MET A 1 206 ? -12.508 4.246 13.984 1 96.38 206 MET A C 1
ATOM 1621 O O . MET A 1 206 ? -12.93 5.238 13.391 1 96.38 206 MET A O 1
ATOM 1625 N N . ILE A 1 207 ? -13.266 3.502 14.703 1 96.81 207 ILE A N 1
ATOM 1626 C CA . ILE A 1 207 ? -14.688 3.777 14.82 1 96.81 207 ILE A CA 1
ATOM 1627 C C . ILE A 1 207 ? -14.906 5.043 15.648 1 96.81 207 ILE A C 1
ATOM 1629 O O . ILE A 1 207 ? -15.82 5.82 15.383 1 96.81 207 ILE A O 1
ATOM 1633 N N . LEU A 1 208 ? -14.094 5.203 16.594 1 98.12 208 LEU A N 1
ATOM 1634 C CA . LEU A 1 208 ? -14.203 6.348 17.484 1 98.12 208 LEU A CA 1
ATOM 1635 C C . LEU A 1 208 ? -13.469 7.555 16.922 1 98.12 208 LEU A C 1
ATOM 1637 O O . LEU A 1 208 ? -13.664 8.68 17.375 1 98.12 208 LEU A O 1
ATOM 1641 N N . ARG A 1 209 ? -12.602 7.379 15.969 1 98.56 209 ARG A N 1
ATOM 1642 C CA . ARG A 1 209 ? -11.859 8.469 15.344 1 98.56 209 ARG A CA 1
ATOM 1643 C C . ARG A 1 209 ? -12.789 9.391 14.562 1 98.56 209 ARG A C 1
ATOM 1645 O O . ARG A 1 209 ? -13.695 8.922 13.875 1 98.56 209 ARG A O 1
ATOM 1652 N N . PRO A 1 210 ? -12.609 10.664 14.656 1 98.62 210 PRO A N 1
ATOM 1653 C CA . PRO A 1 210 ? -13.539 11.586 13.992 1 98.62 210 PRO A CA 1
ATOM 1654 C C . PRO A 1 210 ? -13.414 11.547 12.469 1 98.62 210 PRO A C 1
ATOM 1656 O O . PRO A 1 210 ? -12.367 11.164 11.938 1 98.62 210 PRO A O 1
ATOM 1659 N N . SER A 1 211 ? -14.5 11.906 11.812 1 98.19 211 SER A N 1
ATOM 1660 C CA . SER A 1 211 ? -14.445 12.18 10.383 1 98.19 211 SER A CA 1
ATOM 1661 C C . SER A 1 211 ? -13.734 13.5 10.102 1 98.19 211 SER A C 1
ATOM 1663 O O . SER A 1 211 ? -13.539 14.312 11 1 98.19 211 SER A O 1
ATOM 1665 N N . ILE A 1 212 ? -13.414 13.672 8.875 1 98.62 212 ILE A N 1
ATOM 1666 C CA . ILE A 1 212 ? -12.734 14.906 8.492 1 98.62 212 ILE A CA 1
ATOM 1667 C C . ILE A 1 212 ? -13.664 16.094 8.719 1 98.62 212 ILE A C 1
ATOM 1669 O O . ILE A 1 212 ? -13.211 17.188 9.07 1 98.62 212 ILE A O 1
ATOM 1673 N N . GLU A 1 213 ? -14.945 15.922 8.578 1 97.81 213 GLU A N 1
ATOM 1674 C CA . GLU A 1 213 ? -15.914 16.969 8.859 1 97.81 213 GLU A CA 1
ATOM 1675 C C . GLU A 1 213 ? -15.898 17.359 10.336 1 97.81 213 GLU A C 1
ATOM 1677 O O . GLU A 1 213 ? -15.898 18.547 10.672 1 97.81 213 GLU A O 1
ATOM 1682 N N . GLU A 1 214 ? -15.883 16.375 11.109 1 98.19 214 GLU A N 1
ATOM 1683 C CA . GLU A 1 214 ? -15.82 16.641 12.539 1 98.19 214 GLU A CA 1
ATOM 1684 C C . GLU A 1 214 ? -14.531 17.359 12.914 1 98.19 214 GLU A C 1
ATOM 1686 O O . GLU A 1 214 ? -14.539 18.25 13.773 1 98.19 214 GLU A O 1
ATOM 1691 N N . VAL A 1 215 ? -13.477 16.953 12.297 1 98.62 215 VAL A N 1
ATOM 1692 C CA . VAL A 1 215 ? -12.195 17.594 12.539 1 98.62 215 VAL A CA 1
ATOM 1693 C C . VAL A 1 215 ? -1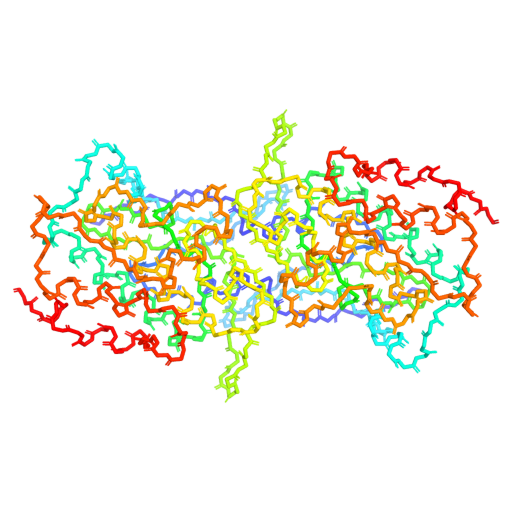2.281 19.078 12.18 1 98.62 215 VAL A C 1
ATOM 1695 O O . VAL A 1 215 ? -11.781 19.922 12.914 1 98.62 215 VAL A O 1
ATOM 1698 N N . SER A 1 216 ? -12.914 19.406 11.102 1 97.75 216 SER A N 1
ATOM 1699 C CA . SER A 1 216 ? -12.992 20.766 10.594 1 97.75 216 SER A CA 1
ATOM 1700 C C . SER A 1 216 ? -13.742 21.672 11.562 1 97.75 216 SER A C 1
ATOM 1702 O O . SER A 1 216 ? -13.562 22.891 11.547 1 97.75 216 SER A O 1
ATOM 1704 N N . TRP A 1 217 ? -14.477 21.109 12.484 1 96.75 217 TRP A N 1
ATOM 1705 C CA . TRP A 1 217 ? -15.297 21.891 13.414 1 96.75 217 TRP A CA 1
ATOM 1706 C C . TRP A 1 217 ? -14.641 21.969 14.789 1 96.75 217 TRP A C 1
ATOM 1708 O O . TRP A 1 217 ? -15.18 22.578 15.703 1 96.75 217 TRP A O 1
ATOM 1718 N N . HIS A 1 218 ? -13.633 21.359 14.914 1 98 218 HIS A N 1
ATOM 1719 C CA . HIS A 1 218 ? -13 21.359 16.219 1 98 218 HIS A CA 1
ATOM 1720 C C . HIS A 1 218 ? -12.672 22.766 16.688 1 98 218 HIS A C 1
ATOM 1722 O O . HIS A 1 218 ? -12.227 23.609 15.891 1 98 218 HIS A O 1
ATOM 1728 N N . PRO A 1 219 ? -12.711 23.031 17.969 1 97.25 219 PRO A N 1
ATOM 1729 C CA . PRO A 1 219 ? -12.508 24.391 18.5 1 97.25 219 PRO A CA 1
ATOM 1730 C C . PRO A 1 219 ? -11.117 24.938 18.203 1 97.25 219 PRO A C 1
ATOM 1732 O O . PRO A 1 219 ? -10.953 26.141 17.969 1 97.25 219 PRO A O 1
ATOM 1735 N N . TRP A 1 220 ? -10.125 24.109 18.188 1 97.94 220 TRP A N 1
ATOM 1736 C CA . TRP A 1 220 ? -8.758 24.562 17.938 1 97.94 220 TRP A CA 1
ATOM 1737 C C . TRP A 1 220 ? -8.641 25.156 16.531 1 97.94 220 TRP A C 1
ATOM 1739 O O . TRP A 1 220 ? -7.895 26.125 16.312 1 97.94 220 TRP A O 1
ATOM 1749 N N . LEU A 1 221 ? -9.367 24.609 15.609 1 97.06 221 LEU A N 1
ATOM 1750 C CA . LEU A 1 221 ? -9.32 25.078 14.227 1 97.06 221 LEU A CA 1
ATOM 1751 C C . LEU A 1 221 ? -10.266 26.25 14.031 1 97.06 221 LEU A C 1
ATOM 1753 O O . LEU A 1 221 ? -10.086 27.062 13.109 1 97.06 221 LEU A O 1
ATOM 1757 N N . ALA A 1 222 ? -11.336 26.266 14.82 1 89.56 222 ALA A N 1
ATOM 1758 C CA . ALA A 1 222 ? -12.352 27.297 14.695 1 89.56 222 ALA A CA 1
ATOM 1759 C C . ALA A 1 222 ? -11.867 28.625 15.289 1 89.56 222 ALA A C 1
ATOM 1761 O O . ALA A 1 222 ? -12.352 29.688 14.922 1 89.56 222 ALA A O 1
ATOM 1762 N N . SER A 1 223 ? -10.984 28.469 16.203 1 77.12 223 SER A N 1
ATOM 1763 C CA . SER A 1 223 ? -10.562 29.672 16.906 1 77.12 223 SER A CA 1
ATOM 1764 C C . SER A 1 223 ? -9.539 30.453 16.094 1 77.12 223 SER A C 1
ATOM 1766 O O . SER A 1 223 ? -8.719 29.859 15.391 1 77.12 223 SER A O 1
ATOM 1768 N N . THR A 1 224 ? -9.844 31.719 15.766 1 61.53 224 THR A N 1
ATOM 1769 C CA . THR A 1 224 ? -8.984 32.656 15.047 1 61.53 224 THR A CA 1
ATOM 1770 C C . THR A 1 224 ? -7.773 33.031 15.891 1 61.53 224 THR A C 1
ATOM 1772 O O . THR A 1 224 ? -7.867 33.125 17.125 1 61.53 224 THR A O 1
ATOM 1775 N N . MET B 1 1 ? 1.136 37.594 -10.805 1 23.27 1 MET B N 1
ATOM 1776 C CA . MET B 1 1 ? 0.908 36.375 -11.609 1 23.27 1 MET B CA 1
ATOM 1777 C C . MET B 1 1 ? 1.8 35.25 -11.133 1 23.27 1 MET B C 1
ATOM 1779 O O . MET B 1 1 ? 3.016 35.281 -11.336 1 23.27 1 MET B O 1
ATOM 1783 N N . VAL B 1 2 ? 1.594 34.75 -9.938 1 33.41 2 VAL B N 1
ATOM 1784 C CA . VAL B 1 2 ? 2.584 33.875 -9.312 1 33.41 2 VAL B CA 1
ATOM 1785 C C . VAL B 1 2 ? 2.957 32.75 -10.266 1 33.41 2 VAL B C 1
ATOM 1787 O O . VAL B 1 2 ? 2.082 32.062 -10.797 1 33.41 2 VAL B O 1
ATOM 1790 N N . ARG B 1 3 ? 3.98 32.875 -11.031 1 35.81 3 ARG B N 1
ATOM 1791 C CA . ARG B 1 3 ? 4.574 31.984 -12.031 1 35.81 3 ARG B CA 1
ATOM 1792 C C . ARG B 1 3 ? 4.66 30.547 -11.516 1 35.81 3 ARG B C 1
ATOM 1794 O O . ARG B 1 3 ? 5.441 30.25 -10.609 1 35.81 3 ARG B O 1
ATOM 1801 N N . THR B 1 4 ? 3.521 29.875 -11.547 1 45.16 4 THR B N 1
ATOM 1802 C CA . THR B 1 4 ? 3.527 28.484 -11.117 1 45.16 4 THR B CA 1
ATOM 1803 C C . THR B 1 4 ? 4.492 27.672 -11.969 1 45.16 4 THR B C 1
ATOM 1805 O O . THR B 1 4 ? 4.336 27.578 -13.188 1 45.16 4 THR B O 1
ATOM 1808 N N . GLU B 1 5 ? 5.754 27.734 -11.664 1 50.62 5 GLU B N 1
ATOM 1809 C CA . GLU B 1 5 ? 6.723 26.891 -12.352 1 50.62 5 GLU B CA 1
ATOM 1810 C C . GLU B 1 5 ? 6.301 25.422 -12.305 1 50.62 5 GLU B C 1
ATOM 1812 O O . GLU B 1 5 ? 5.688 24.984 -11.336 1 50.62 5 GLU B O 1
ATOM 1817 N N . PHE B 1 6 ? 6.031 24.953 -13.562 1 48.66 6 PHE B N 1
ATOM 1818 C CA . PHE B 1 6 ? 5.633 23.562 -13.742 1 48.66 6 PHE B CA 1
ATOM 1819 C C . PHE B 1 6 ? 6.852 22.656 -13.875 1 48.66 6 PHE B C 1
ATOM 1821 O O . PHE B 1 6 ? 7.891 23.078 -14.391 1 48.66 6 PHE B O 1
ATOM 1828 N N . ILE B 1 7 ? 6.969 21.828 -12.922 1 50.97 7 ILE B N 1
ATOM 1829 C CA . ILE B 1 7 ? 8 20.812 -13.125 1 50.97 7 ILE B CA 1
ATOM 1830 C C . ILE B 1 7 ? 7.402 19.594 -13.844 1 50.97 7 ILE B C 1
ATOM 1832 O O . ILE B 1 7 ? 6.199 19.344 -13.75 1 50.97 7 ILE B O 1
ATOM 1836 N N . GLN B 1 8 ? 8.125 19.297 -14.867 1 47.16 8 GLN B N 1
ATOM 1837 C CA . GLN B 1 8 ? 7.773 18.031 -15.5 1 47.16 8 GLN B CA 1
ATOM 1838 C C . GLN B 1 8 ? 8.062 16.859 -14.57 1 47.16 8 GLN B C 1
ATOM 1840 O O . GLN B 1 8 ? 9.18 16.719 -14.062 1 47.16 8 GLN B O 1
ATOM 1845 N N . ARG B 1 9 ? 7.129 16.609 -13.836 1 52.5 9 ARG B N 1
ATOM 1846 C CA . ARG B 1 9 ? 7.398 15.359 -13.125 1 52.5 9 ARG B CA 1
ATOM 1847 C C . ARG B 1 9 ? 6.762 14.172 -13.844 1 52.5 9 ARG B C 1
ATOM 1849 O O . ARG B 1 9 ? 5.754 14.328 -14.539 1 52.5 9 ARG B O 1
ATOM 1856 N N . PHE B 1 10 ? 7.602 13.18 -13.938 1 46.31 10 PHE B N 1
ATOM 1857 C CA . PHE B 1 10 ? 7.195 11.945 -14.602 1 46.31 10 PHE B CA 1
ATOM 1858 C C . PHE B 1 10 ? 5.82 11.5 -14.125 1 46.31 10 PHE B C 1
ATOM 1860 O O . PHE B 1 10 ? 5.391 11.859 -13.023 1 46.31 10 PHE B O 1
ATOM 1867 N N . LEU B 1 11 ? 5.102 10.773 -15.023 1 53.91 11 LEU B N 1
ATOM 1868 C CA . LEU B 1 11 ? 3.824 10.078 -14.938 1 53.91 11 LEU B CA 1
ATOM 1869 C C . LEU B 1 11 ? 3.627 9.469 -13.555 1 53.91 11 LEU B C 1
ATOM 1871 O O . LEU B 1 11 ? 4.602 9.172 -12.859 1 53.91 11 LEU B O 1
ATOM 1875 N N . PRO B 1 12 ? 2.264 9.508 -13.219 1 61.91 12 PRO B N 1
ATOM 1876 C CA . PRO B 1 12 ? 2.01 8.555 -12.133 1 61.91 12 PRO B CA 1
ATOM 1877 C C . PRO B 1 12 ? 2.771 7.242 -12.305 1 61.91 12 PRO B C 1
ATOM 1879 O O . PRO B 1 12 ? 2.906 6.746 -13.43 1 61.91 12 PRO B O 1
ATOM 1882 N N . ARG B 1 13 ? 3.391 6.969 -11.297 1 65.62 13 ARG B N 1
ATOM 1883 C CA . ARG B 1 13 ? 4.262 5.801 -11.266 1 65.62 13 ARG B CA 1
ATOM 1884 C C . ARG B 1 13 ? 3.623 4.621 -11.992 1 65.62 13 ARG B C 1
ATOM 1886 O O . ARG B 1 13 ? 4.285 3.93 -12.773 1 65.62 13 ARG B O 1
ATOM 1893 N N . GLU B 1 14 ? 2.332 4.527 -11.812 1 67.19 14 GLU B N 1
ATOM 1894 C CA . GLU B 1 14 ? 1.631 3.389 -12.398 1 67.19 14 GLU B CA 1
ATOM 1895 C C . GLU B 1 14 ? 1.61 3.471 -13.922 1 67.19 14 GLU B C 1
ATOM 1897 O O . GLU B 1 14 ? 1.807 2.463 -14.602 1 67.19 14 GLU B O 1
ATOM 1902 N N . LEU B 1 15 ? 1.397 4.641 -14.383 1 65.44 15 LEU B N 1
ATOM 1903 C CA . LEU B 1 15 ? 1.304 4.785 -15.828 1 65.44 15 LEU B CA 1
ATOM 1904 C C . LEU B 1 15 ? 2.67 4.602 -16.484 1 65.44 15 LEU B C 1
ATOM 1906 O O . LEU B 1 15 ? 2.773 4.012 -17.562 1 65.44 15 LEU B O 1
ATOM 1910 N N . GLN B 1 16 ? 3.631 5.062 -15.828 1 67.69 16 GLN B N 1
ATOM 1911 C CA . GLN B 1 16 ? 4.98 4.887 -16.359 1 67.69 16 GLN B CA 1
ATOM 1912 C C . GLN B 1 16 ? 5.348 3.406 -16.453 1 67.69 16 GLN B C 1
ATOM 1914 O O . GLN B 1 16 ? 5.961 2.971 -17.422 1 67.69 16 GLN B O 1
ATOM 1919 N N . ILE B 1 17 ? 4.863 2.723 -15.492 1 75.5 17 ILE B N 1
ATOM 1920 C CA . ILE B 1 17 ? 5.219 1.312 -15.391 1 75.5 17 ILE B CA 1
ATOM 1921 C C . ILE B 1 17 ? 4.465 0.509 -16.453 1 75.5 17 ILE B C 1
ATOM 1923 O O . ILE B 1 17 ? 5.074 -0.237 -17.219 1 75.5 17 ILE B O 1
ATOM 1927 N N . VAL B 1 18 ? 3.199 0.734 -16.578 1 71.62 18 VAL B N 1
ATOM 1928 C CA . VAL B 1 18 ? 2.383 -0.112 -17.438 1 71.62 18 VAL B CA 1
ATOM 1929 C C . VAL B 1 18 ? 2.705 0.179 -18.906 1 71.62 18 VAL B C 1
ATOM 1931 O O . VAL B 1 18 ? 2.621 -0.711 -19.75 1 71.62 18 VAL B O 1
ATOM 1934 N N . ARG B 1 19 ? 3.094 1.351 -19.109 1 70 19 ARG B N 1
ATOM 1935 C CA . ARG B 1 19 ? 3.395 1.705 -20.484 1 70 19 ARG B CA 1
ATOM 1936 C C . ARG B 1 19 ? 4.738 1.135 -20.922 1 70 19 ARG B C 1
ATOM 1938 O O . ARG B 1 19 ? 4.996 0.967 -22.109 1 70 19 ARG B O 1
ATOM 1945 N N . THR B 1 20 ? 5.504 0.826 -20 1 74 20 THR B N 1
ATOM 1946 C CA . THR B 1 20 ? 6.836 0.342 -20.344 1 74 20 THR B CA 1
ATOM 1947 C C . THR B 1 20 ? 6.859 -1.183 -20.391 1 74 20 THR B C 1
ATOM 1949 O O . THR B 1 20 ? 7.785 -1.775 -20.953 1 74 20 THR B O 1
ATOM 1952 N N . LEU B 1 21 ? 5.891 -1.753 -19.859 1 84 21 LEU B N 1
ATOM 1953 C CA . LEU B 1 21 ? 5.898 -3.211 -19.781 1 84 21 LEU B CA 1
ATOM 1954 C C . LEU B 1 21 ? 5.227 -3.814 -21.016 1 84 21 LEU B C 1
ATOM 1956 O O . LEU B 1 21 ? 4.117 -3.42 -21.375 1 84 21 LEU B O 1
ATOM 1960 N N . ASP B 1 22 ? 6.016 -4.645 -21.734 1 87.94 22 ASP B N 1
ATOM 1961 C CA . ASP B 1 22 ? 5.531 -5.379 -22.906 1 87.94 22 ASP B CA 1
ATOM 1962 C C . ASP B 1 22 ? 5.906 -6.859 -22.812 1 87.94 22 ASP B C 1
ATOM 1964 O O . ASP B 1 22 ? 7.02 -7.246 -23.172 1 87.94 22 ASP B O 1
ATOM 1968 N N . HIS B 1 23 ? 4.988 -7.582 -22.375 1 93.12 23 HIS B N 1
ATOM 1969 C CA . HIS B 1 23 ? 5.211 -9.008 -22.172 1 93.12 23 HIS B CA 1
ATOM 1970 C C . HIS B 1 23 ? 3.926 -9.805 -22.391 1 93.12 23 HIS B C 1
ATOM 1972 O O . HIS B 1 23 ? 2.844 -9.359 -21.984 1 93.12 23 HIS B O 1
ATOM 1978 N N . LYS B 1 24 ? 4.027 -10.992 -22.875 1 93.25 24 LYS B N 1
ATOM 1979 C CA . LYS B 1 24 ? 2.877 -11.805 -23.266 1 93.25 24 LYS B CA 1
ATOM 1980 C C . LYS B 1 24 ? 2.035 -12.172 -22.047 1 93.25 24 LYS B C 1
ATOM 1982 O O . LYS B 1 24 ? 0.829 -12.398 -22.156 1 93.25 24 LYS B O 1
ATOM 1987 N N . ASN B 1 25 ? 2.633 -12.242 -20.859 1 95.56 25 ASN B N 1
ATOM 1988 C CA . ASN B 1 25 ? 1.928 -12.648 -19.656 1 95.56 25 ASN B CA 1
ATOM 1989 C C . ASN B 1 25 ? 1.57 -11.445 -18.781 1 95.56 25 ASN B C 1
ATOM 1991 O O . ASN B 1 25 ? 1.303 -11.594 -17.594 1 95.56 25 ASN B O 1
ATOM 1995 N N . ILE B 1 26 ? 1.633 -10.281 -19.312 1 92.44 26 ILE B N 1
ATOM 1996 C CA . ILE B 1 26 ? 1.183 -9.055 -18.656 1 92.44 26 ILE B CA 1
ATOM 1997 C C . ILE B 1 26 ? 0.097 -8.398 -19.5 1 92.44 26 ILE B C 1
ATOM 1999 O O . ILE B 1 26 ? 0.231 -8.289 -20.734 1 92.44 26 ILE B O 1
ATOM 2003 N N . ILE B 1 27 ? -0.944 -8.055 -18.812 1 85.25 27 ILE B N 1
ATOM 2004 C CA . ILE B 1 27 ? -2.057 -7.43 -19.516 1 85.25 27 ILE B CA 1
ATOM 2005 C C . ILE B 1 27 ? -1.563 -6.188 -20.25 1 85.25 27 ILE B C 1
ATOM 2007 O O . ILE B 1 27 ? -0.781 -5.402 -19.719 1 85.25 27 ILE B O 1
ATOM 2011 N N . GLN B 1 28 ? -1.934 -6.07 -21.438 1 77.12 28 GLN B N 1
ATOM 2012 C CA . GLN B 1 28 ? -1.486 -4.961 -22.266 1 77.12 28 GLN B CA 1
ATOM 2013 C C . GLN B 1 28 ? -2.439 -3.773 -22.156 1 77.12 28 GLN B C 1
ATOM 2015 O O . GLN B 1 28 ? -3.66 -3.949 -22.172 1 77.12 28 GLN B O 1
ATOM 2020 N N . VAL B 1 29 ? -1.779 -2.658 -21.844 1 69.62 29 VAL B N 1
ATOM 2021 C CA . VAL B 1 29 ? -2.51 -1.398 -21.938 1 69.62 29 VAL B CA 1
ATOM 2022 C C . VAL B 1 29 ? -2.256 -0.763 -23.312 1 69.62 29 VAL B C 1
ATOM 2024 O O . VAL B 1 29 ? -1.11 -0.473 -23.656 1 69.62 29 VAL B O 1
ATOM 2027 N N . TYR B 1 30 ? -3.174 -0.672 -24.094 1 63.75 30 TYR B N 1
ATOM 2028 C CA . TYR B 1 30 ? -2.994 -0.228 -25.469 1 63.75 30 TYR B CA 1
ATOM 2029 C C . TYR B 1 30 ? -2.955 1.293 -25.547 1 63.75 30 TYR B C 1
ATOM 2031 O O . TYR B 1 30 ? -2 1.867 -26.078 1 63.75 30 TYR B O 1
ATOM 2039 N N . GLU B 1 31 ? -4.086 1.953 -25.375 1 62.56 31 GLU B N 1
ATOM 2040 C CA . GLU B 1 31 ? -4.102 3.404 -25.531 1 62.56 31 GLU B CA 1
ATOM 2041 C C . GLU B 1 31 ? -4.895 4.074 -24.406 1 62.56 31 GLU B C 1
ATOM 2043 O O . GLU B 1 31 ? -5.758 3.449 -23.797 1 62.56 31 GLU B O 1
ATOM 2048 N N . MET B 1 32 ? -4.246 5.184 -24.094 1 62.75 32 MET B N 1
ATOM 2049 C CA . MET B 1 32 ? -5.02 6.078 -23.25 1 62.75 32 MET B CA 1
ATOM 2050 C C . MET B 1 32 ? -5.895 7.008 -24.078 1 62.75 32 MET B C 1
ATOM 2052 O O . MET B 1 32 ? -5.43 7.578 -25.062 1 62.75 32 MET B O 1
ATOM 2056 N N . LEU B 1 33 ? -7.16 6.781 -23.859 1 63.69 33 LEU B N 1
ATOM 2057 C CA . LEU B 1 33 ? -8.094 7.648 -24.562 1 63.69 33 LEU B CA 1
ATOM 2058 C C . LEU B 1 33 ? -8.711 8.672 -23.609 1 63.69 33 LEU B C 1
ATOM 2060 O O . LEU B 1 33 ? -8.914 8.391 -22.438 1 63.69 33 LEU B O 1
ATOM 2064 N N . GLU B 1 34 ? -8.758 9.906 -24.109 1 61.25 34 GLU B N 1
ATOM 2065 C CA . GLU B 1 34 ? -9.453 10.945 -23.359 1 61.25 34 GLU B CA 1
ATOM 2066 C C . GLU B 1 34 ? -10.812 11.266 -23.984 1 61.25 34 GLU B C 1
ATOM 2068 O O . GLU B 1 34 ? -10.914 11.477 -25.188 1 61.25 34 GLU B O 1
ATOM 2073 N N . SER B 1 35 ? -11.773 10.984 -23.125 1 63.09 35 SER B N 1
ATOM 2074 C CA . SER B 1 35 ? -13.109 11.359 -23.594 1 63.09 35 SER B CA 1
ATOM 2075 C C . SER B 1 35 ? -13.258 12.875 -23.688 1 63.09 35 SER B C 1
ATOM 2077 O O . SER B 1 35 ? -12.398 13.617 -23.219 1 63.09 35 SER B O 1
ATOM 2079 N N . ALA B 1 36 ? -14.367 13.211 -24.438 1 63.72 36 ALA B N 1
ATOM 2080 C CA . ALA B 1 36 ? -14.672 14.633 -24.641 1 63.72 36 ALA B CA 1
ATOM 2081 C C . ALA B 1 36 ? -14.859 15.336 -23.297 1 63.72 36 ALA B C 1
ATOM 2083 O O . ALA B 1 36 ? -14.531 16.516 -23.156 1 63.72 36 ALA B O 1
ATOM 2084 N N . ASP B 1 37 ? -15.289 14.547 -22.391 1 60.34 37 ASP B N 1
ATOM 2085 C CA . ASP B 1 37 ? -15.562 15.141 -21.078 1 60.34 37 ASP B CA 1
ATOM 2086 C C . ASP B 1 37 ? -14.336 15.07 -20.172 1 60.34 37 ASP B C 1
ATOM 2088 O O . ASP B 1 37 ? -14.43 15.328 -18.984 1 60.34 37 ASP B O 1
ATOM 2092 N N . GLY B 1 38 ? -13.258 14.617 -20.719 1 56.88 38 GLY B N 1
ATOM 2093 C CA . GLY B 1 38 ? -12 14.688 -20 1 56.88 38 GLY B CA 1
ATOM 2094 C C . GLY B 1 38 ? -11.688 13.422 -19.219 1 56.88 38 GLY B C 1
ATOM 2095 O O . GLY B 1 38 ? -10.703 13.367 -18.484 1 56.88 38 GLY B O 1
ATOM 2096 N N . LYS B 1 39 ? -12.562 12.438 -19.484 1 59.25 39 LYS B N 1
ATOM 2097 C CA . LYS B 1 39 ? -12.289 11.164 -18.828 1 59.25 39 LYS B CA 1
ATOM 2098 C C . LYS B 1 39 ? -11.242 10.359 -19.594 1 59.25 39 LYS B C 1
ATOM 2100 O O . LYS B 1 39 ? -11.25 10.344 -20.828 1 59.25 39 LYS B O 1
ATOM 2105 N N . ILE B 1 40 ? -10.211 9.969 -18.828 1 60.41 40 ILE B N 1
ATOM 2106 C CA . ILE B 1 40 ? -9.156 9.172 -19.453 1 60.41 40 ILE B CA 1
ATOM 2107 C C . ILE B 1 40 ? -9.477 7.688 -19.312 1 60.41 40 ILE B C 1
ATOM 2109 O O . ILE B 1 40 ? -9.812 7.227 -18.219 1 60.41 40 ILE B O 1
ATOM 2113 N N . TYR B 1 41 ? -9.555 7.039 -20.469 1 63.12 41 TYR B N 1
ATOM 2114 C CA . TYR B 1 41 ? -9.812 5.605 -20.516 1 63.12 41 TYR B CA 1
ATOM 2115 C C . TYR B 1 41 ? -8.594 4.844 -21.016 1 63.12 41 TYR B C 1
ATOM 2117 O O . TYR B 1 41 ? -7.828 5.352 -21.828 1 63.12 41 TYR B O 1
ATOM 2125 N N . LEU B 1 42 ? -8.383 3.713 -20.203 1 66.06 42 LEU B N 1
ATOM 2126 C CA . LEU B 1 42 ? -7.355 2.801 -20.703 1 66.06 42 LEU B CA 1
ATOM 2127 C C . LEU B 1 42 ? -7.98 1.651 -21.484 1 66.06 42 LEU B C 1
ATOM 2129 O O . LEU B 1 42 ? -8.992 1.088 -21.062 1 66.06 42 LEU B O 1
ATOM 2133 N N . VAL B 1 43 ? -7.59 1.528 -22.672 1 68.19 43 VAL B N 1
ATOM 2134 C CA . VAL B 1 43 ? -7.977 0.362 -23.453 1 68.19 43 VAL B CA 1
ATOM 2135 C C . VAL B 1 43 ? -7.043 -0.805 -23.141 1 68.19 43 VAL B C 1
ATOM 2137 O O . VAL B 1 43 ? -5.828 -0.7 -23.312 1 68.19 43 VAL B O 1
ATOM 2140 N N . MET B 1 44 ? -7.691 -1.84 -22.453 1 73.38 44 MET B N 1
ATOM 2141 C CA . MET B 1 44 ? -6.852 -2.965 -22.047 1 73.38 44 MET B CA 1
ATOM 2142 C C . MET B 1 44 ? -7.383 -4.273 -22.625 1 73.38 44 MET B C 1
ATOM 2144 O O . MET B 1 44 ? -8.539 -4.348 -23.047 1 73.38 44 MET B O 1
ATOM 2148 N N . GLU B 1 45 ? -6.516 -5.227 -22.641 1 73.38 45 GLU B N 1
ATOM 2149 C CA . GLU B 1 45 ? -6.844 -6.586 -23.078 1 73.38 45 GLU B CA 1
ATOM 2150 C C . GLU B 1 45 ? -7.922 -7.195 -22.188 1 73.38 45 GLU B C 1
ATOM 2152 O O . GLU B 1 45 ? -7.945 -6.957 -20.969 1 73.38 45 GLU B O 1
ATOM 2157 N N . LEU B 1 46 ? -8.953 -7.762 -22.875 1 69.06 46 LEU B N 1
ATOM 2158 C CA . LEU B 1 46 ? -9.984 -8.469 -22.125 1 69.06 46 LEU B CA 1
ATOM 2159 C C . LEU B 1 46 ? -9.562 -9.914 -21.844 1 69.06 46 LEU B C 1
ATOM 2161 O O . LEU B 1 46 ? -9.086 -10.602 -22.75 1 69.06 46 LEU B O 1
ATOM 2165 N N . ALA B 1 47 ? -9.617 -10.297 -20.547 1 72.81 47 ALA B N 1
ATOM 2166 C CA . ALA B 1 47 ? -9.398 -11.695 -20.172 1 72.81 47 ALA B CA 1
ATOM 2167 C C . ALA B 1 47 ? -10.719 -12.391 -19.875 1 72.81 47 ALA B C 1
ATOM 2169 O O . ALA B 1 47 ? -11.32 -12.156 -18.812 1 72.81 47 ALA B O 1
ATOM 2170 N N . GLU B 1 48 ? -11.141 -13.258 -20.703 1 76.94 48 GLU B N 1
ATOM 2171 C CA . GLU B 1 48 ? -12.477 -13.844 -20.656 1 76.94 48 GLU B CA 1
ATOM 2172 C C . GLU B 1 48 ? -12.539 -15 -19.656 1 76.94 48 GLU B C 1
ATOM 2174 O O . GLU B 1 48 ? -13.617 -15.367 -19.188 1 76.94 48 GLU B O 1
ATOM 2179 N N . GLY B 1 49 ? -11.445 -15.594 -19.312 1 84.44 49 GLY B N 1
ATOM 2180 C CA . GLY B 1 49 ? -11.438 -16.797 -18.484 1 84.44 49 GLY B CA 1
ATOM 2181 C C . GLY B 1 49 ? -11.484 -16.5 -17 1 84.44 49 GLY B C 1
ATOM 2182 O O . GLY B 1 49 ? -11.445 -17.406 -16.172 1 84.44 49 GLY B O 1
ATOM 2183 N N . GLY B 1 50 ? -11.586 -15.281 -16.594 1 88.5 50 GLY B N 1
ATOM 2184 C CA . GLY B 1 50 ? -11.555 -14.938 -15.188 1 88.5 50 GLY B CA 1
ATOM 2185 C C . GLY B 1 50 ? -10.156 -14.945 -14.602 1 88.5 50 GLY B C 1
ATOM 2186 O O . GLY B 1 50 ? -9.172 -14.852 -15.336 1 88.5 50 GLY B O 1
ATOM 2187 N N . ASP B 1 51 ? -10.141 -14.984 -13.219 1 94 51 ASP B N 1
ATOM 2188 C CA . ASP B 1 51 ? -8.844 -14.984 -12.547 1 94 51 ASP B CA 1
ATOM 2189 C C . ASP B 1 51 ? -8.625 -16.297 -11.805 1 94 51 ASP B C 1
ATOM 2191 O O . ASP B 1 51 ? -9.516 -17.156 -11.742 1 94 51 ASP B O 1
ATOM 2195 N N . VAL B 1 52 ? -7.465 -16.5 -11.328 1 96.31 52 VAL B N 1
ATOM 2196 C CA . VAL B 1 52 ? -7.074 -17.719 -10.633 1 96.31 52 VAL B CA 1
ATOM 2197 C C . VAL B 1 52 ? -7.973 -17.938 -9.414 1 96.31 52 VAL B C 1
ATOM 2199 O O . VAL B 1 52 ? -8.32 -19.078 -9.086 1 96.31 52 VAL B O 1
ATOM 2202 N N . PHE B 1 53 ? -8.344 -16.891 -8.766 1 95.69 53 PHE B N 1
ATOM 2203 C CA . PHE B 1 53 ? -9.195 -17 -7.59 1 95.69 53 PHE B CA 1
ATOM 2204 C C . PHE B 1 53 ? -10.523 -17.656 -7.945 1 95.69 53 PHE B C 1
ATOM 2206 O O . PHE B 1 53 ? -10.938 -18.625 -7.297 1 95.69 53 PHE B O 1
ATOM 2213 N N . ASP B 1 54 ? -11.125 -17.156 -8.938 1 94 54 ASP B N 1
ATOM 2214 C CA . ASP B 1 54 ? -12.398 -17.703 -9.398 1 94 54 ASP B CA 1
ATOM 2215 C C . ASP B 1 54 ? -12.242 -19.156 -9.852 1 94 54 ASP B C 1
ATOM 2217 O O . ASP B 1 54 ? -13.117 -19.984 -9.602 1 94 54 ASP B O 1
ATOM 2221 N N . CYS B 1 55 ? -11.234 -19.391 -10.508 1 94.69 55 CYS B N 1
ATOM 2222 C CA . CYS B 1 55 ? -10.969 -20.734 -11.023 1 94.69 55 CYS B CA 1
ATOM 2223 C C . CYS B 1 55 ? -10.906 -21.75 -9.883 1 94.69 55 CYS B C 1
ATOM 2225 O O . CYS B 1 55 ? -11.586 -22.781 -9.93 1 94.69 55 CYS B O 1
ATOM 2227 N N . VAL B 1 56 ? -10.188 -21.422 -8.875 1 95.94 56 VAL B N 1
ATOM 2228 C CA . VAL B 1 56 ? -9.984 -22.344 -7.762 1 95.94 56 VAL B CA 1
ATOM 2229 C C . VAL B 1 56 ? -11.25 -22.391 -6.902 1 95.94 56 VAL B C 1
ATOM 2231 O O . VAL B 1 56 ? -11.602 -23.438 -6.367 1 95.94 56 VAL B O 1
ATOM 2234 N N . LEU B 1 57 ? -11.828 -21.266 -6.711 1 94.12 57 LEU B N 1
ATOM 2235 C CA . LEU B 1 57 ? -13.07 -21.188 -5.938 1 94.12 57 LEU B CA 1
ATOM 2236 C C . LEU B 1 57 ? -14.133 -22.094 -6.543 1 94.12 57 LEU B C 1
ATOM 2238 O O . LEU B 1 57 ? -14.844 -22.797 -5.812 1 94.12 57 LEU B O 1
ATOM 2242 N N . ASN B 1 58 ? -14.195 -22.188 -7.816 1 94.38 58 ASN B N 1
ATOM 2243 C CA . ASN B 1 58 ? -15.234 -22.938 -8.516 1 94.38 58 ASN B CA 1
ATOM 2244 C C . ASN B 1 58 ? -14.797 -24.375 -8.773 1 94.38 58 ASN B C 1
ATOM 2246 O O . ASN B 1 58 ? -15.609 -25.297 -8.727 1 94.38 58 ASN B O 1
ATOM 2250 N N . GLY B 1 59 ? -13.586 -24.625 -9.008 1 95.62 59 GLY B N 1
ATOM 2251 C CA . GLY B 1 59 ? -13.133 -25.922 -9.492 1 95.62 59 GLY B CA 1
ATOM 2252 C C . GLY B 1 59 ? -12.328 -26.688 -8.461 1 95.62 59 GLY B C 1
ATOM 2253 O O . GLY B 1 59 ? -12.07 -27.891 -8.633 1 95.62 59 GLY B O 1
ATOM 2254 N N . GLY B 1 60 ? -11.898 -25.969 -7.41 1 96.12 60 GLY B N 1
ATOM 2255 C CA . GLY B 1 60 ? -11.008 -26.609 -6.453 1 96.12 60 GLY B CA 1
ATOM 2256 C C . GLY B 1 60 ? -9.547 -26.547 -6.863 1 96.12 60 GLY B C 1
ATOM 2257 O O . GLY B 1 60 ? -9.172 -25.734 -7.707 1 96.12 60 GLY B O 1
ATOM 2258 N N . PRO B 1 61 ? -8.758 -27.422 -6.172 1 97.69 61 PRO B N 1
ATOM 2259 C CA . PRO B 1 61 ? -7.332 -27.438 -6.488 1 97.69 61 PRO B CA 1
ATOM 2260 C C . PRO B 1 61 ? -7.051 -27.812 -7.938 1 97.69 61 PRO B C 1
ATOM 2262 O O . PRO B 1 61 ? -7.738 -28.672 -8.5 1 97.69 61 PRO B O 1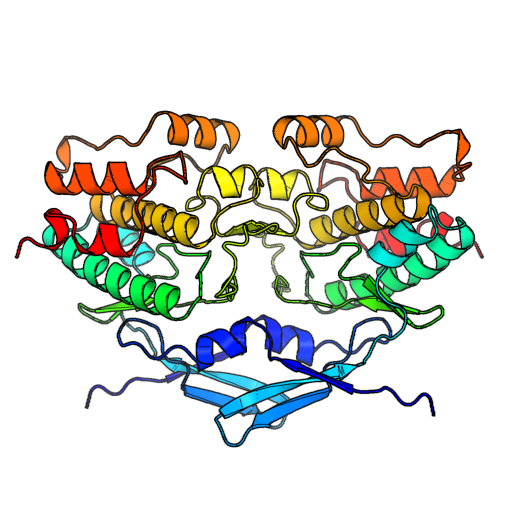
ATOM 2265 N N . LEU B 1 62 ? -6.078 -27.188 -8.484 1 97.38 62 LEU B N 1
ATOM 2266 C CA . LEU B 1 62 ? -5.648 -27.531 -9.836 1 97.38 62 LEU B CA 1
ATOM 2267 C C . LEU B 1 62 ? -4.727 -28.75 -9.82 1 97.38 62 LEU B C 1
ATOM 2269 O O . LEU B 1 62 ? -3.963 -28.938 -8.875 1 97.38 62 LEU B O 1
ATOM 2273 N N . PRO B 1 63 ? -4.855 -29.516 -10.969 1 97 63 PRO B N 1
ATOM 2274 C CA . PRO B 1 63 ? -3.785 -30.5 -11.133 1 97 63 PRO B CA 1
ATOM 2275 C C . PRO B 1 63 ? -2.396 -29.859 -11.148 1 97 63 PRO B C 1
ATOM 2277 O O . PRO B 1 63 ? -2.221 -28.766 -11.68 1 97 63 PRO B O 1
ATOM 2280 N N . GLU B 1 64 ? -1.508 -30.547 -10.531 1 97.75 64 GLU B N 1
ATOM 2281 C CA . GLU B 1 64 ? -0.162 -30 -10.391 1 97.75 64 GLU B CA 1
ATOM 2282 C C . GLU B 1 64 ? 0.41 -29.578 -11.742 1 97.75 64 GLU B C 1
ATOM 2284 O O . GLU B 1 64 ? 1.097 -28.562 -11.836 1 97.75 64 GLU B O 1
ATOM 2289 N N . SER B 1 65 ? 0.104 -30.359 -12.766 1 97.12 65 SER B N 1
ATOM 2290 C CA . SER B 1 65 ? 0.621 -30.031 -14.094 1 97.12 65 SER B CA 1
ATOM 2291 C C . SER B 1 65 ? 0.073 -28.703 -14.586 1 97.12 65 SER B C 1
ATOM 2293 O O . SER B 1 65 ? 0.803 -27.906 -15.18 1 97.12 65 SER B O 1
ATOM 2295 N N . ARG B 1 66 ? -1.128 -28.438 -14.336 1 97.19 66 ARG B N 1
ATOM 2296 C CA . ARG B 1 66 ? -1.735 -27.172 -14.734 1 97.19 66 ARG B CA 1
ATOM 2297 C C . ARG B 1 66 ? -1.19 -26.016 -13.898 1 97.19 66 ARG B C 1
ATOM 2299 O O . ARG B 1 66 ? -0.879 -24.938 -14.438 1 97.19 66 ARG B O 1
ATOM 2306 N N . ALA B 1 67 ? -1.104 -26.234 -12.625 1 98.25 67 ALA B N 1
ATOM 2307 C CA . ALA B 1 67 ? -0.516 -25.234 -11.742 1 98.25 67 ALA B CA 1
ATOM 2308 C C . ALA B 1 67 ? 0.904 -24.891 -12.188 1 98.25 67 ALA B C 1
ATOM 2310 O O . ALA B 1 67 ? 1.285 -23.719 -12.195 1 98.25 67 ALA B O 1
ATOM 2311 N N . LYS B 1 68 ? 1.58 -25.922 -12.562 1 98.5 68 LYS B N 1
ATOM 2312 C CA . LYS B 1 68 ? 2.953 -25.734 -13.016 1 98.5 68 LYS B CA 1
ATOM 2313 C C . LYS B 1 68 ? 3 -24.859 -14.266 1 98.5 68 LYS B C 1
ATOM 2315 O O . LYS B 1 68 ? 3.818 -23.938 -14.359 1 98.5 68 LYS B O 1
ATOM 2320 N N . ALA B 1 69 ? 2.184 -25.156 -15.164 1 98.06 69 ALA B N 1
ATOM 2321 C CA . ALA B 1 69 ? 2.146 -24.406 -16.422 1 98.06 69 ALA B CA 1
ATOM 2322 C C . ALA B 1 69 ? 1.814 -22.938 -16.172 1 98.06 69 ALA B C 1
ATOM 2324 O O . ALA B 1 69 ? 2.461 -22.047 -16.734 1 98.06 69 ALA B O 1
ATOM 2325 N N . LEU B 1 70 ? 0.854 -22.672 -15.383 1 98.19 70 LEU B N 1
ATOM 2326 C CA . LEU B 1 70 ? 0.446 -21.312 -15.07 1 98.19 70 LEU B CA 1
ATOM 2327 C C . LEU B 1 70 ? 1.53 -20.594 -14.281 1 98.19 70 LEU B C 1
ATOM 2329 O O . LEU B 1 70 ? 1.845 -19.438 -14.562 1 98.19 70 LEU B O 1
ATOM 2333 N N . PHE B 1 71 ? 2.105 -21.297 -13.344 1 98.75 71 PHE B N 1
ATOM 2334 C CA . PHE B 1 71 ? 3.123 -20.688 -12.492 1 98.75 71 PHE B CA 1
ATOM 2335 C C . PHE B 1 71 ? 4.359 -20.328 -13.312 1 98.75 71 PHE B C 1
ATOM 2337 O O . PHE B 1 71 ? 5 -19.312 -13.062 1 98.75 71 PHE B O 1
ATOM 2344 N N . ARG B 1 72 ? 4.699 -21.141 -14.227 1 98.56 72 ARG B N 1
ATOM 2345 C CA . ARG B 1 72 ? 5.816 -20.844 -15.125 1 98.56 72 ARG B CA 1
ATOM 2346 C C . ARG B 1 72 ? 5.598 -19.516 -15.844 1 98.56 72 ARG B C 1
ATOM 2348 O O . ARG B 1 72 ? 6.527 -18.719 -15.984 1 98.56 72 ARG B O 1
ATOM 2355 N N . GLN B 1 73 ? 4.438 -19.328 -16.281 1 98.44 73 GLN B N 1
ATOM 2356 C CA . GLN B 1 73 ? 4.109 -18.078 -16.969 1 98.44 73 GLN B CA 1
ATOM 2357 C C . GLN B 1 73 ? 4.199 -16.891 -16.016 1 98.44 73 GLN B C 1
ATOM 2359 O O . GLN B 1 73 ? 4.684 -15.82 -16.391 1 98.44 73 GLN B O 1
ATOM 2364 N N . MET B 1 74 ? 3.779 -17.094 -14.781 1 98.69 74 MET B N 1
ATOM 2365 C CA . MET B 1 74 ? 3.91 -16.062 -13.766 1 98.69 74 MET B CA 1
ATOM 2366 C C . MET B 1 74 ? 5.375 -15.734 -13.508 1 98.69 74 MET B C 1
ATOM 2368 O O . MET B 1 74 ? 5.746 -14.562 -13.398 1 98.69 74 MET B O 1
ATOM 2372 N N . VAL B 1 75 ? 6.133 -16.766 -13.43 1 98.81 75 VAL B N 1
ATOM 2373 C CA . VAL B 1 75 ? 7.562 -16.609 -13.211 1 98.81 75 VAL B CA 1
ATOM 2374 C C . VAL B 1 75 ? 8.172 -15.797 -14.352 1 98.81 75 VAL B C 1
ATOM 2376 O O . VAL B 1 75 ? 8.953 -14.867 -14.125 1 98.81 75 VAL B O 1
ATOM 2379 N 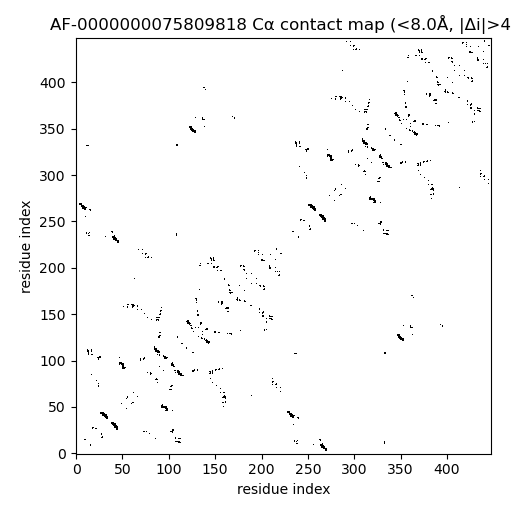N . GLU B 1 76 ? 7.809 -16.094 -15.508 1 98.25 76 GLU B N 1
ATOM 2380 C CA . GLU B 1 76 ? 8.328 -15.375 -16.672 1 98.25 76 GLU B CA 1
ATOM 2381 C C . GLU B 1 76 ? 7.93 -13.906 -16.625 1 98.25 76 GLU B C 1
ATOM 2383 O O . GLU B 1 76 ? 8.75 -13.023 -16.906 1 98.25 76 GLU B O 1
ATOM 2388 N N . ALA B 1 77 ? 6.727 -13.672 -16.312 1 98 77 ALA B N 1
ATOM 2389 C CA . ALA B 1 77 ? 6.223 -12.305 -16.266 1 98 77 ALA B CA 1
ATOM 2390 C C . ALA B 1 77 ? 6.941 -11.492 -15.188 1 98 77 ALA B C 1
ATOM 2392 O O . ALA B 1 77 ? 7.363 -10.367 -15.438 1 98 77 ALA B O 1
ATOM 2393 N N . ILE B 1 78 ? 7.098 -12.07 -14.023 1 98.5 78 ILE B N 1
ATOM 2394 C CA . ILE B 1 78 ? 7.707 -11.359 -12.906 1 98.5 78 ILE B CA 1
ATOM 2395 C C . ILE B 1 78 ? 9.203 -11.195 -13.148 1 98.5 78 ILE B C 1
ATOM 2397 O O . ILE B 1 78 ? 9.789 -10.18 -12.789 1 98.5 78 ILE B O 1
ATOM 2401 N N . ARG B 1 79 ? 9.766 -12.188 -13.742 1 98.12 79 ARG B N 1
ATOM 2402 C CA . ARG B 1 79 ? 11.164 -12.047 -14.133 1 98.12 79 ARG B CA 1
ATOM 2403 C C . ARG B 1 79 ? 11.352 -10.867 -15.078 1 98.12 79 ARG B C 1
ATOM 2405 O O . ARG B 1 79 ? 12.297 -10.086 -14.93 1 98.12 79 ARG B O 1
ATOM 2412 N N . TYR B 1 80 ? 10.523 -10.734 -16.047 1 97.5 80 TYR B N 1
ATOM 2413 C CA . TYR B 1 80 ? 10.547 -9.609 -16.969 1 97.5 80 TYR B CA 1
ATOM 2414 C C . TYR B 1 80 ? 10.391 -8.289 -16.219 1 97.5 80 TYR B C 1
ATOM 2416 O O . TYR B 1 80 ? 11.164 -7.352 -16.422 1 97.5 80 TYR B O 1
ATOM 2424 N N . CYS B 1 81 ? 9.406 -8.211 -15.305 1 96 81 CYS B N 1
ATOM 2425 C CA . CYS B 1 81 ? 9.172 -7.004 -14.523 1 96 81 CYS B CA 1
ATOM 2426 C C . CYS B 1 81 ? 10.406 -6.633 -13.711 1 96 81 CYS B C 1
ATOM 2428 O O . CYS B 1 81 ? 10.867 -5.488 -13.758 1 96 81 CYS B O 1
ATOM 2430 N N . HIS B 1 82 ? 10.914 -7.613 -12.992 1 95.88 82 HIS B N 1
ATOM 2431 C CA . HIS B 1 82 ? 12.094 -7.371 -12.172 1 95.88 82 HIS B CA 1
ATOM 2432 C C . HIS B 1 82 ? 13.281 -6.949 -13.031 1 95.88 82 HIS B C 1
ATOM 2434 O O . HIS B 1 82 ? 14.07 -6.09 -12.625 1 95.88 82 HIS B O 1
ATOM 2440 N N . GLY B 1 83 ? 13.383 -7.527 -14.172 1 94 83 GLY B N 1
ATOM 2441 C CA . GLY B 1 83 ? 14.422 -7.141 -15.109 1 94 83 GLY B CA 1
ATOM 2442 C C . GLY B 1 83 ? 14.305 -5.699 -15.57 1 94 83 GLY B C 1
ATOM 2443 O O . GLY B 1 83 ? 15.305 -5.051 -15.875 1 94 83 GLY B O 1
ATOM 2444 N N . CYS B 1 84 ? 13.109 -5.203 -15.633 1 91.5 84 CYS B N 1
ATOM 2445 C CA . CYS B 1 84 ? 12.836 -3.822 -16 1 91.5 84 CYS B CA 1
ATOM 2446 C C . CYS B 1 84 ? 12.945 -2.896 -14.797 1 91.5 84 CYS B C 1
ATOM 2448 O O . CYS B 1 84 ? 12.68 -1.699 -14.906 1 91.5 84 CYS B O 1
ATOM 2450 N N . GLY B 1 85 ? 13.258 -3.494 -13.664 1 91.44 85 GLY B N 1
ATOM 2451 C CA . GLY B 1 85 ? 13.359 -2.701 -12.445 1 91.44 85 GLY B CA 1
ATOM 2452 C C . GLY B 1 85 ? 12.016 -2.377 -11.828 1 91.44 85 GLY B C 1
ATOM 2453 O O . GLY B 1 85 ? 11.844 -1.322 -11.211 1 91.44 85 GLY B O 1
ATOM 2454 N N . VAL B 1 86 ? 11.031 -3.225 -12.047 1 92.81 86 VAL B N 1
ATOM 2455 C CA . VAL B 1 86 ? 9.68 -2.994 -11.531 1 92.81 86 VAL B CA 1
ATOM 2456 C C . VAL B 1 86 ? 9.297 -4.113 -10.57 1 92.81 86 VAL B C 1
ATOM 2458 O O . VAL B 1 86 ? 9.453 -5.293 -10.883 1 92.81 86 VAL B O 1
ATOM 2461 N N . ALA B 1 87 ? 8.859 -3.77 -9.383 1 95.5 87 ALA B N 1
ATOM 2462 C CA . ALA B 1 87 ? 8.195 -4.703 -8.469 1 95.5 87 ALA B CA 1
ATOM 2463 C C . ALA B 1 87 ? 6.684 -4.523 -8.508 1 95.5 87 ALA B C 1
ATOM 2465 O O . ALA B 1 87 ? 6.188 -3.395 -8.508 1 95.5 87 ALA B O 1
ATOM 2466 N N . HIS B 1 88 ? 5.902 -5.539 -8.555 1 95.19 88 HIS B N 1
ATOM 2467 C CA . HIS B 1 88 ? 4.449 -5.496 -8.672 1 95.19 88 HIS B CA 1
ATOM 2468 C C . HIS B 1 88 ? 3.801 -5.078 -7.355 1 95.19 88 HIS B C 1
ATOM 2470 O O . HIS B 1 88 ? 2.953 -4.184 -7.332 1 95.19 88 HIS B O 1
ATOM 2476 N N . ARG B 1 89 ? 4.133 -5.766 -6.238 1 96.75 89 ARG B N 1
ATOM 2477 C CA . ARG B 1 89 ? 3.832 -5.449 -4.844 1 96.75 89 ARG B CA 1
ATOM 2478 C C . ARG B 1 89 ? 2.379 -5.762 -4.512 1 96.75 89 ARG B C 1
ATOM 2480 O O . ARG B 1 89 ? 1.914 -5.477 -3.406 1 96.75 89 ARG B O 1
ATOM 2487 N N . ASP B 1 90 ? 1.624 -6.434 -5.418 1 96 90 ASP B N 1
ATOM 2488 C CA . ASP B 1 90 ? 0.263 -6.855 -5.098 1 96 90 ASP B CA 1
ATOM 2489 C C . ASP B 1 90 ? -0.128 -8.094 -5.895 1 96 90 ASP B C 1
ATOM 2491 O O . ASP B 1 90 ? -1.212 -8.148 -6.48 1 96 90 ASP B O 1
ATOM 2495 N N . LEU B 1 91 ? 0.735 -9.016 -5.957 1 97.94 91 LEU B N 1
ATOM 2496 C CA . LEU B 1 91 ? 0.413 -10.297 -6.574 1 97.94 91 LEU B CA 1
ATOM 2497 C C . LEU B 1 91 ? -0.553 -11.094 -5.703 1 97.94 91 LEU B C 1
ATOM 2499 O O . LEU B 1 91 ? -0.333 -11.242 -4.5 1 97.94 91 LEU B O 1
ATOM 2503 N N . LYS B 1 92 ? -1.583 -11.477 -6.277 1 97.94 92 LYS B N 1
ATOM 2504 C CA . LYS B 1 92 ? -2.633 -12.297 -5.684 1 97.94 92 LYS B CA 1
ATOM 2505 C C . LYS B 1 92 ? -3.453 -13 -6.754 1 97.94 92 LYS B C 1
ATOM 2507 O O . LYS B 1 92 ? -3.318 -12.703 -7.945 1 97.94 92 LYS B O 1
ATOM 2512 N N . CYS B 1 93 ? -4.262 -13.898 -6.371 1 97.75 93 CYS B N 1
ATOM 2513 C CA . CYS B 1 93 ? -5.023 -14.703 -7.316 1 97.75 93 CYS B CA 1
ATOM 2514 C C . CYS B 1 93 ? -5.926 -13.828 -8.18 1 97.75 93 CYS B C 1
ATOM 2516 O O . CYS B 1 93 ? -6.066 -14.07 -9.383 1 97.75 93 CYS B O 1
ATOM 2518 N N . GLU B 1 94 ? -6.465 -12.742 -7.609 1 95.19 94 GLU B N 1
ATOM 2519 C CA . GLU B 1 94 ? -7.395 -11.844 -8.289 1 95.19 94 GLU B CA 1
ATOM 2520 C C . GLU B 1 94 ? -6.691 -11.039 -9.375 1 95.19 94 GLU B C 1
ATOM 2522 O O . GLU B 1 94 ? -7.336 -10.547 -10.305 1 95.19 94 GLU B O 1
ATOM 2527 N N . ASN B 1 95 ? -5.383 -10.953 -9.219 1 93.75 95 ASN B N 1
ATOM 2528 C CA . ASN B 1 95 ? -4.621 -10.164 -10.188 1 93.75 95 ASN B CA 1
ATOM 2529 C C . ASN B 1 95 ? -3.916 -11.062 -11.203 1 93.75 95 ASN B C 1
ATOM 2531 O O . ASN B 1 95 ? -3.027 -10.609 -11.93 1 93.75 95 ASN B O 1
ATOM 2535 N N . ALA B 1 96 ? -4.223 -12.352 -11.219 1 96.5 96 ALA B N 1
ATOM 2536 C CA . ALA B 1 96 ? -3.777 -13.328 -12.211 1 96.5 96 ALA B CA 1
ATOM 2537 C C . ALA B 1 96 ? -4.941 -13.805 -13.07 1 96.5 96 ALA B C 1
ATOM 2539 O O . ALA B 1 96 ? -5.641 -14.758 -12.703 1 96.5 96 ALA B O 1
ATOM 2540 N N . LEU B 1 97 ? -5.023 -13.188 -14.25 1 94.12 97 LEU B N 1
ATOM 2541 C CA . LEU B 1 97 ? -6.137 -13.484 -15.148 1 94.12 97 LEU B CA 1
ATOM 2542 C C . LEU B 1 97 ? -5.832 -14.711 -16 1 94.12 97 LEU B C 1
ATOM 2544 O O . LEU B 1 97 ? -4.668 -15.008 -16.281 1 94.12 97 LEU B O 1
ATOM 2548 N N . LEU B 1 98 ? -6.934 -15.367 -16.344 1 93.62 98 LEU B N 1
ATOM 2549 C CA . LEU B 1 98 ? -6.801 -16.562 -17.172 1 93.62 98 LEU B CA 1
ATOM 2550 C C . LEU B 1 98 ? -7.457 -16.359 -18.531 1 93.62 98 LEU B C 1
ATOM 2552 O O . LEU B 1 98 ? -8.562 -15.828 -18.625 1 93.62 98 LEU B O 1
ATOM 2556 N N . GLN B 1 99 ? -6.684 -16.641 -19.484 1 90.31 99 GLN B N 1
ATOM 2557 C CA . GLN B 1 99 ? -7.145 -16.688 -20.875 1 90.31 99 GLN B CA 1
ATOM 2558 C C . GLN B 1 99 ? -6.781 -18.016 -21.531 1 90.31 99 GLN B C 1
ATOM 2560 O O . GLN B 1 99 ? -5.738 -18.125 -22.188 1 90.31 99 GLN B O 1
ATOM 2565 N N . GLY B 1 100 ? -7.75 -19 -21.5 1 87.94 100 GLY B N 1
ATOM 2566 C CA . GLY B 1 100 ? -7.375 -20.344 -21.906 1 87.94 100 GLY B CA 1
ATOM 2567 C C . GLY B 1 100 ? -6.289 -20.938 -21.031 1 87.94 100 GLY B C 1
ATOM 2568 O O . GLY B 1 100 ? -6.457 -21.062 -19.828 1 87.94 100 GLY B O 1
ATOM 2569 N N . PHE B 1 101 ? -5.18 -21.188 -21.672 1 91.88 101 PHE B N 1
ATOM 2570 C CA . PHE B 1 101 ? -4.07 -21.797 -20.953 1 91.88 101 PHE B CA 1
ATOM 2571 C C . PHE B 1 101 ? -3.041 -20.734 -20.562 1 91.88 101 PHE B C 1
ATOM 2573 O O . PHE B 1 101 ? -1.996 -21.062 -19.984 1 91.88 101 PHE B O 1
ATOM 2580 N N . ASN B 1 102 ? -3.432 -19.531 -20.766 1 94.31 102 ASN B N 1
ATOM 2581 C CA . ASN B 1 102 ? -2.484 -18.453 -20.5 1 94.31 102 ASN B CA 1
ATOM 2582 C C . ASN B 1 102 ? -2.846 -17.688 -19.234 1 94.31 102 ASN B C 1
ATOM 2584 O O . ASN B 1 102 ? -4.023 -17.531 -18.922 1 94.31 102 ASN B O 1
ATOM 2588 N N . LEU B 1 103 ? -1.824 -17.281 -18.594 1 96.19 103 LEU B N 1
ATOM 2589 C CA . LEU B 1 103 ? -1.959 -16.406 -17.438 1 96.19 103 LEU B CA 1
ATOM 2590 C C . LEU B 1 103 ? -1.491 -14.992 -17.766 1 96.19 103 LEU B C 1
ATOM 2592 O O . LEU B 1 103 ? -0.459 -14.812 -18.422 1 96.19 103 LEU B O 1
ATOM 2596 N N . LYS B 1 104 ? -2.266 -13.977 -17.375 1 93.56 104 LYS B N 1
ATOM 2597 C CA . LYS B 1 104 ? -1.904 -12.578 -17.547 1 93.56 104 LYS B CA 1
ATOM 2598 C C . LYS B 1 104 ? -1.981 -11.82 -16.219 1 93.56 104 LYS B C 1
ATOM 2600 O O . LYS B 1 104 ? -3.035 -11.781 -15.586 1 93.56 104 LYS B O 1
ATOM 2605 N N . LEU B 1 105 ? -0.858 -11.266 -15.875 1 94.19 105 LEU B N 1
ATOM 2606 C CA . LEU B 1 105 ? -0.842 -10.438 -14.672 1 94.19 105 LEU B CA 1
ATOM 2607 C C . LEU B 1 105 ? -1.459 -9.07 -14.945 1 94.19 105 LEU B C 1
ATOM 2609 O O . LEU B 1 105 ? -1.259 -8.5 -16.016 1 94.19 105 LEU B O 1
ATOM 2613 N N . THR B 1 106 ? -2.193 -8.594 -13.984 1 89.06 106 THR B N 1
ATOM 2614 C CA . THR B 1 106 ? -2.826 -7.285 -14.109 1 89.06 106 THR B CA 1
ATOM 2615 C C . THR B 1 106 ? -2.707 -6.504 -12.805 1 89.06 106 THR B C 1
ATOM 2617 O O . THR B 1 106 ? -2.094 -6.977 -11.844 1 89.06 106 THR B O 1
ATOM 2620 N N . ASP B 1 107 ? -3.186 -5.277 -12.852 1 85.06 107 ASP B N 1
ATOM 2621 C CA . ASP B 1 107 ? -3.285 -4.375 -11.711 1 85.06 107 ASP B CA 1
ATOM 2622 C C . ASP B 1 107 ? -1.903 -4.027 -11.164 1 85.06 107 ASP B C 1
ATOM 2624 O O . ASP B 1 107 ? -1.469 -4.59 -10.156 1 85.06 107 ASP B O 1
ATOM 2628 N N . PHE B 1 108 ? -1.324 -3.035 -11.719 1 88 108 PHE B N 1
ATOM 2629 C CA . PHE B 1 108 ? -0.027 -2.533 -11.281 1 88 108 PHE B CA 1
ATOM 2630 C C . PHE B 1 108 ? -0.188 -1.274 -10.438 1 88 108 PHE B C 1
ATOM 2632 O O . PHE B 1 108 ? 0.663 -0.383 -10.477 1 88 108 PHE B O 1
ATOM 2639 N N . GLY B 1 109 ? -1.216 -1.221 -9.727 1 82.88 109 GLY B N 1
ATOM 2640 C CA . GLY B 1 109 ? -1.545 -0.054 -8.93 1 82.88 109 GLY B CA 1
ATOM 2641 C C . GLY B 1 109 ? -0.567 0.183 -7.789 1 82.88 109 GLY B C 1
ATOM 2642 O O . GLY B 1 109 ? -0.363 1.322 -7.367 1 82.88 109 GLY B O 1
ATOM 2643 N N . PHE B 1 110 ? 0.062 -0.867 -7.301 1 89 110 PHE B N 1
ATOM 2644 C CA . PHE B 1 110 ? 1.004 -0.762 -6.195 1 89 110 PHE B CA 1
ATOM 2645 C C . PHE B 1 110 ? 2.439 -0.908 -6.688 1 89 110 PHE B C 1
ATOM 2647 O O . PHE B 1 110 ? 3.381 -0.868 -5.895 1 89 110 PHE B O 1
ATOM 2654 N N . ALA B 1 111 ? 2.561 -1.01 -7.988 1 90.75 111 ALA B N 1
ATOM 2655 C CA . ALA B 1 111 ? 3.889 -1.266 -8.547 1 90.75 111 ALA B CA 1
ATOM 2656 C C . ALA B 1 111 ? 4.828 -0.094 -8.281 1 90.75 111 ALA B C 1
ATOM 2658 O O . ALA B 1 111 ? 4.383 1.05 -8.148 1 90.75 111 ALA B O 1
ATOM 2659 N N . LYS B 1 112 ? 6.051 -0.456 -8.172 1 88.94 112 LYS B N 1
ATOM 2660 C CA . LYS B 1 112 ? 7.078 0.549 -7.918 1 88.94 112 LYS B CA 1
ATOM 2661 C C . LYS B 1 112 ? 8.297 0.328 -8.812 1 88.94 112 LYS B C 1
ATOM 2663 O O . LYS B 1 112 ? 8.68 -0.813 -9.078 1 88.94 112 LYS B O 1
ATOM 2668 N N . VAL B 1 113 ? 8.844 1.429 -9.266 1 86.88 113 VAL B N 1
ATOM 2669 C CA . VAL B 1 113 ? 10.109 1.379 -9.984 1 86.88 113 VAL B CA 1
ATOM 2670 C C . VAL B 1 113 ? 11.273 1.389 -8.992 1 86.88 113 VAL B C 1
ATOM 2672 O O . VAL B 1 113 ? 11.32 2.23 -8.086 1 86.88 113 VAL B O 1
ATOM 2675 N N . LEU B 1 114 ? 12.07 0.407 -9.109 1 86.38 114 LEU B N 1
ATOM 2676 C CA . LEU B 1 114 ? 13.227 0.278 -8.234 1 86.38 114 LEU B CA 1
ATOM 2677 C C . LEU B 1 114 ? 14.469 0.887 -8.875 1 86.38 114 LEU B C 1
ATOM 2679 O O . LEU B 1 114 ? 14.688 0.727 -10.078 1 86.38 114 LEU B O 1
ATOM 2683 N N . PRO B 1 115 ? 15.195 1.651 -8.062 1 76.12 115 PRO B N 1
ATOM 2684 C CA . PRO B 1 115 ? 16.422 2.217 -8.625 1 76.12 115 PRO B CA 1
ATOM 2685 C C . PRO B 1 115 ? 17.422 1.146 -9.031 1 76.12 115 PRO B C 1
ATOM 2687 O O . PRO B 1 115 ? 17.516 0.094 -8.391 1 76.12 115 PRO B O 1
ATOM 2690 N N . LYS B 1 116 ? 18.188 1.32 -10.188 1 70 116 LYS B N 1
ATOM 2691 C CA . LYS B 1 116 ? 19.156 0.377 -10.742 1 70 116 LYS B CA 1
ATOM 2692 C C . LYS B 1 116 ? 20.391 0.264 -9.852 1 70 116 LYS B C 1
ATOM 2694 O O . LYS B 1 116 ? 20.969 -0.814 -9.727 1 70 116 LYS B O 1
ATOM 2699 N N . SER B 1 117 ? 20.859 1.26 -9.461 1 59.34 117 SER B N 1
ATOM 2700 C CA . SER B 1 117 ? 22.172 1.266 -8.836 1 59.34 117 SER B CA 1
ATOM 2701 C C . SER B 1 117 ? 22.125 0.678 -7.434 1 59.34 117 SER B C 1
ATOM 2703 O O . SER B 1 117 ? 23 -0.111 -7.055 1 59.34 117 SER B O 1
ATOM 2705 N N . ARG B 1 118 ? 21.344 1.292 -6.531 1 60.72 118 ARG B N 1
ATOM 2706 C CA . ARG B 1 118 ? 21.422 0.891 -5.129 1 60.72 118 ARG B CA 1
ATOM 2707 C C . ARG B 1 118 ? 20.188 0.119 -4.707 1 60.72 118 ARG B C 1
ATOM 2709 O O . ARG B 1 118 ? 19.078 0.442 -5.133 1 60.72 118 ARG B O 1
ATOM 2716 N N . ARG B 1 119 ? 20.703 -1.141 -4.242 1 64.94 119 ARG B N 1
ATOM 2717 C CA . ARG B 1 119 ? 19.625 -1.896 -3.596 1 64.94 119 ARG B CA 1
ATOM 2718 C C . ARG B 1 119 ? 18.953 -1.069 -2.506 1 64.94 119 ARG B C 1
ATOM 2720 O O . ARG B 1 119 ? 19.484 -0.924 -1.407 1 64.94 119 ARG B O 1
ATOM 2727 N N . GLU B 1 120 ? 17.984 -0.298 -2.871 1 80.12 120 GLU B N 1
ATOM 2728 C CA . GLU B 1 120 ? 17.266 0.48 -1.873 1 80.12 120 GLU B CA 1
ATOM 2729 C C . GLU B 1 120 ? 16.016 -0.262 -1.396 1 80.12 120 GLU B C 1
ATOM 2731 O O . GLU B 1 120 ? 15.227 -0.748 -2.211 1 80.12 120 GLU B O 1
ATOM 2736 N N . LEU B 1 121 ? 16.016 -0.483 -0.084 1 89.44 121 LEU B N 1
ATOM 2737 C CA . LEU B 1 121 ? 14.859 -1.11 0.538 1 89.44 121 LEU B CA 1
ATOM 2738 C C . LEU B 1 121 ? 13.664 -0.159 0.549 1 89.44 121 LEU B C 1
ATOM 2740 O O . LEU B 1 121 ? 13.844 1.058 0.65 1 89.44 121 LEU B O 1
ATOM 2744 N N . SER B 1 122 ? 12.555 -0.757 0.245 1 90.62 122 SER B N 1
ATOM 2745 C CA . SER B 1 122 ? 11.328 0.032 0.288 1 90.62 122 SER B CA 1
ATOM 2746 C C . SER B 1 122 ? 10.977 0.423 1.718 1 90.62 122 SER B C 1
ATOM 2748 O O . SER B 1 122 ? 11.039 -0.406 2.629 1 90.62 122 SER B O 1
ATOM 2750 N N . GLN B 1 123 ? 10.602 1.709 1.86 1 87.25 123 GLN B N 1
ATOM 2751 C CA . GLN B 1 123 ? 10.211 2.221 3.17 1 87.25 123 GLN B CA 1
ATOM 2752 C C . GLN B 1 123 ? 8.695 2.275 3.311 1 87.25 123 GLN B C 1
ATOM 2754 O O . GLN B 1 123 ? 8.172 2.502 4.406 1 87.25 123 GLN B O 1
ATOM 2759 N N . THR B 1 124 ? 8.031 2.102 2.213 1 90.19 124 THR B N 1
ATOM 2760 C CA . THR B 1 124 ? 6.57 2.021 2.215 1 90.19 124 THR B CA 1
ATOM 2761 C C . THR B 1 124 ? 6.109 0.572 2.104 1 90.19 124 THR B C 1
ATOM 2763 O O . THR B 1 124 ? 6.875 -0.299 1.684 1 90.19 124 THR B O 1
ATOM 2766 N N . PHE B 1 125 ? 4.918 0.338 2.57 1 92.5 125 PHE B N 1
ATOM 2767 C CA . PHE B 1 125 ? 4.344 -0.998 2.455 1 92.5 125 PHE B CA 1
ATOM 2768 C C . PHE B 1 125 ? 2.992 -0.947 1.753 1 92.5 125 PHE B C 1
ATOM 2770 O O . PHE B 1 125 ? 2.311 0.08 1.78 1 92.5 125 PHE B O 1
ATOM 2777 N N . CYS B 1 126 ? 2.73 -2.064 1.093 1 94.88 126 CYS B N 1
ATOM 2778 C CA . CYS B 1 126 ? 1.413 -2.205 0.483 1 94.88 126 CYS B CA 1
ATOM 2779 C C . CYS B 1 126 ? 1.146 -3.652 0.087 1 94.88 126 CYS B C 1
ATOM 2781 O O . CYS B 1 126 ? 2.039 -4.496 0.172 1 94.88 126 CYS B O 1
ATOM 2783 N N . GLY B 1 127 ? -0.104 -3.916 -0.171 1 94.31 127 GLY B N 1
ATOM 2784 C CA . GLY B 1 127 ? -0.491 -5.219 -0.69 1 94.31 127 GLY B CA 1
ATOM 2785 C C . GLY B 1 127 ? -1.803 -5.723 -0.118 1 94.31 127 GLY B C 1
ATOM 2786 O O . GLY B 1 127 ? -2.562 -4.953 0.475 1 94.31 127 GLY B O 1
ATOM 2787 N N . SER B 1 128 ? -2.068 -6.969 -0.483 1 95.69 128 SER B N 1
ATOM 2788 C CA . SER B 1 128 ? -3.186 -7.707 0.097 1 95.69 128 SER B CA 1
ATOM 2789 C C . SER B 1 128 ? -2.727 -8.594 1.252 1 95.69 128 SER B C 1
ATOM 2791 O O . SER B 1 128 ? -1.828 -9.422 1.087 1 95.69 128 SER B O 1
ATOM 2793 N N . THR B 1 129 ? -3.361 -8.516 2.289 1 93.94 129 THR B N 1
ATOM 2794 C CA . THR B 1 129 ? -2.904 -9.078 3.557 1 93.94 129 THR B CA 1
ATOM 2795 C C . THR B 1 129 ? -2.578 -10.562 3.406 1 93.94 129 THR B C 1
ATOM 2797 O O . THR B 1 129 ? -1.487 -11 3.775 1 93.94 129 THR B O 1
ATOM 2800 N N . ALA B 1 130 ? -3.475 -11.273 2.777 1 95.88 130 ALA B N 1
ATOM 2801 C CA . ALA B 1 130 ? -3.35 -12.727 2.699 1 95.88 130 ALA B CA 1
ATOM 2802 C C . ALA B 1 130 ? -2.113 -13.125 1.899 1 95.88 130 ALA B C 1
ATOM 2804 O O . ALA B 1 130 ? -1.614 -14.25 2.037 1 95.88 130 ALA B O 1
ATOM 2805 N N . TYR B 1 131 ? -1.593 -12.227 1.133 1 97.88 131 TYR B N 1
ATOM 2806 C CA . TYR B 1 131 ? -0.514 -12.555 0.209 1 97.88 131 TYR B CA 1
ATOM 2807 C C . TYR B 1 131 ? 0.782 -11.859 0.613 1 97.88 131 TYR B C 1
ATOM 2809 O O . TYR B 1 131 ? 1.812 -12.023 -0.046 1 97.88 131 TYR B O 1
ATOM 2817 N N . ALA B 1 132 ? 0.718 -11.117 1.652 1 97.06 132 ALA B N 1
ATOM 2818 C CA . ALA B 1 132 ? 1.838 -10.25 2.016 1 97.06 132 ALA B CA 1
ATOM 2819 C C . ALA B 1 132 ? 2.91 -11.031 2.771 1 97.06 132 ALA B C 1
ATOM 2821 O O . ALA B 1 132 ? 2.596 -11.875 3.615 1 97.06 132 ALA B O 1
ATOM 2822 N N . ALA B 1 133 ? 4.129 -10.734 2.482 1 97.75 133 ALA B N 1
ATOM 2823 C CA . ALA B 1 133 ? 5.281 -11.328 3.158 1 97.75 133 ALA B CA 1
ATOM 2824 C C . ALA B 1 133 ? 5.418 -10.797 4.582 1 97.75 133 ALA B C 1
ATOM 2826 O O . ALA B 1 133 ? 4.93 -9.711 4.895 1 97.75 133 ALA B O 1
ATOM 2827 N N . PRO B 1 134 ? 6.109 -11.594 5.441 1 95.88 134 PRO B N 1
ATOM 2828 C CA . PRO B 1 134 ? 6.242 -11.18 6.844 1 95.88 134 PRO B CA 1
ATOM 2829 C C . PRO B 1 134 ? 6.887 -9.812 6.996 1 95.88 134 PRO B C 1
ATOM 2831 O O . PRO B 1 134 ? 6.445 -9.008 7.824 1 95.88 134 PRO B O 1
ATOM 2834 N N . GLU B 1 135 ? 7.945 -9.484 6.18 1 95.44 135 GLU B N 1
ATOM 2835 C CA . GLU B 1 135 ? 8.625 -8.203 6.309 1 95.44 135 GLU B CA 1
ATOM 2836 C C . GLU B 1 135 ? 7.711 -7.043 5.93 1 95.44 135 GLU B C 1
ATOM 2838 O O . GLU B 1 135 ? 7.832 -5.941 6.473 1 95.44 135 GLU B O 1
ATOM 2843 N N . VAL B 1 136 ? 6.836 -7.266 4.992 1 94.81 136 VAL B N 1
ATOM 2844 C CA . VAL B 1 136 ? 5.871 -6.25 4.586 1 94.81 136 VAL B CA 1
ATOM 2845 C C . VAL B 1 136 ? 4.84 -6.043 5.691 1 94.81 136 VAL B C 1
ATOM 2847 O O . VAL B 1 136 ? 4.539 -4.91 6.066 1 94.81 136 VAL B O 1
ATOM 2850 N N . LEU B 1 137 ? 4.348 -7.164 6.25 1 91 137 LEU B N 1
ATOM 2851 C CA . LEU B 1 137 ? 3.357 -7.109 7.32 1 91 137 LEU B CA 1
ATOM 2852 C C . LEU B 1 137 ? 3.939 -6.445 8.562 1 91 137 LEU B C 1
ATOM 2854 O O . LEU B 1 137 ? 3.219 -5.781 9.312 1 91 137 LEU B O 1
ATOM 2858 N N . GLN B 1 138 ? 5.184 -6.668 8.703 1 89.81 138 GLN B N 1
ATOM 2859 C CA . GLN B 1 138 ? 5.848 -6.109 9.875 1 89.81 138 GLN B CA 1
ATOM 2860 C C . GLN B 1 138 ? 6.23 -4.648 9.648 1 89.81 138 GLN B C 1
ATOM 2862 O O . GLN B 1 138 ? 6.688 -3.969 10.57 1 89.81 138 GLN B O 1
ATOM 2867 N N . GLY B 1 139 ? 6.156 -4.191 8.469 1 88 139 GLY B N 1
ATOM 2868 C CA . GLY B 1 139 ? 6.445 -2.801 8.156 1 88 139 GLY B CA 1
ATOM 2869 C C . GLY B 1 139 ? 7.922 -2.467 8.219 1 88 139 GLY B C 1
ATOM 2870 O O . GLY B 1 139 ? 8.297 -1.315 8.453 1 88 139 GLY B O 1
ATOM 2871 N N . ILE B 1 140 ? 8.742 -3.387 8.094 1 89.19 140 ILE B N 1
ATOM 2872 C CA . ILE B 1 140 ? 10.172 -3.115 8.109 1 89.19 140 ILE B CA 1
ATOM 2873 C C . ILE B 1 140 ? 10.672 -2.902 6.68 1 89.19 140 ILE B C 1
ATOM 2875 O O . ILE B 1 140 ? 10.078 -3.42 5.727 1 89.19 140 ILE B O 1
ATOM 2879 N N . PRO B 1 141 ? 11.773 -2.078 6.594 1 90.38 141 PRO B N 1
ATOM 2880 C CA . PRO B 1 141 ? 12.336 -1.92 5.25 1 90.38 141 PRO B CA 1
ATOM 2881 C C . PRO B 1 141 ? 12.586 -3.256 4.551 1 90.38 141 PRO B C 1
ATOM 2883 O O . PRO B 1 141 ? 13.047 -4.211 5.184 1 90.38 141 PRO B O 1
ATOM 2886 N N . HIS B 1 142 ? 12.242 -3.309 3.312 1 94.44 142 HIS B N 1
ATOM 2887 C CA . HIS B 1 142 ? 12.25 -4.617 2.668 1 94.44 142 HIS B CA 1
ATOM 2888 C C . HIS B 1 142 ? 12.539 -4.496 1.176 1 94.44 142 HIS B C 1
ATOM 2890 O O . HIS B 1 142 ? 12.43 -3.408 0.603 1 94.44 142 HIS B O 1
ATOM 2896 N N . ASP B 1 143 ? 12.992 -5.648 0.625 1 95.81 143 ASP B N 1
ATOM 2897 C CA . ASP B 1 143 ? 13.156 -5.793 -0.819 1 95.81 143 ASP B CA 1
ATOM 2898 C C . ASP B 1 143 ? 11.836 -6.168 -1.487 1 95.81 143 ASP B C 1
ATOM 2900 O O . ASP B 1 143 ? 11.367 -7.297 -1.354 1 95.81 143 ASP B O 1
ATOM 2904 N N . SER B 1 144 ? 11.289 -5.242 -2.275 1 96.44 144 SER B N 1
ATOM 2905 C CA . SER B 1 144 ? 9.969 -5.438 -2.877 1 96.44 144 SER B CA 1
ATOM 2906 C C . SER B 1 144 ? 9.977 -6.613 -3.848 1 96.44 144 SER B C 1
ATOM 2908 O O . SER B 1 144 ? 8.945 -7.27 -4.039 1 96.44 144 SER B O 1
ATOM 2910 N N . LYS B 1 145 ? 11.102 -6.914 -4.445 1 97.31 145 LYS B N 1
ATOM 2911 C CA . LYS B 1 145 ? 11.195 -8.055 -5.348 1 97.31 145 LYS B CA 1
ATOM 2912 C C . LYS B 1 145 ? 11.008 -9.367 -4.594 1 97.31 145 LYS B C 1
ATOM 2914 O O . LYS B 1 14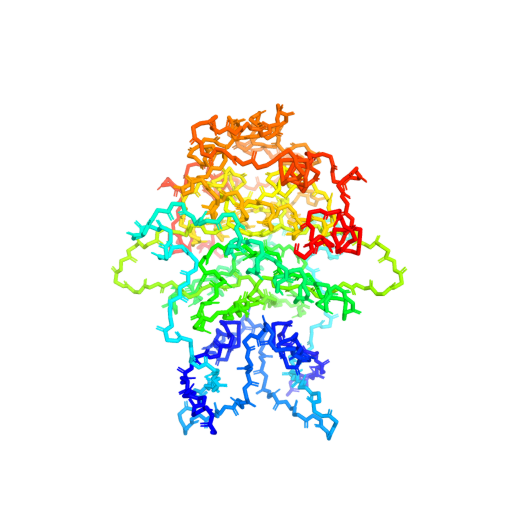5 ? 10.359 -10.289 -5.094 1 97.31 145 LYS B O 1
ATOM 2919 N N . LYS B 1 146 ? 11.555 -9.375 -3.426 1 98.25 146 LYS B N 1
ATOM 2920 C CA . LYS B 1 146 ? 11.406 -10.57 -2.609 1 98.25 146 LYS B CA 1
ATOM 2921 C C . LYS B 1 146 ? 9.969 -10.734 -2.117 1 98.25 146 LYS B C 1
ATOM 2923 O O . LYS B 1 146 ? 9.492 -11.859 -1.948 1 98.25 146 LYS B O 1
ATOM 2928 N N . GLY B 1 147 ? 9.336 -9.609 -1.854 1 98.38 147 GLY B N 1
ATOM 2929 C CA . GLY B 1 147 ? 7.914 -9.656 -1.545 1 98.38 147 GLY B CA 1
ATOM 2930 C C . GLY B 1 147 ? 7.078 -10.258 -2.658 1 98.38 147 GLY B C 1
ATOM 2931 O O . GLY B 1 147 ? 6.152 -11.031 -2.4 1 98.38 147 GLY B O 1
ATOM 2932 N N . ASP B 1 148 ? 7.395 -9.883 -3.895 1 98.69 148 ASP B N 1
ATOM 2933 C CA . ASP B 1 148 ? 6.727 -10.469 -5.051 1 98.69 148 ASP B CA 1
ATOM 2934 C C . ASP B 1 148 ? 6.875 -11.992 -5.055 1 98.69 148 ASP B C 1
ATOM 2936 O O . ASP B 1 148 ? 5.91 -12.711 -5.305 1 98.69 148 ASP B O 1
ATOM 2940 N N . VAL B 1 149 ? 8.062 -12.438 -4.762 1 98.88 149 VAL B N 1
ATOM 2941 C CA . VAL B 1 149 ? 8.359 -13.867 -4.773 1 98.88 149 VAL B CA 1
ATOM 2942 C C . VAL B 1 149 ? 7.512 -14.578 -3.721 1 98.88 149 VAL B C 1
ATOM 2944 O O . VAL B 1 149 ? 6.941 -15.641 -3.986 1 98.88 149 VAL B O 1
ATOM 2947 N N . TRP B 1 150 ? 7.441 -14 -2.592 1 98.88 150 TRP B N 1
ATOM 2948 C CA . TRP B 1 150 ? 6.582 -14.555 -1.551 1 98.88 150 TRP B CA 1
ATOM 2949 C C . TRP B 1 150 ? 5.137 -14.656 -2.029 1 98.88 150 TRP B C 1
ATOM 2951 O O . TRP B 1 150 ? 4.512 -15.711 -1.917 1 98.88 150 TRP B O 1
ATOM 2961 N N . SER B 1 151 ? 4.633 -13.562 -2.52 1 98.88 151 SER B N 1
ATOM 2962 C CA . SER B 1 151 ? 3.246 -13.531 -2.969 1 98.88 151 SER B CA 1
ATOM 2963 C C . SER B 1 151 ? 2.986 -14.586 -4.043 1 98.88 151 SER B C 1
ATOM 2965 O O . SER B 1 151 ? 1.914 -15.195 -4.078 1 98.88 151 SER B O 1
ATOM 2967 N N . MET B 1 152 ? 3.945 -14.789 -4.883 1 98.88 152 MET B N 1
ATOM 2968 C CA . MET B 1 152 ? 3.84 -15.844 -5.887 1 98.88 152 MET B CA 1
ATOM 2969 C C . MET B 1 152 ? 3.691 -17.203 -5.23 1 98.88 152 MET B C 1
ATOM 2971 O O . MET B 1 152 ? 2.945 -18.062 -5.719 1 98.88 152 MET B O 1
ATOM 2975 N N . GLY B 1 153 ? 4.465 -17.391 -4.188 1 98.94 153 GLY B N 1
ATOM 2976 C CA . GLY B 1 153 ? 4.336 -18.625 -3.447 1 98.94 153 GLY B CA 1
ATOM 2977 C C . GLY B 1 153 ? 2.938 -18.859 -2.912 1 98.94 153 GLY B C 1
ATOM 2978 O O . GLY B 1 153 ? 2.42 -19.984 -2.984 1 98.94 153 GLY B O 1
ATOM 2979 N N . VAL B 1 154 ? 2.355 -17.828 -2.422 1 98.88 154 VAL B N 1
ATOM 2980 C CA . VAL B 1 154 ? 0.994 -17.938 -1.91 1 98.88 154 VAL B CA 1
ATOM 2981 C C . VAL B 1 154 ? 0.041 -18.281 -3.051 1 98.88 154 VAL B C 1
ATOM 2983 O O . VAL B 1 154 ? -0.826 -19.156 -2.902 1 98.88 154 VAL B O 1
ATOM 2986 N N . VAL B 1 155 ? 0.166 -17.625 -4.188 1 98.88 155 VAL B N 1
ATOM 2987 C CA . VAL B 1 155 ? -0.688 -17.906 -5.34 1 98.88 155 VAL B CA 1
ATOM 2988 C C . VAL B 1 155 ? -0.541 -19.375 -5.754 1 98.88 155 VAL B C 1
ATOM 2990 O O . VAL B 1 155 ? -1.536 -20.047 -6.004 1 98.88 155 VAL B O 1
ATOM 2993 N N . LEU B 1 156 ? 0.704 -19.844 -5.832 1 98.88 156 LEU B N 1
ATOM 2994 C CA . LEU B 1 156 ? 0.943 -21.234 -6.195 1 98.88 156 LEU B CA 1
ATOM 2995 C C . LEU B 1 156 ? 0.278 -22.188 -5.199 1 98.88 156 LEU B C 1
ATOM 2997 O O . LEU B 1 156 ? -0.358 -23.156 -5.594 1 98.88 156 LEU B O 1
ATOM 3001 N N . TYR B 1 157 ? 0.453 -21.891 -3.943 1 98.88 157 TYR B N 1
ATOM 3002 C CA . TYR B 1 157 ? -0.17 -22.703 -2.904 1 98.88 157 TYR B CA 1
ATOM 3003 C C . TYR B 1 157 ? -1.681 -22.75 -3.092 1 98.88 157 TYR B C 1
ATOM 3005 O O . TYR B 1 157 ? -2.281 -23.828 -2.996 1 98.88 157 TYR B O 1
ATOM 3013 N N . VAL B 1 158 ? -2.279 -21.641 -3.361 1 98.62 158 VAL B N 1
ATOM 3014 C CA . VAL B 1 158 ? -3.727 -21.594 -3.543 1 98.62 158 VAL B CA 1
ATOM 3015 C C . VAL B 1 158 ? -4.129 -22.422 -4.762 1 98.62 158 VAL B C 1
ATOM 3017 O O . VAL B 1 158 ? -5.137 -23.125 -4.73 1 98.62 158 VAL B O 1
ATOM 3020 N N . MET B 1 159 ? -3.379 -22.344 -5.832 1 98.56 159 MET B N 1
ATOM 3021 C CA . MET B 1 159 ? -3.682 -23.141 -7.012 1 98.56 159 MET B CA 1
ATOM 3022 C C . MET B 1 159 ? -3.688 -24.625 -6.668 1 98.56 159 MET B C 1
ATOM 3024 O O . MET B 1 159 ? -4.555 -25.375 -7.129 1 98.56 159 MET B O 1
ATOM 3028 N N . LEU B 1 160 ? -2.758 -25.047 -5.828 1 98.5 160 LEU B N 1
ATOM 3029 C CA . LEU B 1 160 ? -2.531 -26.453 -5.555 1 98.5 160 LEU B CA 1
ATOM 3030 C C . LEU B 1 160 ? -3.463 -26.953 -4.457 1 98.5 160 LEU B C 1
ATOM 3032 O O . LEU B 1 160 ? -3.822 -28.141 -4.43 1 98.5 160 LEU B O 1
ATOM 3036 N N . CYS B 1 161 ? -3.889 -26.047 -3.543 1 98 161 CYS B N 1
ATOM 3037 C CA . CYS B 1 161 ? -4.574 -26.5 -2.34 1 98 161 CYS B CA 1
ATOM 3038 C C . CYS B 1 161 ? -5.977 -25.906 -2.254 1 98 161 CYS B C 1
ATOM 3040 O O . CYS B 1 161 ? -6.781 -26.312 -1.421 1 98 161 CYS B O 1
ATOM 3042 N N . ALA B 1 162 ? -6.266 -24.875 -3.041 1 97.56 162 ALA B N 1
ATOM 3043 C CA . ALA B 1 162 ? -7.543 -24.156 -3.045 1 97.56 162 ALA B CA 1
ATOM 3044 C C . ALA B 1 162 ? -7.84 -23.562 -1.675 1 97.56 162 ALA B C 1
ATOM 3046 O O . ALA B 1 162 ? -8.992 -23.531 -1.236 1 97.56 162 ALA B O 1
ATOM 3047 N N . SER B 1 163 ? -6.801 -23.156 -1.024 1 96.56 163 SER B N 1
ATOM 3048 C CA . SER B 1 163 ? -6.863 -22.469 0.261 1 96.56 163 SER B CA 1
ATOM 3049 C C . SER B 1 163 ? -5.613 -21.641 0.503 1 96.56 163 SER B C 1
ATOM 3051 O O . SER B 1 163 ? -4.578 -21.859 -0.129 1 96.56 163 SER B O 1
ATOM 3053 N N . LEU B 1 164 ? -5.789 -20.688 1.408 1 96.81 164 LEU B N 1
ATOM 3054 C CA . LEU B 1 164 ? -4.625 -19.906 1.805 1 96.81 164 LEU B CA 1
ATOM 3055 C C . LEU B 1 164 ? -3.723 -20.703 2.736 1 96.81 164 LEU B C 1
ATOM 3057 O O . LEU B 1 164 ? -4.207 -21.5 3.549 1 96.81 164 LEU B O 1
ATOM 3061 N N . PRO B 1 165 ? -2.496 -20.469 2.58 1 97.69 165 PRO B N 1
ATOM 3062 C CA . PRO B 1 165 ? -1.584 -21.219 3.443 1 97.69 165 PRO B CA 1
ATOM 3063 C C . PRO B 1 165 ? -1.609 -20.734 4.891 1 97.69 165 PRO B C 1
ATOM 3065 O O . PRO B 1 165 ? -1.266 -21.484 5.805 1 97.69 165 PRO B O 1
ATOM 3068 N N . PHE B 1 166 ? -1.945 -19.438 5.09 1 96.62 166 PHE B N 1
ATOM 3069 C CA . PHE B 1 166 ? -1.931 -18.844 6.422 1 96.62 166 PHE B CA 1
ATOM 3070 C C . PHE B 1 166 ? -3.248 -18.141 6.715 1 96.62 166 PHE B C 1
ATOM 3072 O O . PHE B 1 166 ? -3.896 -17.625 5.801 1 96.62 166 PHE B O 1
ATOM 3079 N N . ASP B 1 167 ? -3.611 -18.109 7.965 1 90 167 ASP B N 1
ATOM 3080 C CA . ASP B 1 167 ? -4.836 -17.438 8.391 1 90 167 ASP B CA 1
ATOM 3081 C C . ASP B 1 167 ? -4.664 -15.922 8.383 1 90 167 ASP B C 1
ATOM 3083 O O . ASP B 1 167 ? -3.959 -15.367 9.227 1 90 167 ASP B O 1
ATOM 3087 N N . ASP B 1 168 ? -5.336 -15.297 7.527 1 86 168 ASP B N 1
ATOM 3088 C CA . ASP B 1 168 ? -5.133 -13.859 7.34 1 86 168 ASP B CA 1
ATOM 3089 C C . ASP B 1 168 ? -6.117 -13.055 8.18 1 86 168 ASP B C 1
ATOM 3091 O O . ASP B 1 168 ? -6.211 -11.828 8.031 1 86 168 ASP B O 1
ATOM 3095 N N . THR B 1 169 ? -6.965 -13.664 9.047 1 84.62 169 THR B N 1
ATOM 3096 C CA . THR B 1 169 ? -7.965 -12.961 9.844 1 84.62 169 THR B CA 1
ATOM 3097 C C . THR B 1 169 ? -7.355 -12.469 11.156 1 84.62 169 THR B C 1
ATOM 3099 O O . THR B 1 169 ? -7.977 -11.68 11.875 1 84.62 169 THR B O 1
ATOM 3102 N N . ASP B 1 170 ? -6.172 -12.969 11.461 1 83.19 170 ASP B N 1
ATOM 3103 C CA . ASP B 1 170 ? -5.398 -12.625 12.656 1 83.19 170 ASP B CA 1
ATOM 3104 C C . ASP B 1 170 ? -3.92 -12.453 12.312 1 83.19 170 ASP B C 1
ATOM 3106 O O . ASP B 1 170 ? -3.176 -13.43 12.25 1 83.19 170 ASP B O 1
ATOM 3110 N N . ILE B 1 171 ? -3.447 -11.234 12.312 1 83.06 171 ILE B N 1
ATOM 3111 C CA . ILE B 1 171 ? -2.135 -10.93 11.75 1 83.06 171 ILE B CA 1
ATOM 3112 C C . ILE B 1 171 ? -1.044 -11.5 12.656 1 83.06 171 ILE B C 1
ATOM 3114 O O . ILE B 1 171 ? -0.114 -12.156 12.188 1 83.06 171 ILE B O 1
ATOM 3118 N N . PRO B 1 172 ? -1.151 -11.258 13.984 1 82.12 172 PRO B N 1
ATOM 3119 C CA . PRO B 1 172 ? -0.14 -11.891 14.836 1 82.12 172 PRO B CA 1
ATOM 3120 C C . PRO B 1 172 ? -0.058 -13.406 14.633 1 82.12 172 PRO B C 1
ATOM 3122 O O . PRO B 1 172 ? 1.04 -13.961 14.539 1 82.12 172 PRO B O 1
ATOM 3125 N N . LYS B 1 173 ? -1.14 -13.969 14.555 1 89.19 173 LYS B N 1
ATOM 3126 C CA . LYS B 1 173 ? -1.168 -15.406 14.305 1 89.19 173 LYS B CA 1
ATOM 3127 C C . LYS B 1 173 ? -0.594 -15.734 12.93 1 89.19 173 LYS B C 1
ATOM 3129 O O . LYS B 1 173 ? 0.163 -16.703 12.781 1 89.19 173 LYS B O 1
ATOM 3134 N N . MET B 1 174 ? -0.987 -14.984 11.992 1 93.44 174 MET B N 1
ATOM 3135 C CA . MET B 1 174 ? -0.489 -15.195 10.633 1 93.44 174 MET B CA 1
ATOM 3136 C C . MET B 1 174 ? 1.033 -15.102 10.594 1 93.44 174 MET B C 1
ATOM 3138 O O . MET B 1 174 ? 1.694 -15.945 9.977 1 93.44 174 MET B O 1
ATOM 3142 N N . LEU B 1 175 ? 1.571 -14.102 11.25 1 92.06 175 LEU B N 1
ATOM 3143 C CA . LEU B 1 175 ? 3.018 -13.914 11.297 1 92.06 175 LEU B CA 1
ATOM 3144 C C . LEU B 1 175 ? 3.699 -15.109 11.945 1 92.06 175 LEU B C 1
ATOM 3146 O O . LEU B 1 175 ? 4.738 -15.578 11.469 1 92.06 175 LEU B O 1
ATOM 3150 N N . TRP B 1 176 ? 3.109 -15.586 12.938 1 94.12 176 TRP B N 1
ATOM 3151 C CA . TRP B 1 176 ? 3.623 -16.781 13.609 1 94.12 176 TRP B CA 1
ATOM 3152 C C . TRP B 1 176 ? 3.613 -17.984 12.672 1 94.12 176 TRP B C 1
ATOM 3154 O O . TRP B 1 176 ? 4.602 -18.719 12.586 1 94.12 176 TRP B O 1
ATOM 3164 N N . GLN B 1 177 ? 2.52 -18.188 11.984 1 96.19 177 GLN B N 1
ATOM 3165 C CA . GLN B 1 177 ? 2.406 -19.281 11.031 1 96.19 177 GLN B CA 1
ATOM 3166 C C . GLN B 1 177 ? 3.459 -19.172 9.93 1 96.19 177 GLN B C 1
ATOM 3168 O O . GLN B 1 177 ? 4.055 -20.172 9.523 1 96.19 177 GLN B O 1
ATOM 3173 N N . GLN B 1 178 ? 3.602 -17.969 9.453 1 96.69 178 GLN B N 1
ATOM 3174 C CA . GLN B 1 178 ? 4.598 -17.734 8.414 1 96.69 178 GLN B CA 1
ATOM 3175 C C . GLN B 1 178 ? 5.992 -18.141 8.883 1 96.69 178 GLN B C 1
ATOM 3177 O O . GLN B 1 178 ? 6.77 -18.719 8.125 1 96.69 178 GLN B O 1
ATOM 3182 N N . GLN B 1 179 ? 6.281 -17.844 10.133 1 95.75 179 GLN B N 1
ATOM 3183 C CA . GLN B 1 179 ? 7.59 -18.156 10.688 1 95.75 179 GLN B CA 1
ATOM 3184 C C . GLN B 1 179 ? 7.77 -19.672 10.867 1 95.75 179 GLN B C 1
ATOM 3186 O O . GLN B 1 179 ? 8.875 -20.188 10.711 1 95.75 179 GLN B O 1
ATOM 3191 N N . LYS B 1 180 ? 6.746 -20.312 11.156 1 95.88 180 LYS B N 1
ATOM 3192 C CA . LYS B 1 180 ? 6.789 -21.75 11.352 1 95.88 180 LYS B CA 1
ATOM 3193 C C . LYS B 1 180 ? 6.992 -22.484 10.023 1 95.88 180 LYS B C 1
ATOM 3195 O O . LYS B 1 180 ? 7.531 -23.594 9.992 1 95.88 180 LYS B O 1
ATOM 3200 N N . GLY B 1 181 ? 6.488 -21.891 8.992 1 95.75 181 GLY B N 1
ATOM 3201 C CA . GLY B 1 181 ? 6.621 -22.5 7.68 1 95.75 181 GLY B CA 1
ATOM 3202 C C . GLY B 1 181 ? 5.316 -23.078 7.148 1 95.75 181 GLY B C 1
ATOM 3203 O O . GLY B 1 181 ? 4.336 -23.188 7.887 1 95.75 181 GLY B O 1
ATOM 3204 N N . VAL B 1 182 ? 5.363 -23.453 5.922 1 96.81 182 VAL B N 1
ATOM 3205 C CA . VAL B 1 182 ? 4.148 -23.906 5.246 1 96.81 182 VAL B CA 1
ATOM 3206 C C . VAL B 1 182 ? 4.023 -25.422 5.359 1 96.81 182 VAL B C 1
ATOM 3208 O O . VAL B 1 182 ? 5.027 -26.141 5.352 1 96.81 182 VAL B O 1
ATOM 3211 N N . SER B 1 183 ? 2.791 -25.844 5.465 1 95.44 183 SER B N 1
ATOM 3212 C CA . SER B 1 183 ? 2.469 -27.266 5.438 1 95.44 183 SER B CA 1
ATOM 3213 C C . SER B 1 183 ? 1.6 -27.609 4.234 1 95.44 183 SER B C 1
ATOM 3215 O O . SER B 1 183 ? 0.965 -26.734 3.645 1 95.44 183 SER B O 1
ATOM 3217 N N . PHE B 1 184 ? 1.604 -28.875 3.924 1 95.88 184 PHE B N 1
ATOM 3218 C CA . PHE B 1 184 ? 0.868 -29.344 2.752 1 95.88 184 PHE B CA 1
ATOM 3219 C C . PHE B 1 184 ? -0.098 -30.453 3.123 1 95.88 184 PHE B C 1
ATOM 3221 O O . PHE B 1 184 ? 0.285 -31.422 3.789 1 95.88 184 PHE B O 1
ATOM 3228 N N . PRO B 1 185 ? -1.276 -30.312 2.658 1 94.62 185 PRO B N 1
ATOM 3229 C CA . PRO B 1 185 ? -2.182 -31.438 2.863 1 94.62 185 PRO B CA 1
ATOM 3230 C C . PRO B 1 185 ? -1.71 -32.719 2.156 1 94.62 185 PRO B C 1
ATOM 3232 O O . PRO B 1 185 ? -1.497 -32.688 0.941 1 94.62 185 PRO B O 1
ATOM 3235 N N . THR B 1 186 ? -1.7 -33.75 2.873 1 93 186 THR B N 1
ATOM 3236 C CA . THR B 1 186 ? -1.127 -35 2.359 1 93 186 THR B CA 1
ATOM 3237 C C . THR B 1 186 ? -2.018 -35.594 1.274 1 93 186 THR B C 1
ATOM 3239 O O . THR B 1 186 ? -1.524 -36.219 0.333 1 93 186 THR B O 1
ATOM 3242 N N . HIS B 1 187 ? -3.26 -35.344 1.378 1 94.19 187 HIS B N 1
ATOM 3243 C CA . HIS B 1 187 ? -4.199 -36 0.475 1 94.19 187 HIS B CA 1
ATOM 3244 C C . HIS B 1 187 ? -4.125 -35.406 -0.925 1 94.19 187 HIS B C 1
ATOM 3246 O O . HIS B 1 187 ? -4.641 -35.969 -1.883 1 94.19 187 HIS B O 1
ATOM 3252 N N . LEU B 1 188 ? -3.451 -34.312 -1.144 1 94.31 188 LEU B N 1
ATOM 3253 C CA . LEU B 1 188 ? -3.43 -33.625 -2.432 1 94.31 188 LEU B CA 1
ATOM 3254 C C . LEU B 1 188 ? -2.285 -34.125 -3.299 1 94.31 188 LEU B C 1
ATOM 3256 O O . LEU B 1 188 ? -2.244 -33.875 -4.504 1 94.31 188 LEU B O 1
ATOM 3260 N N . GLY B 1 189 ? -1.353 -34.844 -2.707 1 95.31 189 GLY B N 1
ATOM 3261 C CA . GLY B 1 189 ? -0.307 -35.5 -3.475 1 95.31 189 GLY B CA 1
ATOM 3262 C C . GLY B 1 189 ? 0.619 -34.5 -4.18 1 95.31 189 GLY B C 1
ATOM 3263 O O . GLY B 1 189 ? 1.036 -34.75 -5.312 1 95.31 189 GLY B O 1
ATOM 3264 N N . ILE B 1 190 ? 0.924 -33.469 -3.604 1 97.44 190 ILE B N 1
ATOM 3265 C CA . ILE B 1 190 ? 1.876 -32.5 -4.164 1 97.44 190 ILE B CA 1
ATOM 3266 C C . ILE B 1 190 ? 3.275 -33.125 -4.168 1 97.44 190 ILE B C 1
ATOM 3268 O O . ILE B 1 190 ? 3.729 -33.656 -3.154 1 97.44 190 ILE B O 1
ATOM 3272 N N . SER B 1 191 ? 3.91 -33.094 -5.336 1 97.69 191 SER B N 1
ATOM 3273 C CA . SER B 1 191 ? 5.211 -33.75 -5.477 1 97.69 191 SER B CA 1
ATOM 3274 C C . SER B 1 191 ? 6.242 -33.125 -4.539 1 97.69 191 SER B C 1
ATOM 3276 O O . SER B 1 191 ? 6.094 -31.969 -4.117 1 97.69 191 SER B O 1
ATOM 3278 N N . ALA B 1 192 ? 7.23 -33.844 -4.215 1 97.19 192 ALA B N 1
ATOM 3279 C CA . ALA B 1 192 ? 8.297 -33.375 -3.338 1 97.19 192 ALA B CA 1
ATOM 3280 C C . ALA B 1 192 ? 9 -32.156 -3.926 1 97.19 192 ALA B C 1
ATOM 3282 O O . ALA B 1 192 ? 9.359 -31.219 -3.197 1 97.19 192 ALA B O 1
ATOM 3283 N N . GLU B 1 193 ? 9.164 -32.125 -5.195 1 97.62 193 GLU B N 1
ATOM 3284 C CA . GLU B 1 193 ? 9.828 -31.016 -5.855 1 97.62 193 GLU B CA 1
ATOM 3285 C C . GLU B 1 193 ? 8.984 -29.75 -5.766 1 97.62 193 GLU B C 1
ATOM 3287 O O . GLU B 1 193 ? 9.516 -28.656 -5.555 1 97.62 193 GLU B O 1
ATOM 3292 N N . CYS B 1 194 ? 7.754 -29.938 -5.961 1 98.31 194 CYS B N 1
ATOM 3293 C CA . CYS B 1 194 ? 6.859 -28.781 -5.855 1 98.31 194 CYS B CA 1
ATOM 3294 C C . CYS B 1 194 ? 6.816 -28.25 -4.426 1 98.31 194 CYS B C 1
ATOM 3296 O O . CYS B 1 194 ? 6.824 -27.047 -4.207 1 98.31 194 CYS B O 1
ATOM 3298 N N . GLN B 1 195 ? 6.773 -29.188 -3.467 1 98.44 195 GLN B N 1
ATOM 3299 C CA . GLN B 1 195 ? 6.805 -28.781 -2.064 1 98.44 195 GLN B CA 1
ATOM 3300 C C . GLN B 1 195 ? 8.094 -28.031 -1.738 1 98.44 195 GLN B C 1
ATOM 3302 O O . GLN B 1 195 ? 8.078 -27.047 -0.985 1 98.44 195 GLN B O 1
ATOM 3307 N N . ASP B 1 196 ? 9.133 -28.5 -2.264 1 98.38 196 ASP B N 1
ATOM 3308 C CA . ASP B 1 196 ? 10.422 -27.844 -2.049 1 98.38 196 ASP B CA 1
ATOM 3309 C C . ASP B 1 196 ? 10.398 -26.422 -2.578 1 98.38 196 ASP B C 1
ATOM 3311 O O . ASP B 1 196 ? 10.836 -25.484 -1.895 1 98.38 196 ASP B O 1
ATOM 3315 N N . LEU B 1 197 ? 9.914 -26.219 -3.781 1 98.69 197 LEU B N 1
ATOM 3316 C CA . LEU B 1 197 ? 9.812 -24.875 -4.348 1 98.69 197 LEU B CA 1
ATOM 3317 C C . LEU B 1 197 ? 8.953 -23.984 -3.465 1 98.69 197 LEU B C 1
ATOM 3319 O O . LEU B 1 197 ? 9.336 -22.844 -3.162 1 98.69 197 LEU B O 1
ATOM 3323 N N . LEU B 1 198 ? 7.844 -24.469 -3.027 1 98.81 198 LEU B N 1
ATOM 3324 C CA . LEU B 1 198 ? 6.93 -23.703 -2.197 1 98.81 198 LEU B CA 1
ATOM 3325 C C . LEU B 1 198 ? 7.602 -23.281 -0.897 1 98.81 198 LEU B C 1
ATOM 3327 O O . LEU B 1 198 ? 7.453 -22.125 -0.464 1 98.81 198 LEU B O 1
ATOM 3331 N N . LYS B 1 199 ? 8.305 -24.188 -0.313 1 98.69 199 LYS B N 1
ATOM 3332 C CA . LYS B 1 199 ? 9.008 -23.859 0.924 1 98.69 199 LYS B CA 1
ATOM 3333 C C . LYS B 1 199 ? 10.031 -22.75 0.699 1 98.69 199 LYS B C 1
ATOM 3335 O O . LYS B 1 199 ? 10.219 -21.891 1.557 1 98.69 199 LYS B O 1
ATOM 3340 N N . ARG B 1 200 ? 10.672 -22.766 -0.42 1 98.69 200 ARG B N 1
ATOM 3341 C CA . ARG B 1 200 ? 11.656 -21.75 -0.736 1 98.69 200 ARG B CA 1
ATOM 3342 C C . ARG B 1 200 ? 10.984 -20.406 -1.007 1 98.69 200 ARG B C 1
ATOM 3344 O O . ARG B 1 200 ? 11.453 -19.359 -0.546 1 98.69 200 ARG B O 1
ATOM 3351 N N . LEU B 1 201 ? 9.898 -20.422 -1.759 1 98.88 201 LEU B N 1
ATOM 3352 C CA . LEU B 1 201 ? 9.164 -19.203 -2.064 1 98.88 201 LEU B CA 1
ATOM 3353 C C . LEU B 1 201 ? 8.648 -18.547 -0.788 1 98.88 201 LEU B C 1
ATOM 3355 O O . LEU B 1 201 ? 8.641 -17.328 -0.671 1 98.88 201 LEU B O 1
ATOM 3359 N N . LEU B 1 202 ? 8.242 -19.406 0.144 1 98.81 202 LEU B N 1
ATOM 3360 C CA . LEU B 1 202 ? 7.594 -18.938 1.364 1 98.81 202 LEU B CA 1
ATOM 3361 C C . LEU B 1 202 ? 8.57 -18.953 2.539 1 98.81 202 LEU B C 1
ATOM 3363 O O . LEU B 1 202 ? 8.164 -19.219 3.676 1 98.81 202 LEU B O 1
ATOM 3367 N N . GLU B 1 203 ? 9.805 -18.797 2.211 1 98.62 203 GLU B N 1
ATOM 3368 C CA . GLU B 1 203 ? 10.828 -18.578 3.232 1 98.62 203 GLU B CA 1
ATOM 3369 C C . GLU B 1 203 ? 10.617 -17.25 3.945 1 98.62 203 GLU B C 1
ATOM 3371 O O . GLU B 1 203 ? 10.633 -16.188 3.311 1 98.62 203 GLU B O 1
ATOM 3376 N N . PRO B 1 204 ? 10.414 -17.266 5.258 1 97.94 204 PRO B N 1
ATOM 3377 C CA . PRO B 1 204 ? 10.055 -16.047 5.973 1 97.94 204 PRO B CA 1
ATOM 3378 C C . PRO B 1 204 ? 11.188 -15.016 5.988 1 97.94 204 PRO B C 1
ATOM 3380 O O . PRO B 1 204 ? 10.93 -13.812 6.043 1 97.94 204 PRO B O 1
ATOM 3383 N N . ASP B 1 205 ? 12.43 -15.422 5.965 1 97.44 205 ASP B N 1
ATOM 3384 C CA . ASP B 1 205 ? 13.562 -14.508 5.875 1 97.44 205 ASP B CA 1
ATOM 3385 C C . ASP B 1 205 ? 13.805 -14.078 4.434 1 97.44 205 ASP B C 1
ATOM 3387 O O . ASP B 1 205 ? 14.281 -14.867 3.611 1 97.44 205 ASP B O 1
ATOM 3391 N N . MET B 1 206 ? 13.547 -12.82 4.176 1 96.31 206 MET B N 1
ATOM 3392 C CA . MET B 1 206 ? 13.609 -12.344 2.795 1 96.31 206 MET B CA 1
ATOM 3393 C C . MET B 1 206 ? 15.031 -12.469 2.242 1 96.31 206 MET B C 1
ATOM 3395 O O . MET B 1 206 ? 15.219 -12.57 1.029 1 96.31 206 MET B O 1
ATOM 3399 N N . ILE B 1 207 ? 15.984 -12.492 3.096 1 96.81 207 ILE B N 1
ATOM 3400 C CA . ILE B 1 207 ? 17.375 -12.617 2.666 1 96.81 207 ILE B CA 1
ATOM 3401 C C . ILE B 1 207 ? 17.625 -14.023 2.119 1 96.81 207 ILE B C 1
ATOM 3403 O O . ILE B 1 207 ? 18.391 -14.195 1.168 1 96.81 207 ILE B O 1
ATOM 3407 N N . LEU B 1 208 ? 17 -14.938 2.709 1 98.12 208 LEU B N 1
ATOM 3408 C CA . LEU B 1 208 ? 17.172 -16.328 2.316 1 98.12 208 LEU B CA 1
ATOM 3409 C C . LEU B 1 208 ? 16.219 -16.703 1.186 1 98.12 208 LEU B C 1
ATOM 3411 O O . LEU B 1 208 ? 16.391 -17.734 0.537 1 98.12 208 LEU B O 1
ATOM 3415 N N . ARG B 1 209 ? 15.211 -15.93 0.939 1 98.56 209 ARG B N 1
ATOM 3416 C CA . ARG B 1 209 ? 14.258 -16.188 -0.13 1 98.56 209 ARG B CA 1
ATOM 3417 C C . ARG B 1 209 ? 14.906 -16.047 -1.5 1 98.56 209 ARG B C 1
ATOM 3419 O O . ARG B 1 209 ? 15.703 -15.133 -1.723 1 98.56 209 ARG B O 1
ATOM 3426 N N . PRO B 1 210 ? 14.625 -16.922 -2.406 1 98.62 210 PRO B N 1
ATOM 3427 C CA . PRO B 1 210 ? 15.305 -16.875 -3.705 1 98.62 210 PRO B CA 1
ATOM 3428 C C . PRO B 1 210 ? 14.883 -15.672 -4.547 1 98.62 210 PRO B C 1
ATOM 3430 O O . PRO B 1 210 ? 13.789 -15.125 -4.348 1 98.62 210 PRO B O 1
ATOM 3433 N N . SER B 1 211 ? 15.766 -15.273 -5.434 1 98.19 211 SER B N 1
ATOM 3434 C CA . SER B 1 211 ? 15.391 -14.328 -6.48 1 98.19 211 SER B CA 1
ATOM 3435 C C . SER B 1 211 ? 14.508 -14.992 -7.539 1 98.19 211 SER B C 1
ATOM 3437 O O . SER B 1 211 ? 14.422 -16.219 -7.602 1 98.19 211 SER B O 1
ATOM 3439 N N . ILE B 1 212 ? 13.938 -14.172 -8.336 1 98.62 212 ILE B N 1
ATOM 3440 C CA . ILE B 1 212 ? 13.078 -14.695 -9.383 1 98.62 212 ILE B CA 1
ATOM 3441 C C . ILE B 1 212 ? 13.914 -15.516 -10.367 1 98.62 212 ILE B C 1
ATOM 3443 O O . ILE B 1 212 ? 13.43 -16.5 -10.922 1 98.62 212 ILE B O 1
ATOM 3447 N N . GLU B 1 213 ? 15.148 -15.164 -10.57 1 97.81 213 GLU B N 1
ATOM 3448 C CA . GLU B 1 213 ? 16.047 -15.938 -11.422 1 97.81 213 GLU B CA 1
ATOM 3449 C C . GLU B 1 213 ? 16.281 -17.328 -10.852 1 97.81 213 GLU B C 1
ATOM 3451 O O . GLU B 1 213 ? 16.234 -18.328 -11.578 1 97.81 213 GLU B O 1
ATOM 3456 N N . GLU B 1 214 ? 16.531 -17.328 -9.625 1 98.19 214 GLU B N 1
ATOM 3457 C CA . GLU B 1 214 ? 16.734 -18.625 -8.977 1 98.19 214 GLU B CA 1
ATOM 3458 C C . GLU B 1 214 ? 15.477 -19.5 -9.055 1 98.19 214 GLU B C 1
ATOM 3460 O O . GLU B 1 214 ? 15.57 -20.703 -9.242 1 98.19 214 GLU B O 1
ATOM 3465 N N . VAL B 1 215 ? 14.367 -18.859 -8.883 1 98.62 215 VAL B N 1
ATOM 3466 C CA . VAL B 1 215 ? 13.102 -19.578 -8.984 1 98.62 215 VAL B CA 1
ATOM 3467 C C . VAL B 1 215 ? 12.969 -20.203 -10.375 1 98.62 215 VAL B C 1
ATOM 3469 O O . VAL B 1 215 ? 12.547 -21.344 -10.508 1 98.62 215 VAL B O 1
ATOM 3472 N N . SER B 1 216 ? 13.328 -19.484 -11.398 1 97.75 216 SER B N 1
ATOM 3473 C CA . SER B 1 216 ? 13.172 -19.922 -12.781 1 97.75 216 SER B CA 1
ATOM 3474 C C . SER B 1 216 ? 14.008 -21.172 -13.07 1 97.75 216 SER B C 1
ATOM 3476 O O . SER B 1 216 ? 13.711 -21.922 -14.008 1 97.75 216 SER B O 1
ATOM 3478 N N . TRP B 1 217 ? 14.969 -21.469 -12.234 1 96.81 217 TRP B N 1
ATOM 3479 C CA . TRP B 1 217 ? 15.883 -22.578 -12.453 1 96.81 217 TRP B CA 1
ATOM 3480 C C . TRP B 1 217 ? 15.508 -23.766 -11.57 1 96.81 217 TRP B C 1
ATOM 3482 O O . TRP B 1 217 ? 16.156 -24.828 -11.633 1 96.81 217 TRP B O 1
ATOM 3492 N N . HIS B 1 218 ? 14.617 -23.609 -10.836 1 98 218 HIS B N 1
ATOM 3493 C CA . HIS B 1 218 ? 14.258 -24.703 -9.93 1 98 218 HIS B CA 1
ATOM 3494 C C . H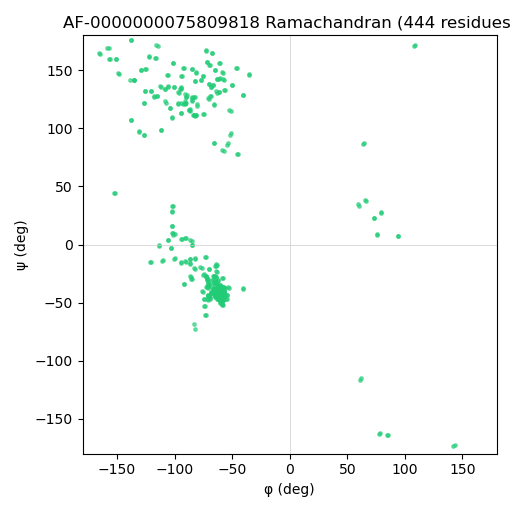IS B 1 218 ? 13.891 -25.953 -10.695 1 98 218 HIS B C 1
ATOM 3496 O O . HIS B 1 218 ? 13.211 -25.891 -11.727 1 98 218 HIS B O 1
ATOM 3502 N N . PRO B 1 219 ? 14.156 -27.109 -10.148 1 97.19 219 PRO B N 1
ATOM 3503 C CA . PRO B 1 219 ? 13.93 -28.375 -10.852 1 97.19 219 PRO B CA 1
ATOM 3504 C C . PRO B 1 219 ? 12.461 -28.625 -11.164 1 97.19 219 PRO B C 1
ATOM 3506 O O . PRO B 1 219 ? 12.133 -29.188 -12.211 1 97.19 219 PRO B O 1
ATOM 3509 N N . TRP B 1 220 ? 11.57 -28.219 -10.336 1 97.94 220 TRP B N 1
ATOM 3510 C CA . TRP B 1 220 ? 10.141 -28.422 -10.562 1 97.94 220 TRP B CA 1
ATOM 3511 C C . TRP B 1 220 ? 9.688 -27.703 -11.828 1 97.94 220 TRP B C 1
ATOM 3513 O O . TRP B 1 220 ? 8.812 -28.203 -12.547 1 97.94 220 TRP B O 1
ATOM 3523 N N . LEU B 1 221 ? 10.258 -26.578 -12.094 1 97.06 221 LEU B N 1
ATOM 3524 C CA . LEU B 1 221 ? 9.883 -25.797 -13.266 1 97.06 221 LEU B CA 1
ATOM 3525 C C . LEU B 1 221 ? 10.656 -26.266 -14.492 1 97.06 221 LEU B C 1
ATOM 3527 O O . LEU B 1 221 ? 10.211 -26.047 -15.625 1 97.06 221 LEU B O 1
ATOM 3531 N N . ALA B 1 222 ? 11.867 -26.766 -14.25 1 89.44 222 ALA B N 1
ATOM 3532 C CA . ALA B 1 222 ? 12.734 -27.203 -15.344 1 89.44 222 ALA B CA 1
ATOM 3533 C C . ALA B 1 222 ? 12.258 -28.531 -15.93 1 89.44 222 ALA B C 1
ATOM 3535 O O . ALA B 1 222 ? 12.547 -28.844 -17.078 1 89.44 222 ALA B O 1
ATOM 3536 N N . SER B 1 223 ? 11.586 -29.25 -15.094 1 76.88 223 SER B N 1
ATOM 3537 C CA . SER B 1 223 ? 11.195 -30.578 -15.539 1 76.88 223 SER B CA 1
ATOM 3538 C C . SER B 1 223 ? 9.953 -30.531 -16.422 1 76.88 223 SER B C 1
ATOM 3540 O O . SER B 1 223 ? 9.07 -29.703 -16.219 1 76.88 223 SER B O 1
ATOM 3542 N N . THR B 1 224 ? 10.062 -30.984 -17.672 1 61.31 224 THR B N 1
ATOM 3543 C CA . THR B 1 224 ? 8.984 -31.078 -18.656 1 61.31 224 THR B CA 1
ATOM 3544 C C . THR B 1 224 ? 7.922 -32.062 -18.203 1 61.31 224 THR B C 1
ATOM 3546 O O . THR B 1 224 ? 8.234 -33.062 -17.547 1 61.31 224 THR B O 1
#

Solvent-accessible surface area (backbone atoms only — not comparable to full-atom values): 24206 Å² total; per-residue (Å²): 125,84,77,70,46,62,35,76,38,71,33,60,62,43,58,52,49,51,70,66,55,86,49,93,28,37,60,46,65,73,45,81,39,67,44,94,85,65,47,54,31,25,32,22,60,53,60,86,59,41,24,47,43,59,50,22,71,74,68,36,47,40,57,64,69,56,43,47,55,40,47,50,40,50,49,52,36,50,41,52,35,48,72,72,31,33,28,50,41,46,56,41,36,79,31,30,27,22,48,85,87,39,42,26,39,47,74,48,66,61,32,43,80,50,68,85,83,53,95,68,59,37,69,57,36,59,27,39,55,76,31,49,32,58,46,52,60,51,50,44,73,32,56,51,60,44,37,39,39,24,9,47,26,46,38,52,45,24,37,53,61,47,42,74,91,54,56,59,90,40,48,73,58,24,50,51,42,44,68,74,44,83,84,73,70,72,89,68,64,73,49,69,54,53,51,50,52,41,50,42,32,44,36,58,52,63,85,76,27,56,52,63,68,56,55,64,63,31,65,58,70,63,53,129,126,84,77,69,46,62,36,76,36,70,32,62,62,41,58,52,48,51,70,67,56,83,50,92,27,38,61,47,65,74,44,80,40,69,44,96,86,64,48,53,31,24,32,22,62,53,59,84,59,41,24,48,44,58,50,22,74,73,66,37,47,40,56,66,70,57,42,47,55,38,47,51,40,50,50,52,38,50,39,52,35,48,72,71,31,33,29,50,40,47,56,39,35,78,31,31,29,22,49,85,87,39,42,27,38,47,74,49,65,62,30,43,79,50,67,86,83,53,94,67,58,37,71,58,37,60,28,40,54,76,32,50,31,59,47,52,61,50,50,44,72,32,56,51,59,44,37,37,39,22,9,48,28,45,38,52,45,22,36,55,61,48,43,75,90,55,57,60,90,39,46,73,57,24,49,51,42,44,67,74,45,83,83,72,69,72,89,70,64,71,50,70,54,52,51,52,50,41,50,42,30,45,35,58,51,62,86,77,26,57,52,63,68,57,54,66,64,32,64,60,70,63,54,128

Sequence (448 aa):
MVRTEFIQRFLPRELQIVRTLDHKNIIQVYEMLESADGKIYLVMELAEGGDVFDCVLNGGPLPESRAKALFRQMVEAIRYCHGCGVAHRDLKCENALLQGFNLKLTDFGFAKVLPKSRRELSQTFCGSTAYAAPEVLQGIPHDSKKGDVWSMGVVLYVMLCASLPFDDTDIPKMLWQQQKGVSFPTHLGISAECQDLLKRLLEPDMILRPSIEEVSWHPWLASTMVRTEFIQRFLPRELQIVRTLDHKNIIQVYEMLESADGKIYLVMELAEGGDVFDCVLNGGPLPESRAKALFRQMVEAIRYCHGCGVAHRDLKCENALLQGFNLKLTDFGFAKVLPKSRRELSQTFCGSTAYAAPEVLQGIPHDSKKGDVWSMGVVLYVMLCASLPFDDTDIPKMLWQQQKGVSFPTHLGISAECQDLLKRLLEPDMILRPSIEEVSWHPWLAST

pLDDT: mean 87.73, std 15.06, range [23.2, 98.94]

Nearest PDB structures (foldseek):
  8iyj-assembly1_X8  TM=9.226E-01  e=1.577E-22  Mus musculus
  8otz-assembly1_x  TM=9.083E-01  e=1.044E-18  Bos taurus
  6cd6-assembly1_A  TM=9.117E-01  e=1.681E-17  Homo sapiens
  2iw9-assembly1_C  TM=8.762E-01  e=7.763E-15  Homo sapiens
  6guc-assembly1_A  TM=8.699E-01  e=1.960E-14  Homo sapiens

InterPro domains:
  IPR000719 Protein kinase domain [PF00069] (11-221)
  IPR000719 Protein kinase domain [PS50011] (1-221)
  IPR000719 Protein kinase domain [SM00220] (1-221)
  IPR011009 Protein kinase-like domain superfamily [SSF56112] (7-222)

Radius of gyration: 22.89 Å; Cα contacts (8 Å, |Δi|>4): 849; chains: 2; bounding box: 45×72×64 Å

Secondary structure (DSSP, 8-state):
-----EEEEE--HHHHHHHH---TTB--EEEEEE-TTS-EEEEEE--TT-BHHHHHHHH-SPPHHHHHHHHHHHHHHHHHHHHTTEE-----GGGEEEETTEEEE---TT-EEPPSSS-PPB-EEEEEGGG--HHHHTT--B-HHHHHHHHHHHHHHHHHHSS-SS-TT-HHHHHHHHHH-----GGG---HHHHHHHHHHT-SSTTTSPPHHHHHT-HHHH--/-----EEEEE--HHHHHHHH---TTB--EEEEEE-TTS-EEEEEE--TT-BHHHHHHHH-SPPHHHHHHHHHHHHHHHHHHHHTTEE-----GGGEEEETTEEEE---TT-EEPPSSS-PPB-EEEEEGGG--HHHHTT--B-HHHHHHHHHHHHHHHHHHSS-SS-TT-HHHHHHHHHH-----GGG---HHHHHHHHHHT-SSTTTSPPHHHHHT-HHHH--

Organism: Acinonyx jubatus (NCBI:txid32536)